Protein 5B3D (pdb70)

Foldseek 3Di:
DVVVVVVVVVVVVVVVVVCVVVCQQPDEPDPPHDPNNVVVVVVVVVVVVVVVVVVVVVVCPPPDDDPPDCPVVVVVVVVVVVVVVVVVVVVVVVVVVVVVVVVVVVVVVVDD/DVVVVVVVVVVVVVVVVVCCVVCQQPDEPDPPHDPNNVVVVVVVVVVVVVVVVVVVVVVCVPPVVCCVVVVVVVVVVVVVVVVVVVVVVVVVVVVVVVVVVVCVVPPDDPDDDDD/DVVVVVVVVVVVVVVVVVVCVVCQQPDEPDPPHDPNNVVVVVVVVVVVVVVVVVVVCVVCVVVDPDDDCVVVVVVVVVVVVVVVVVVVVVVVVVVVVVVVVVVVVVVVVVDD/DVVVVVVVVCVVVVVVVVVCVVCQQPDEPDPPHDPNNVVVVVVVVVVVVVVVVVVVVVVPPVPDCNVVVVVVVVVVVVVVVVVVVVVVVVVVVVVVVVVVVVVVVDD

Sequence (446 aa):
TRLSEILDQTTVLNDLKTVDAEQQQLSVGQINGSQLQRITEEKSSLLATLDYLEQQRRLEQNAQRSANDDIAERWQAITEKTQHLRDLNQHNGWLLEGQIERNQQALEVLKPTRLSEILDQTTVLNDLKTVDAEQQQLSVGQINGSQLQRITEEKSSLLATLDYLEQQRRLEQNANDDIAERWQAITEKTQHLRDLNQHNGWLLEGQIERNQQALEVLKPHQEPTLYTRLSEILDQTTVLNDLKTVDAEQQQLSVGQINGSQLQRITEEKSSLLATLDYLEQQRRLEQNAQRSANDDIAERWQAITEKTQHLRDLNQHNGWLLEGQIERNQQALEVLKPTRLSEILDQTTVLNDLKTVDAEQQQLSVGQINGSQLQRITEEKSSLLATLDYLEQQRRLEQNNDDIAERWQAITEKTQHLRDLNQHNGWLLEGQIERNQQALEVLKP

Structure (mmCIF, N/CA/C/O backbone):
data_5B3D
#
_entry.id   5B3D
#
_cell.length_a   83.551
_cell.length_b   91.608
_cell.length_c   94.840
_cell.angle_alpha   90.00
_cell.angle_beta   90.00
_cell.angle_gamma   90.00
#
_symmetry.space_group_name_H-M   'P 21 21 21'
#
loop_
_entity.id
_entity.type
_entity.pdbx_description
1 polymer 'Flagella synthesis protein FlgN'
2 water water
#
loop_
_atom_site.group_PDB
_atom_site.id
_atom_site.type_symbol
_atom_site.label_atom_id
_atom_site.label_alt_id
_atom_site.label_comp_id
_atom_site.label_asym_id
_atom_site.label_entity_id
_atom_site.label_seq_id
_atom_site.pdbx_PDB_ins_code
_atom_site.Cartn_x
_atom_site.Cartn_y
_atom_site.Cartn_z
_atom_site.occupancy
_atom_site.B_iso_or_equiv
_atom_site.auth_seq_id
_atom_site.auth_comp_id
_atom_site.auth_asym_id
_atom_site.auth_atom_id
_atom_site.pdbx_PDB_model_num
ATOM 1 N N . THR A 1 2 ? 10.583 3.897 43.279 1.00 57.77 2 THR A N 1
ATOM 2 C CA . THR A 1 2 ? 12.025 4.032 43.446 1.00 52.60 2 THR A CA 1
ATOM 3 C C . THR A 1 2 ? 12.554 5.306 42.793 1.00 56.37 2 THR A C 1
ATOM 4 O O . THR A 1 2 ? 13.583 5.838 43.209 1.00 59.00 2 THR A O 1
ATOM 8 N N . ARG A 1 3 ? 11.855 5.795 41.772 1.00 53.55 3 ARG A N 1
ATOM 9 C CA . ARG A 1 3 ? 12.278 7.015 41.094 1.00 57.49 3 ARG A CA 1
ATOM 10 C C . ARG A 1 3 ? 11.924 8.225 41.953 1.00 50.81 3 ARG A C 1
ATOM 11 O O . ARG A 1 3 ? 12.658 9.216 41.978 1.00 49.67 3 ARG A O 1
ATOM 19 N N . LEU A 1 4 ? 10.803 8.130 42.663 1.00 50.76 4 LEU A N 1
ATOM 20 C CA . LEU A 1 4 ? 10.434 9.142 43.643 1.00 52.21 4 LEU A CA 1
ATOM 21 C C . LEU A 1 4 ? 11.490 9.217 44.743 1.00 53.14 4 LEU A C 1
ATOM 22 O O . LEU A 1 4 ? 11.725 10.277 45.321 1.00 52.21 4 LEU A O 1
ATOM 27 N N . SER A 1 5 ? 12.124 8.083 45.025 1.00 57.14 5 SER A N 1
ATOM 28 C CA . SER A 1 5 ? 13.224 8.041 45.980 1.00 54.43 5 SER A CA 1
ATOM 29 C C . SER A 1 5 ? 14.471 8.707 45.405 1.00 50.61 5 SER A C 1
ATOM 30 O O . SER A 1 5 ? 15.229 9.350 46.130 1.00 47.62 5 SER A O 1
ATOM 33 N N . GLU A 1 6 ? 14.679 8.545 44.101 1.00 47.73 6 GLU A N 1
ATOM 34 C CA . GLU A 1 6 ? 15.814 9.164 43.425 1.00 54.71 6 GLU A CA 1
ATOM 35 C C . GLU A 1 6 ? 15.668 10.681 43.391 1.00 49.56 6 GLU A C 1
ATOM 36 O O . GLU A 1 6 ? 16.636 11.414 43.589 1.00 50.21 6 GLU A O 1
ATOM 42 N N . ILE A 1 7 ? 14.448 11.141 43.137 1.00 45.46 7 ILE A N 1
ATOM 43 C CA . ILE A 1 7 ? 14.164 12.566 43.032 1.00 42.88 7 ILE A CA 1
ATOM 44 C C . ILE A 1 7 ? 14.405 13.277 44.361 1.00 42.64 7 ILE A C 1
ATOM 45 O O . ILE A 1 7 ? 15.049 14.325 44.402 1.00 39.70 7 ILE A O 1
ATOM 50 N N . LEU A 1 8 ? 13.900 12.696 45.445 1.00 42.65 8 LEU A N 1
ATOM 51 C CA . LEU A 1 8 ? 14.060 13.285 46.770 1.00 41.67 8 LEU A CA 1
ATOM 52 C C . LEU A 1 8 ? 15.528 13.347 47.186 1.00 41.38 8 LEU A C 1
ATOM 53 O O . LEU A 1 8 ? 15.952 14.297 47.839 1.00 43.69 8 LEU A O 1
ATOM 58 N N . ASP A 1 9 ? 16.302 12.338 46.801 1.00 43.04 9 ASP A N 1
ATOM 59 C CA . ASP A 1 9 ? 17.727 12.322 47.112 1.00 43.87 9 ASP A CA 1
ATOM 60 C C . ASP A 1 9 ? 18.470 13.420 46.359 1.00 40.99 9 ASP A C 1
ATOM 61 O O . ASP A 1 9 ? 19.373 14.055 46.903 1.00 40.11 9 ASP A O 1
ATOM 66 N N . GLN A 1 10 ? 18.088 13.639 45.106 1.00 36.00 10 GLN A N 1
ATOM 67 C CA . GLN A 1 10 ? 18.698 14.688 44.299 1.00 39.02 10 GLN A CA 1
ATOM 68 C C . GLN A 1 10 ? 18.339 16.072 44.834 1.00 34.91 10 GLN A C 1
ATOM 69 O O . GLN A 1 10 ? 19.154 16.992 44.791 1.00 33.81 10 GLN A O 1
ATOM 83 N N . THR A 1 12 ? 17.644 16.897 48.031 1.00 35.24 12 THR A N 1
ATOM 84 C CA . THR A 1 12 ? 18.371 17.160 49.271 1.00 36.72 12 THR A CA 1
ATOM 85 C C . THR A 1 12 ? 19.797 17.610 48.984 1.00 35.17 12 THR A C 1
ATOM 86 O O . THR A 1 12 ? 20.335 18.472 49.675 1.00 38.28 12 THR A O 1
ATOM 90 N N . THR A 1 13 ? 20.407 17.015 47.967 1.00 31.25 13 THR A N 1
ATOM 91 C CA . THR A 1 13 ? 21.744 17.411 47.549 1.00 37.06 13 THR A CA 1
ATOM 92 C C . THR A 1 13 ? 21.730 18.862 47.074 1.00 36.74 13 THR A C 1
ATOM 93 O O . THR A 1 13 ? 22.619 19.646 47.406 1.00 36.00 13 THR A O 1
ATOM 97 N N . VAL A 1 14 ? 20.701 19.211 46.309 1.00 37.01 14 VAL A N 1
ATOM 98 C CA . VAL A 1 14 ? 20.544 20.562 45.788 1.00 35.67 14 VAL A CA 1
ATOM 99 C C . VAL A 1 14 ? 20.229 21.549 46.910 1.00 29.99 14 VAL A C 1
ATOM 100 O O . VAL A 1 14 ? 20.770 22.653 46.948 1.00 25.43 14 VAL A O 1
ATOM 104 N N . LEU A 1 15 ? 19.357 21.139 47.825 1.00 27.20 15 LEU A N 1
ATOM 105 C CA . LEU A 1 15 ? 18.973 21.985 48.949 1.00 30.39 15 LEU A CA 1
ATOM 106 C C . LEU A 1 15 ? 20.138 22.209 49.910 1.00 35.67 15 LEU A C 1
ATOM 107 O O . LEU A 1 15 ? 20.240 23.265 50.531 1.00 40.46 15 LEU A O 1
ATOM 112 N N . ASN A 1 16 ? 21.014 21.216 50.030 1.00 33.18 16 ASN A N 1
ATOM 113 C CA . ASN A 1 16 ? 22.201 21.356 50.866 1.00 34.11 16 ASN A CA 1
ATOM 114 C C . ASN A 1 16 ? 23.224 22.288 50.220 1.00 32.29 16 ASN A C 1
ATOM 115 O O . ASN A 1 16 ? 23.899 23.051 50.907 1.00 33.55 16 ASN A O 1
ATOM 120 N N . ASP A 1 17 ? 23.335 22.227 48.897 1.00 30.30 17 ASP A N 1
ATOM 121 C CA . ASP A 1 17 ? 24.263 23.095 48.178 1.00 33.49 17 ASP A CA 1
ATOM 122 C C . ASP A 1 17 ? 23.755 24.538 48.131 1.00 31.87 17 ASP A C 1
ATOM 123 O O . ASP A 1 17 ? 24.540 25.483 48.210 1.00 29.63 17 ASP A O 1
ATOM 128 N N . LEU A 1 18 ? 22.442 24.699 48.003 1.00 26.19 18 LEU A N 1
ATOM 129 C CA . LEU A 1 18 ? 21.822 26.020 48.037 1.00 30.41 18 LEU A CA 1
ATOM 130 C C . LEU A 1 18 ? 22.055 26.705 49.381 1.00 29.74 18 LEU A C 1
ATOM 131 O O . LEU A 1 18 ? 22.287 27.912 49.445 1.00 28.73 18 LEU A O 1
ATOM 136 N N . LYS A 1 19 ? 21.981 25.918 50.449 1.00 26.71 19 LYS A N 1
ATOM 137 C CA . LYS A 1 19 ? 22.213 26.402 51.805 1.00 29.56 19 LYS A CA 1
ATOM 138 C C . LYS A 1 19 ? 23.601 27.021 51.937 1.00 28.99 19 LYS A C 1
ATOM 139 O O . LYS A 1 19 ? 23.768 28.089 52.530 1.00 26.80 19 LYS A O 1
ATOM 145 N N . THR A 1 20 ? 24.592 26.344 51.370 1.00 26.11 20 THR A N 1
ATOM 146 C CA . THR A 1 20 ? 25.964 26.830 51.380 1.00 27.03 20 THR A CA 1
ATOM 147 C C . THR A 1 20 ? 26.093 28.140 50.603 1.00 29.54 20 THR A C 1
ATOM 148 O O . THR A 1 20 ? 26.656 29.116 51.102 1.00 28.74 20 THR A O 1
ATOM 152 N N . VAL A 1 21 ? 25.560 28.153 49.385 1.00 25.22 21 VAL A N 1
ATOM 153 C CA . VAL A 1 21 ? 25.674 29.307 48.497 1.00 25.71 21 VAL A CA 1
ATOM 154 C C . VAL A 1 21 ? 24.964 30.534 49.065 1.00 23.50 21 VAL A C 1
ATOM 155 O O . VAL A 1 21 ? 25.479 31.652 48.989 1.00 20.21 21 VAL A O 1
ATOM 167 N N . ASP A 1 23 ? 24.242 31.071 52.247 1.00 24.35 23 ASP A N 1
ATOM 168 C CA . ASP A 1 23 ? 24.964 31.517 53.437 1.00 27.82 23 ASP A CA 1
ATOM 169 C C . ASP A 1 23 ? 26.094 32.447 53.016 1.00 22.76 23 ASP A C 1
ATOM 170 O O . ASP A 1 23 ? 26.394 33.423 53.699 1.00 23.92 23 ASP A O 1
ATOM 175 N N . ALA A 1 24 ? 26.712 32.138 51.880 1.00 23.29 24 ALA A N 1
ATOM 176 C CA . ALA A 1 24 ? 27.778 32.972 51.337 1.00 23.08 24 ALA A CA 1
ATOM 177 C C . ALA A 1 24 ? 27.234 34.318 50.870 1.00 21.93 24 ALA A C 1
ATOM 178 O O . ALA A 1 24 ? 27.892 35.349 51.020 1.00 22.00 24 ALA A O 1
ATOM 180 N N . GLU A 1 25 ? 26.029 34.305 50.306 1.00 19.93 25 GLU A N 1
ATOM 181 C CA . GLU A 1 25 ? 25.394 35.532 49.843 1.00 20.31 25 GLU A CA 1
ATOM 182 C C . GLU A 1 25 ? 25.073 36.455 51.009 1.00 18.75 25 GLU A C 1
ATOM 183 O O . GLU A 1 25 ? 25.247 37.670 50.919 1.00 18.79 25 GLU A O 1
ATOM 189 N N . GLN A 1 26 ? 24.597 35.872 52.103 1.00 19.47 26 GLN A N 1
ATOM 190 C CA . GLN A 1 26 ? 24.301 36.644 53.299 1.00 24.31 26 GLN A CA 1
ATOM 191 C C . GLN A 1 26 ? 25.549 37.365 53.799 1.00 19.88 26 GLN A C 1
ATOM 192 O O . GLN A 1 26 ? 25.485 38.525 54.197 1.00 22.03 26 GLN A O 1
ATOM 198 N N . GLN A 1 27 ? 26.683 36.674 53.759 1.00 18.81 27 GLN A N 1
ATOM 199 C CA . GLN A 1 27 ? 27.960 37.254 54.163 1.00 20.93 27 GLN A CA 1
ATOM 200 C C . GLN A 1 27 ? 28.346 38.413 53.249 1.00 19.81 27 GLN A C 1
ATOM 201 O O . GLN A 1 27 ? 28.883 39.424 53.700 1.00 21.11 27 GLN A O 1
ATOM 207 N N . GLN A 1 28 ? 28.071 38.25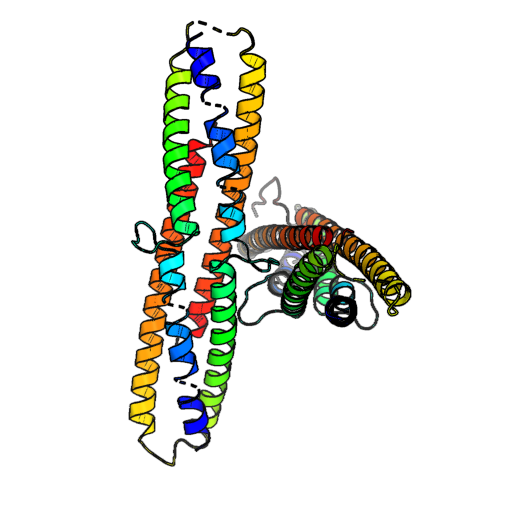4 51.960 1.00 20.42 28 GLN A N 1
ATOM 208 C CA . GLN A 1 28 ? 28.370 39.289 50.981 1.00 17.41 28 GLN A CA 1
ATOM 209 C C . GLN A 1 28 ? 27.550 40.547 51.223 1.00 17.59 28 GLN A C 1
ATOM 210 O O . GLN A 1 28 ? 28.052 41.662 51.075 1.00 19.35 28 GLN A O 1
ATOM 216 N N . LEU A 1 29 ? 26.290 40.362 51.605 1.00 16.69 29 LEU A N 1
ATOM 217 C CA . LEU A 1 29 ? 25.360 41.477 51.751 1.00 17.62 29 LEU A CA 1
ATOM 218 C C . LEU A 1 29 ? 25.361 42.081 53.157 1.00 18.89 29 LEU A C 1
ATOM 219 O O . LEU A 1 29 ? 24.714 43.102 53.398 1.00 17.73 29 LEU A O 1
ATOM 224 N N . SER A 1 30 ? 26.089 41.453 54.077 1.00 15.35 30 SER A N 1
ATOM 225 C CA . SER A 1 30 ? 26.123 41.903 55.468 1.00 22.38 30 SER A CA 1
ATOM 226 C C . SER A 1 30 ? 27.168 42.987 55.704 1.00 19.82 30 SER A C 1
ATOM 227 O O . SER A 1 30 ? 28.143 43.102 54.962 1.00 21.73 30 SER A O 1
ATOM 230 N N . VAL A 1 31 ? 26.959 43.778 56.750 1.00 16.40 31 VAL A N 1
ATOM 231 C CA . VAL A 1 31 ? 27.878 44.855 57.099 1.00 17.58 31 VAL A CA 1
ATOM 232 C C . VAL A 1 31 ? 28.307 44.706 58.563 1.00 16.72 31 VAL A C 1
ATOM 233 O O . VAL A 1 31 ? 27.558 44.177 59.381 1.00 16.76 31 VAL A O 1
ATOM 237 N N . GLY A 1 32 ? 29.526 45.132 58.879 1.00 16.89 32 GLY A N 1
ATOM 238 C CA . GLY A 1 32 ? 30.015 45.108 60.247 1.00 20.97 32 GLY A CA 1
ATOM 239 C C . GLY A 1 32 ? 30.426 43.735 60.749 1.00 22.19 32 GLY A C 1
ATOM 240 O O . GLY A 1 32 ? 30.629 43.542 61.946 1.00 22.65 32 GLY A O 1
ATOM 241 N N . GLN A 1 33 ? 30.547 42.777 59.836 1.00 19.26 33 GLN A N 1
ATOM 242 C CA . GLN A 1 33 ? 30.982 41.431 60.189 1.00 17.76 33 GLN A CA 1
ATOM 243 C C . GLN A 1 33 ? 32.481 41.417 60.454 1.00 20.39 33 GLN A C 1
ATOM 244 O O . GLN A 1 33 ? 33.218 42.256 59.935 1.00 20.56 33 GLN A O 1
ATOM 250 N N . ILE A 1 34 ? 32.934 40.462 61.260 1.00 26.10 34 ILE A N 1
ATOM 251 C CA . ILE A 1 34 ? 34.353 40.356 61.575 1.00 26.05 34 ILE A CA 1
ATOM 252 C C . ILE A 1 34 ? 35.158 40.005 60.325 1.00 31.97 34 ILE A C 1
ATOM 253 O O . ILE A 1 34 ? 36.013 40.780 59.893 1.00 35.80 34 ILE A O 1
ATOM 258 N N . ASN A 1 35 ? 34.882 38.848 59.737 1.00 24.63 35 ASN A N 1
ATOM 259 C CA . ASN A 1 35 ? 35.533 38.485 58.485 1.00 40.72 35 ASN A CA 1
ATOM 260 C C . ASN A 1 35 ? 34.671 38.941 57.317 1.00 33.85 35 ASN A C 1
ATOM 261 O O . ASN A 1 35 ? 33.947 38.149 56.715 1.00 39.15 35 ASN A O 1
ATOM 266 N N . GLY A 1 36 ? 34.749 40.233 57.014 1.00 24.71 36 GLY A N 1
ATOM 267 C CA . GLY A 1 36 ? 33.835 40.863 56.083 1.00 28.78 36 GLY A CA 1
ATOM 268 C C . GLY A 1 36 ? 34.140 40.629 54.618 1.00 30.28 36 GLY A C 1
ATOM 269 O O . GLY A 1 36 ? 35.288 40.413 54.227 1.00 32.61 36 GLY A O 1
ATOM 270 N N . SER A 1 37 ? 33.094 40.684 53.803 1.00 27.17 37 SER A N 1
ATOM 271 C CA . SER A 1 37 ? 33.221 40.508 52.365 1.00 24.01 37 SER A CA 1
ATOM 272 C C . SER A 1 37 ? 33.837 41.735 51.714 1.00 29.73 37 SER A C 1
ATOM 273 O O . SER A 1 37 ? 34.087 42.745 52.375 1.00 24.88 37 SER A O 1
ATOM 276 N N . GLN A 1 38 ? 34.062 41.643 50.408 1.00 27.01 38 GLN A N 1
ATOM 277 C CA . GLN A 1 38 ? 34.573 42.767 49.639 1.00 30.93 38 GLN A CA 1
ATOM 278 C C . GLN A 1 38 ? 33.541 43.889 49.576 1.00 21.66 38 GLN A C 1
ATOM 279 O O . GLN A 1 38 ? 33.887 45.069 49.647 1.00 20.63 38 GLN A O 1
ATOM 285 N N . LEU A 1 39 ? 32.272 43.516 49.446 1.00 16.04 39 LEU A N 1
ATOM 286 C CA . LEU A 1 39 ? 31.201 44.501 49.369 1.00 18.18 39 LEU A CA 1
ATOM 287 C C . LEU A 1 39 ? 31.076 45.281 50.677 1.00 18.90 39 LEU A C 1
ATOM 288 O O . LEU A 1 39 ? 30.798 46.482 50.657 1.00 17.00 39 LEU A O 1
ATOM 293 N N . GLN A 1 40 ? 31.288 44.602 51.805 1.00 18.42 40 GLN A N 1
ATOM 294 C CA . GLN A 1 40 ? 31.236 45.249 53.118 1.00 18.50 40 GLN A CA 1
ATOM 295 C C . GLN A 1 40 ? 32.292 46.343 53.228 1.00 19.56 40 GLN A C 1
ATOM 296 O O . GLN A 1 40 ? 31.990 47.473 53.617 1.00 20.34 40 GLN A O 1
ATOM 302 N N . ARG A 1 41 ? 33.529 46.001 52.877 1.00 22.32 41 ARG A N 1
ATOM 303 C CA . ARG A 1 41 ? 34.633 46.955 52.908 1.00 24.72 41 ARG A CA 1
ATOM 304 C C . ARG A 1 41 ? 34.358 48.161 52.011 1.00 23.65 41 ARG A C 1
ATOM 305 O O . ARG A 1 41 ? 34.638 49.301 52.383 1.00 23.24 41 ARG A O 1
ATOM 313 N N . ILE A 1 42 ? 33.797 47.898 50.836 1.00 21.45 42 ILE A N 1
ATOM 314 C CA . ILE A 1 42 ? 33.424 48.952 49.899 1.00 19.37 42 ILE A CA 1
ATOM 315 C C . ILE A 1 42 ? 32.305 49.824 50.458 1.00 20.79 42 ILE A C 1
ATOM 316 O O . ILE A 1 42 ? 32.363 51.052 50.379 1.00 18.32 42 ILE A O 1
ATOM 321 N N . THR A 1 43 ? 31.293 49.178 51.031 1.00 21.01 43 THR A N 1
ATOM 322 C CA . THR A 1 43 ? 30.161 49.875 51.637 1.00 18.87 43 THR A CA 1
ATOM 323 C C . THR A 1 43 ? 30.596 50.805 52.772 1.00 19.46 43 THR A C 1
ATOM 324 O O . THR A 1 43 ? 30.160 51.953 52.848 1.00 21.65 43 THR A O 1
ATOM 328 N N . GLU A 1 44 ? 31.460 50.309 53.650 1.00 20.32 44 GLU A N 1
ATOM 329 C CA . GLU A 1 44 ? 31.880 51.082 54.815 1.00 27.41 44 GLU A CA 1
ATOM 330 C C . GLU A 1 44 ? 32.797 52.238 54.426 1.00 26.09 44 GLU A C 1
ATOM 331 O O . GLU A 1 44 ? 32.673 53.341 54.961 1.00 25.50 44 GLU A O 1
ATOM 337 N N . GLU A 1 45 ? 33.707 51.992 53.489 1.00 24.49 45 GLU A N 1
ATOM 338 C CA . GLU A 1 45 ? 34.629 53.033 53.050 1.00 25.44 45 GLU A CA 1
ATOM 339 C C . GLU A 1 45 ? 33.896 54.132 52.280 1.00 24.10 45 GLU A C 1
ATOM 340 O O . GLU A 1 45 ? 34.169 55.319 52.464 1.00 21.37 45 GLU A O 1
ATOM 346 N N . LYS A 1 46 ? 32.966 53.728 51.421 1.00 21.46 46 LYS A N 1
ATOM 347 C CA . LYS A 1 46 ? 32.161 54.672 50.652 1.00 18.77 46 LYS A CA 1
ATOM 348 C C . LYS A 1 46 ? 31.377 55.627 51.549 1.00 21.74 46 LYS A C 1
ATOM 349 O O . LYS A 1 46 ? 31.375 56.839 51.325 1.00 15.98 46 LYS A O 1
ATOM 355 N N . SER A 1 47 ? 30.717 55.077 52.564 1.00 16.29 47 SER A N 1
ATOM 356 C CA . SER A 1 47 ? 29.873 55.877 53.448 1.00 22.34 47 SER A CA 1
ATOM 357 C C . SER A 1 47 ? 30.690 56.808 54.345 1.00 19.91 47 SER A C 1
ATOM 358 O O . SER A 1 47 ? 30.225 57.888 54.713 1.00 20.95 47 SER A O 1
ATOM 361 N N . SER A 1 48 ? 31.905 56.397 54.692 1.00 17.67 48 SER A N 1
ATOM 362 C CA . SER A 1 48 ? 32.786 57.252 55.484 1.00 20.54 48 SER A CA 1
ATOM 363 C C . SER A 1 48 ? 33.402 58.354 54.618 1.00 18.94 48 SER A C 1
ATOM 364 O O . SER A 1 48 ? 33.578 59.487 55.070 1.00 18.45 48 SER A O 1
ATOM 367 N N . LEU A 1 49 ? 33.721 58.023 53.372 1.00 21.93 49 LEU A N 1
ATOM 368 C CA . LEU A 1 49 ? 34.233 59.015 52.432 1.00 19.93 49 LEU A CA 1
ATOM 369 C C . LEU A 1 49 ? 33.172 60.070 52.128 1.00 19.48 49 LEU A C 1
ATOM 370 O O . LEU A 1 49 ? 33.483 61.252 51.988 1.00 19.05 49 LEU A O 1
ATOM 375 N N . LEU A 1 50 ? 31.918 59.640 52.039 1.00 17.08 50 LEU A N 1
ATOM 376 C CA . LEU A 1 50 ? 30.823 60.558 51.749 1.00 20.35 50 LEU A CA 1
ATOM 377 C C . LEU A 1 50 ? 30.538 61.465 52.938 1.00 21.04 50 LEU A C 1
ATOM 378 O O . LEU A 1 50 ? 30.146 62.619 52.766 1.00 17.53 50 LEU A O 1
ATOM 383 N N . ALA A 1 51 ? 30.738 60.938 54.143 1.00 21.02 51 ALA A N 1
ATOM 384 C CA . ALA A 1 51 ? 30.583 61.730 55.355 1.00 19.24 51 ALA A CA 1
ATOM 385 C C . ALA A 1 51 ? 31.606 62.859 55.374 1.00 17.68 51 ALA A C 1
ATOM 386 O O . ALA A 1 51 ? 31.287 63.992 55.731 1.00 18.61 51 ALA A O 1
ATOM 388 N N . THR A 1 52 ? 32.834 62.542 54.977 1.00 20.04 52 THR A N 1
ATOM 389 C CA . THR A 1 52 ? 33.890 63.541 54.881 1.00 19.75 52 THR A CA 1
ATOM 390 C C . THR A 1 52 ? 33.535 64.607 53.844 1.00 22.19 52 THR A C 1
ATOM 391 O O . THR A 1 52 ? 33.648 65.803 54.113 1.00 19.06 52 THR A O 1
ATOM 395 N N . LEU A 1 53 ? 33.099 64.168 52.665 1.00 18.90 53 LEU A N 1
ATOM 396 C CA . LEU A 1 53 ? 32.734 65.088 51.588 1.00 21.12 53 LEU A CA 1
ATOM 397 C C . LEU A 1 53 ? 31.618 66.033 52.024 1.00 19.79 53 LEU A C 1
ATOM 398 O O . LEU A 1 53 ? 31.665 67.232 51.751 1.00 19.74 53 LEU A O 1
ATOM 403 N N . ASP A 1 54 ? 30.620 65.489 52.712 1.00 20.07 54 ASP A N 1
ATOM 404 C CA . ASP A 1 54 ? 29.498 66.291 53.181 1.00 21.52 54 ASP A CA 1
ATOM 405 C C . ASP A 1 54 ? 29.968 67.336 54.189 1.00 26.73 54 ASP A C 1
ATOM 406 O O . ASP A 1 54 ? 29.519 68.482 54.164 1.00 24.41 54 ASP A O 1
ATOM 411 N N . TYR A 1 55 ? 30.876 66.931 55.073 1.00 22.77 55 TYR A N 1
ATOM 412 C CA . TYR A 1 55 ? 31.457 67.843 56.052 1.00 29.25 55 TYR A CA 1
ATOM 413 C C . TYR A 1 55 ? 32.239 68.960 55.363 1.00 26.90 55 TYR A C 1
ATOM 414 O O . TYR A 1 55 ? 32.057 70.138 55.675 1.00 27.07 55 TYR A O 1
ATOM 423 N N . LEU A 1 56 ? 33.102 68.582 54.424 1.00 22.03 56 LEU A N 1
ATOM 424 C CA . LEU A 1 56 ? 33.897 69.549 53.672 1.00 25.29 56 LEU A CA 1
ATOM 425 C C . LEU A 1 56 ? 33.018 70.506 52.869 1.00 22.83 56 LEU A C 1
ATOM 426 O O . LEU A 1 56 ? 33.344 71.682 52.722 1.00 26.93 56 LEU A O 1
ATOM 431 N N . GLU A 1 57 ? 31.902 70.000 52.357 1.00 22.42 57 GLU A N 1
ATOM 432 C CA . GLU A 1 57 ? 30.979 70.832 51.593 1.00 29.80 57 GLU A CA 1
ATOM 433 C C . GLU A 1 57 ? 30.373 71.923 52.472 1.00 26.74 57 GLU A C 1
ATOM 434 O O . GLU A 1 57 ? 30.243 73.074 52.052 1.00 22.97 57 GLU A O 1
ATOM 440 N N . GLN A 1 58 ? 30.011 71.554 53.695 1.00 28.09 58 GLN A N 1
ATOM 441 C CA . GLN A 1 58 ? 29.441 72.506 54.639 1.00 31.15 58 GLN A CA 1
ATOM 442 C C . GLN A 1 58 ? 30.476 73.560 55.033 1.00 27.37 58 GLN A C 1
ATOM 443 O O . GLN A 1 58 ? 30.151 74.741 55.164 1.00 28.35 58 GLN A O 1
ATOM 449 N N . GLN A 1 59 ? 31.720 73.127 55.207 1.00 22.76 59 GLN A N 1
ATOM 450 C CA . GLN A 1 59 ? 32.819 74.036 55.515 1.00 25.44 59 GLN A CA 1
ATOM 451 C C . GLN A 1 59 ? 33.065 75.014 54.367 1.00 32.10 59 GLN A C 1
ATOM 452 O O . GLN A 1 59 ? 33.325 76.197 54.591 1.00 27.84 59 GLN A O 1
ATOM 458 N N . ARG A 1 60 ? 32.981 74.510 53.139 1.00 29.84 60 ARG A N 1
ATOM 459 C CA . ARG A 1 60 ? 33.161 75.336 51.950 1.00 27.04 60 ARG A CA 1
ATOM 460 C C . ARG A 1 60 ? 32.122 76.446 51.890 1.00 27.31 60 ARG A C 1
ATOM 461 O O . ARG A 1 60 ? 32.439 77.589 51.562 1.00 31.39 60 ARG A O 1
ATOM 469 N N . ARG A 1 61 ? 30.879 76.102 52.212 1.00 29.84 61 ARG A N 1
ATOM 470 C CA . ARG A 1 61 ? 29.790 77.072 52.216 1.00 36.29 61 ARG A CA 1
ATOM 471 C C . ARG A 1 61 ? 30.020 78.156 53.268 1.00 37.97 61 ARG A C 1
ATOM 472 O O . ARG A 1 61 ? 29.600 79.299 53.096 1.00 36.64 61 ARG A O 1
ATOM 480 N N . LEU A 1 62 ? 30.702 77.796 54.350 1.00 31.32 62 LEU A N 1
ATOM 481 C CA . LEU A 1 62 ? 31.012 78.753 55.406 1.00 34.48 62 LEU A CA 1
ATOM 482 C C . LEU A 1 62 ? 32.113 79.733 54.985 1.00 36.78 62 LEU A C 1
ATOM 483 O O . LEU A 1 62 ? 32.323 80.753 55.641 1.00 39.54 62 LEU A O 1
ATOM 488 N N . GLU A 1 63 ? 32.801 79.422 53.887 1.00 41.11 63 GLU A N 1
ATOM 489 C CA . GLU A 1 63 ? 33.910 80.244 53.392 1.00 40.07 63 GLU A CA 1
ATOM 490 C C . GLU A 1 63 ? 33.497 81.209 52.281 1.00 48.09 63 GLU A C 1
ATOM 491 O O . GLU A 1 63 ? 34.334 81.638 51.486 1.00 52.83 63 GLU A O 1
ATOM 497 N N . GLN A 1 64 ? 32.213 81.545 52.230 1.00 46.70 64 GLN A N 1
ATOM 498 C CA . GLN A 1 64 ? 31.682 82.388 51.165 1.00 55.87 64 GLN A CA 1
ATOM 499 C C . GLN A 1 64 ? 32.177 83.828 51.259 1.00 59.08 64 GLN A C 1
ATOM 500 O O . GLN A 1 64 ? 32.358 84.498 50.234 1.00 63.40 64 GLN A O 1
ATOM 506 N N . ASN A 1 65 ? 32.392 84.300 52.484 1.00 61.45 65 ASN A N 1
ATOM 507 C CA . ASN A 1 65 ? 32.765 85.694 52.693 1.00 59.68 65 ASN A CA 1
ATOM 508 C C . ASN A 1 65 ? 34.276 85.917 52.766 1.00 61.21 65 ASN A C 1
ATOM 509 O O . ASN A 1 65 ? 34.740 87.054 52.686 1.00 66.72 65 ASN A O 1
ATOM 514 N N . ALA A 1 66 ? 35.040 84.839 52.909 1.00 60.41 66 ALA A N 1
ATOM 515 C CA . ALA A 1 66 ? 36.491 84.950 53.034 1.00 61.50 66 ALA A CA 1
ATOM 516 C C . ALA A 1 66 ? 37.129 85.421 51.727 1.00 66.53 66 ALA A C 1
ATOM 517 O O . ALA A 1 66 ? 36.731 84.993 50.642 1.00 69.32 66 ALA A O 1
ATOM 519 N N . GLN A 1 67 ? 38.118 86.304 51.843 1.00 67.96 67 GLN A N 1
ATOM 520 C CA . GLN A 1 67 ? 38.742 86.931 50.680 1.00 74.74 67 GLN A CA 1
ATOM 521 C C . GLN A 1 67 ? 39.613 85.979 49.864 1.00 72.42 67 GLN A C 1
ATOM 522 O O . GLN A 1 67 ? 39.920 84.867 50.294 1.00 68.44 67 GLN A O 1
ATOM 528 N N . ARG A 1 68 ? 40.014 86.441 48.684 1.00 72.89 68 ARG A N 1
ATOM 529 C CA . ARG A 1 68 ? 40.763 85.626 47.736 1.00 73.51 68 ARG A CA 1
ATOM 530 C C . ARG A 1 68 ? 42.241 85.999 47.697 1.00 77.87 68 ARG A C 1
ATOM 531 O O . ARG A 1 68 ? 42.644 87.047 48.204 1.00 81.56 68 ARG A O 1
ATOM 539 N N . SER A 1 69 ? 43.041 85.134 47.084 1.00 78.06 69 SER A N 1
ATOM 540 C CA . SER A 1 69 ? 44.454 85.410 46.867 1.00 75.29 69 SER A CA 1
ATOM 541 C C . SER A 1 69 ? 44.773 85.348 45.377 1.00 75.71 69 SER A C 1
ATOM 542 O O . SER A 1 69 ? 45.373 84.383 44.901 1.00 75.83 69 SER A O 1
ATOM 545 N N . ALA A 1 70 ? 44.357 86.378 44.646 1.00 81.90 70 ALA A N 1
ATOM 546 C CA . ALA A 1 70 ? 44.591 86.447 43.206 1.00 82.24 70 ALA A CA 1
ATOM 547 C C . ALA A 1 70 ? 46.084 86.485 42.891 1.00 80.04 70 ALA A C 1
ATOM 548 O O . ALA A 1 70 ? 46.824 87.274 43.483 1.00 86.57 70 ALA A O 1
ATOM 550 N N . ASN A 1 71 ? 46.532 85.632 41.971 1.00 76.26 71 ASN A N 1
ATOM 551 C CA . ASN A 1 71 ? 45.671 84.682 41.270 1.00 73.44 71 ASN A CA 1
ATOM 552 C C . ASN A 1 71 ? 45.518 83.362 42.021 1.00 73.44 71 ASN A C 1
ATOM 553 O O . ASN A 1 71 ? 46.499 82.800 42.510 1.00 71.63 71 ASN A O 1
ATOM 558 N N . ASP A 1 72 ? 44.288 82.869 42.104 1.00 73.54 72 ASP A N 1
ATOM 559 C CA . ASP A 1 72 ? 44.038 81.556 42.684 1.00 69.31 72 ASP A CA 1
ATOM 560 C C . ASP A 1 72 ? 43.068 80.770 41.811 1.00 59.80 72 ASP A C 1
ATOM 561 O O . ASP A 1 72 ? 42.020 81.280 41.416 1.00 57.91 72 ASP A O 1
ATOM 566 N N . ASP A 1 73 ? 43.422 79.521 41.526 1.00 53.16 73 ASP A N 1
ATOM 567 C CA . ASP A 1 73 ? 42.651 78.682 40.615 1.00 45.46 73 ASP A CA 1
ATOM 568 C C . ASP A 1 73 ? 41.426 78.052 41.278 1.00 40.00 73 ASP A C 1
ATOM 569 O O . ASP A 1 73 ? 41.127 76.880 41.053 1.00 39.75 73 ASP A O 1
ATOM 574 N N . ILE A 1 74 ? 40.714 78.836 42.084 1.00 42.10 74 ILE A N 1
ATOM 575 C CA . ILE A 1 74 ? 39.546 78.335 42.802 1.00 40.31 74 ILE A CA 1
ATOM 576 C C . ILE A 1 74 ? 38.410 78.002 41.829 1.00 39.49 74 ILE A C 1
ATOM 577 O O . ILE A 1 74 ? 37.810 76.930 41.918 1.00 38.47 74 ILE A O 1
ATOM 582 N N . ALA A 1 75 ? 38.132 78.905 40.891 1.00 35.35 75 ALA A N 1
ATOM 583 C CA . ALA A 1 75 ? 37.077 78.672 39.907 1.00 36.48 75 ALA A CA 1
ATOM 584 C C . ALA A 1 75 ? 37.389 77.452 39.047 1.00 34.63 75 ALA A C 1
ATOM 585 O O . ALA A 1 75 ? 36.491 76.692 38.684 1.00 31.93 75 ALA A O 1
ATOM 587 N N . GLU A 1 76 ? 38.668 77.266 38.732 1.00 35.63 76 GLU A N 1
ATOM 588 C CA . GLU A 1 76 ? 39.102 76.131 37.923 1.00 33.61 76 GLU A CA 1
ATOM 589 C C . GLU A 1 76 ? 38.970 74.827 38.698 1.00 31.83 76 GLU A C 1
ATOM 590 O O . GLU A 1 76 ? 38.533 73.810 38.159 1.00 33.65 76 GLU A O 1
ATOM 596 N N . ARG A 1 77 ? 39.348 74.863 39.970 1.00 34.32 77 ARG A N 1
ATOM 597 C CA . ARG A 1 77 ? 39.268 73.679 40.811 1.00 36.75 77 ARG A CA 1
ATOM 598 C C . ARG A 1 77 ? 37.823 73.361 41.175 1.00 29.34 77 ARG A C 1
ATOM 599 O O . ARG A 1 77 ? 37.468 72.199 41.353 1.00 29.50 77 ARG A O 1
ATOM 607 N N . TRP A 1 78 ? 36.991 74.392 41.275 1.00 26.58 78 TRP A N 1
ATOM 608 C CA . TRP A 1 78 ? 35.577 74.193 41.568 1.00 29.05 78 TRP A CA 1
ATOM 609 C C . TRP A 1 78 ? 34.872 73.528 40.394 1.00 30.52 78 TRP A C 1
ATOM 610 O O . TRP A 1 78 ? 33.982 72.700 40.582 1.00 34.77 78 TRP A O 1
ATOM 621 N N . GLN A 1 79 ? 35.279 73.894 39.184 1.00 29.65 79 GLN A N 1
ATOM 622 C CA . GLN A 1 79 ? 34.747 73.280 37.977 1.00 28.13 79 GLN A CA 1
ATOM 623 C C . GLN A 1 79 ? 35.035 71.782 37.950 1.00 31.53 79 GLN A C 1
ATOM 624 O O . GLN A 1 79 ? 34.150 70.974 37.660 1.00 28.13 79 GLN A O 1
ATOM 630 N N . ALA A 1 80 ? 36.275 71.417 38.255 1.00 24.53 80 ALA A N 1
ATOM 631 C CA . ALA A 1 80 ? 36.672 70.016 38.271 1.00 29.14 80 ALA A CA 1
ATOM 632 C C . ALA A 1 80 ? 35.905 69.248 39.343 1.00 29.21 80 ALA A C 1
ATOM 633 O O . ALA A 1 80 ? 35.576 68.076 39.164 1.00 28.64 80 ALA A O 1
ATOM 635 N N . ILE A 1 81 ? 35.615 69.919 40.454 1.00 28.67 81 ILE A N 1
ATOM 636 C CA . ILE A 1 81 ? 34.884 69.297 41.552 1.00 28.91 81 ILE A CA 1
ATOM 637 C C . ILE A 1 81 ? 33.438 69.000 41.159 1.00 26.15 81 ILE A C 1
ATOM 638 O O . ILE A 1 81 ? 32.960 67.885 41.351 1.00 26.95 81 ILE A O 1
ATOM 643 N N . THR A 1 82 ? 32.748 69.988 40.595 1.00 25.69 82 THR A N 1
ATOM 644 C CA . THR A 1 82 ? 31.360 69.796 40.180 1.00 28.16 82 THR A CA 1
ATOM 645 C C . THR A 1 82 ? 31.246 68.719 39.102 1.00 27.26 82 THR A C 1
ATOM 646 O O . THR A 1 82 ? 30.253 67.993 39.045 1.00 27.39 82 THR A O 1
ATOM 650 N N . GLU A 1 83 ? 32.268 68.616 38.258 1.00 25.10 83 GLU A N 1
ATOM 651 C CA . GLU A 1 83 ? 32.336 67.561 37.249 1.00 28.81 83 GLU A CA 1
ATOM 652 C C . GLU A 1 83 ? 32.388 66.182 37.894 1.00 27.34 83 GLU A C 1
ATOM 653 O O . GLU A 1 83 ? 31.607 65.293 37.549 1.00 24.34 83 GLU A O 1
ATOM 659 N N . LYS A 1 84 ? 33.321 66.007 38.826 1.00 21.89 84 LYS A N 1
ATOM 660 C CA . LYS A 1 84 ? 33.502 64.722 39.484 1.00 20.32 84 LYS A CA 1
ATOM 661 C C . LYS A 1 84 ? 32.265 64.330 40.287 1.00 21.66 84 LYS A C 1
ATOM 662 O O . LYS A 1 84 ? 31.894 63.157 40.323 1.00 21.12 84 LYS A O 1
ATOM 668 N N . THR A 1 85 ? 31.622 65.308 40.919 1.00 20.26 85 THR A N 1
ATOM 669 C CA . THR A 1 85 ? 30.445 65.028 41.738 1.00 27.02 85 THR A CA 1
ATOM 670 C C . THR A 1 85 ? 29.263 64.631 40.862 1.00 21.89 85 THR A C 1
ATOM 671 O O . THR A 1 85 ? 28.476 63.756 41.225 1.00 24.12 85 THR A O 1
ATOM 675 N N . GLN A 1 86 ? 29.142 65.281 39.711 1.00 24.23 86 GLN A N 1
ATOM 676 C CA . GLN A 1 86 ? 28.102 64.945 38.748 1.00 21.29 86 GLN A CA 1
ATOM 677 C C . GLN A 1 86 ? 28.251 63.500 38.280 1.00 20.24 86 GLN A C 1
ATOM 678 O O . GLN A 1 86 ? 27.275 62.755 38.212 1.00 21.75 86 GLN A O 1
ATOM 684 N N . HIS A 1 87 ? 29.484 63.111 37.972 1.00 20.35 87 HIS A N 1
ATOM 685 C CA . HIS A 1 87 ? 29.780 61.753 37.529 1.00 18.82 87 HIS A CA 1
ATOM 686 C C . HIS A 1 87 ? 29.489 60.723 38.621 1.00 20.11 87 HIS A C 1
ATOM 687 O O . HIS A 1 87 ? 28.943 59.655 38.347 1.00 19.79 87 HIS A O 1
ATOM 694 N N . LEU A 1 88 ? 29.857 61.044 39.858 1.00 20.74 88 LEU A N 1
ATOM 695 C CA . LEU A 1 88 ? 29.594 60.150 40.981 1.00 20.53 88 LEU A CA 1
ATOM 696 C C . LEU A 1 88 ? 28.098 60.040 41.242 1.00 15.13 88 LEU A C 1
ATOM 697 O O . LEU A 1 88 ? 27.603 58.986 41.632 1.00 17.41 88 LEU A O 1
ATOM 702 N N . ARG A 1 89 ? 27.382 61.134 41.013 1.00 16.72 89 ARG A N 1
ATOM 703 C CA . ARG A 1 89 ? 25.932 61.142 41.134 1.00 17.32 89 ARG A CA 1
ATOM 704 C C . ARG A 1 89 ? 25.295 60.131 40.182 1.00 19.69 89 ARG A C 1
ATOM 705 O O . ARG A 1 89 ? 24.421 59.360 40.580 1.00 15.55 89 ARG A O 1
ATOM 713 N N . ASP A 1 90 ? 25.740 60.132 38.928 1.00 19.76 90 ASP A N 1
ATOM 714 C CA . ASP A 1 90 ? 25.205 59.209 37.931 1.00 20.14 90 ASP A CA 1
ATOM 715 C C . ASP A 1 90 ? 25.583 57.763 38.248 1.00 20.55 90 ASP A C 1
ATOM 716 O O . ASP A 1 90 ? 24.790 56.846 38.043 1.00 17.25 90 ASP A O 1
ATOM 721 N N . LEU A 1 91 ? 26.799 57.568 38.744 1.00 14.00 91 LEU A N 1
ATOM 722 C CA . LEU A 1 91 ? 27.261 56.241 39.130 1.00 19.95 91 LEU A CA 1
ATOM 723 C C . LEU A 1 91 ? 26.459 55.700 40.317 1.00 20.14 91 LEU A C 1
ATOM 724 O O . LEU A 1 91 ? 26.127 54.513 40.362 1.00 17.70 91 LEU A O 1
ATOM 729 N N . ASN A 1 92 ? 26.139 56.570 41.271 1.00 16.17 92 ASN A N 1
ATOM 730 C CA . ASN A 1 92 ? 25.356 56.152 42.431 1.00 17.02 92 ASN A CA 1
ATOM 731 C C . ASN A 1 92 ? 23.948 55.742 42.029 1.00 15.15 92 ASN A C 1
ATOM 732 O O . ASN A 1 92 ? 23.381 54.801 42.581 1.00 12.91 92 ASN A O 1
ATOM 737 N N . GLN A 1 93 ? 23.394 56.460 41.060 1.00 14.70 93 GLN A N 1
ATOM 738 C CA . GLN A 1 93 ? 22.078 56.158 40.519 1.00 17.39 93 GLN A CA 1
ATOM 739 C C . GLN A 1 93 ? 22.078 54.805 39.810 1.00 15.62 93 GLN A C 1
ATOM 740 O O . GLN A 1 93 ? 21.151 54.006 39.957 1.00 14.62 93 GLN A O 1
ATOM 746 N N . HIS A 1 94 ? 23.134 54.558 39.044 1.00 16.12 94 HIS A N 1
ATOM 747 C CA . HIS A 1 94 ? 23.309 53.296 38.336 1.00 19.73 94 HIS A CA 1
ATOM 748 C C . HIS A 1 94 ? 23.426 52.130 39.325 1.00 17.17 94 HIS A C 1
ATOM 749 O O . HIS A 1 94 ? 22.759 51.105 39.174 1.00 16.79 94 HIS A O 1
ATOM 756 N N . ASN A 1 95 ? 24.267 52.297 40.342 1.00 14.04 95 ASN A N 1
ATOM 757 C CA . ASN A 1 95 ? 24.453 51.267 41.364 1.00 17.65 95 ASN A CA 1
ATOM 758 C C . ASN A 1 95 ? 23.174 50.988 42.152 1.00 14.33 95 ASN A C 1
ATOM 759 O O . ASN A 1 95 ? 22.923 49.850 42.552 1.00 14.70 95 ASN A O 1
ATOM 764 N N . GLY A 1 96 ? 22.365 52.022 42.362 1.00 12.94 96 GLY A N 1
ATOM 765 C CA . GLY A 1 96 ? 21.062 51.849 42.980 1.00 12.69 96 GLY A CA 1
ATOM 766 C C . GLY A 1 96 ? 20.172 51.004 42.087 1.00 14.76 96 GLY A C 1
ATOM 767 O O . GLY A 1 96 ? 19.435 50.134 42.552 1.00 13.98 96 GLY A O 1
ATOM 768 N N . TRP A 1 97 ? 20.255 51.259 40.787 1.00 17.19 97 TRP A N 1
ATOM 769 C CA . TRP A 1 97 ? 19.508 50.485 39.804 1.00 18.86 97 TRP A CA 1
ATOM 770 C C . TRP A 1 97 ? 20.014 49.038 39.758 1.00 14.66 97 TRP A C 1
ATOM 771 O O . TRP A 1 97 ? 19.236 48.109 39.552 1.00 14.48 97 TRP A O 1
ATOM 791 N N . LEU A 1 98 ? 21.313 48.846 39.973 1.00 15.58 98 LEU A N 1
ATOM 792 C CA . LEU A 1 98 ? 21.878 47.497 40.057 1.00 13.10 98 LEU A CA 1
ATOM 793 C C . LEU A 1 98 ? 21.360 46.762 41.293 1.00 16.66 98 LEU A C 1
ATOM 794 O O . LEU A 1 98 ? 21.122 45.554 41.257 1.00 12.76 98 LEU A O 1
ATOM 799 N N . LEU A 1 99 ? 21.188 47.504 42.384 1.00 14.19 99 LEU A N 1
ATOM 800 C CA . LEU A 1 99 ? 20.633 46.956 43.615 1.00 13.16 99 LEU A CA 1
ATOM 801 C C . LEU A 1 99 ? 19.194 46.492 43.408 1.00 18.01 99 LEU A C 1
ATOM 802 O O . LEU A 1 99 ? 18.789 45.448 43.921 1.00 13.39 99 LEU A O 1
ATOM 807 N N . GLU A 1 100 ? 18.427 47.269 42.649 1.00 15.16 100 GLU A N 1
ATOM 808 C CA . GLU A 1 100 ? 17.054 46.894 42.326 1.00 20.28 100 GLU A CA 1
ATOM 809 C C . GLU A 1 100 ? 17.016 45.604 41.504 1.00 17.41 100 GLU A C 1
ATOM 810 O O . GLU A 1 100 ? 16.095 44.799 41.644 1.00 16.89 100 GLU A O 1
ATOM 816 N N . GLY A 1 101 ? 18.024 45.406 40.660 1.00 13.81 101 GLY A N 1
ATOM 817 C CA . GLY A 1 101 ? 18.169 44.156 39.934 1.00 15.57 101 GLY A CA 1
ATOM 818 C C . GLY A 1 101 ? 18.437 42.986 40.866 1.00 18.73 101 GLY A C 1
ATOM 819 O O . GLY A 1 101 ? 17.906 41.890 40.678 1.00 13.74 101 GLY A O 1
ATOM 820 N N . GLN A 1 102 ? 19.269 43.220 41.876 1.00 16.70 102 GLN A N 1
ATOM 821 C CA . GLN A 1 102 ? 19.544 42.214 42.894 1.00 17.55 102 GLN A CA 1
ATOM 822 C C . GLN A 1 102 ? 18.253 41.840 43.612 1.00 13.89 102 GLN A C 1
ATOM 823 O O . GLN A 1 102 ? 17.984 40.669 43.868 1.00 14.73 102 GLN A O 1
ATOM 829 N N . ILE A 1 103 ? 17.451 42.849 43.924 1.00 13.85 103 ILE A N 1
ATOM 830 C CA . ILE A 1 103 ? 16.197 42.628 44.624 1.00 19.38 103 ILE A CA 1
ATOM 831 C C . ILE A 1 103 ? 15.225 41.837 43.751 1.00 17.15 103 ILE A C 1
ATOM 832 O O . ILE A 1 103 ? 14.554 40.922 44.233 1.00 18.83 103 ILE A O 1
ATOM 837 N N . GLU A 1 104 ? 15.181 42.166 42.463 1.00 20.54 104 GLU A N 1
ATOM 838 C CA . GLU A 1 104 ? 14.319 41.458 41.519 1.00 22.34 104 GLU A CA 1
ATOM 839 C C . GLU A 1 104 ? 14.640 39.960 41.452 1.00 15.73 104 GLU A C 1
ATOM 840 O O . GLU A 1 104 ? 13.734 39.129 41.447 1.00 16.78 104 GLU A O 1
ATOM 846 N N . ARG A 1 105 ? 15.924 39.617 41.411 1.00 15.84 105 ARG A N 1
ATOM 847 C CA . ARG A 1 105 ? 16.336 38.213 41.359 1.00 22.96 105 ARG A CA 1
ATOM 848 C C . ARG A 1 105 ? 16.056 37.510 42.684 1.00 22.17 105 ARG A C 1
ATOM 849 O O . ARG A 1 105 ? 15.751 36.317 42.715 1.00 17.86 105 ARG A O 1
ATOM 857 N N . ASN A 1 106 ? 16.168 38.261 43.774 1.00 16.86 106 ASN A N 1
ATOM 858 C CA . ASN A 1 106 ? 15.855 37.743 45.099 1.00 20.31 106 ASN A CA 1
ATOM 859 C C . ASN A 1 106 ? 14.394 37.314 45.187 1.00 20.41 106 ASN A C 1
ATOM 860 O O . ASN A 1 106 ? 14.077 36.265 45.745 1.00 16.71 106 ASN A O 1
ATOM 865 N N . GLN A 1 107 ? 13.507 38.125 44.620 1.00 18.70 107 GLN A N 1
ATOM 866 C CA . GLN A 1 107 ? 12.086 37.808 44.632 1.00 22.60 107 GLN A CA 1
ATOM 867 C C . GLN A 1 107 ? 11.764 36.668 43.674 1.00 25.02 107 GLN A C 1
ATOM 868 O O . GLN A 1 107 ? 10.844 35.889 43.921 1.00 26.10 107 GLN A O 1
ATOM 874 N N . GLN A 1 108 ? 12.521 36.572 42.583 1.00 24.12 108 GLN A N 1
ATOM 875 C CA . GLN A 1 108 ? 12.400 35.442 41.667 1.00 28.13 108 GLN A CA 1
ATOM 876 C C . GLN A 1 108 ? 12.834 34.158 42.364 1.00 26.27 108 GLN A C 1
ATOM 877 O O . GLN A 1 108 ? 12.232 33.102 42.173 1.00 23.79 108 GLN A O 1
ATOM 883 N N . ALA A 1 109 ? 13.889 34.264 43.168 1.00 22.39 109 ALA A N 1
ATOM 884 C CA . ALA A 1 109 ? 14.401 33.139 43.943 1.00 21.88 109 ALA A CA 1
ATOM 885 C C . ALA A 1 109 ? 13.370 32.666 44.956 1.00 20.13 109 ALA A C 1
ATOM 886 O O . ALA A 1 109 ? 13.280 31.478 45.264 1.00 20.90 109 ALA A O 1
ATOM 888 N N . LEU A 1 110 ? 12.593 33.611 45.471 1.00 21.27 110 LEU A N 1
ATOM 889 C CA . LEU A 1 110 ? 11.591 33.317 46.485 1.00 25.58 110 LEU A CA 1
ATOM 890 C C . LEU A 1 110 ? 10.462 32.454 45.934 1.00 30.86 110 LEU A C 1
ATOM 891 O O . LEU A 1 110 ? 10.005 31.522 46.593 1.00 30.49 110 LEU A O 1
ATOM 896 N N . GLU A 1 111 ? 10.020 32.762 44.720 1.00 30.14 111 GLU A N 1
ATOM 897 C CA . GLU A 1 111 ? 8.887 32.059 44.129 1.00 32.84 111 GLU A CA 1
ATOM 898 C C . GLU A 1 111 ? 9.222 30.606 43.803 1.00 30.40 111 GLU A C 1
ATOM 899 O O . GLU A 1 111 ? 8.331 29.765 43.696 1.00 30.97 111 GLU A O 1
ATOM 905 N N . VAL A 1 112 ? 10.508 30.311 43.654 1.00 29.49 112 VAL A N 1
ATOM 906 C CA . VAL A 1 112 ? 10.948 28.940 43.432 1.00 28.24 112 VAL A CA 1
ATOM 907 C C . VAL A 1 112 ? 10.958 28.175 44.756 1.00 30.88 112 VAL A C 1
ATOM 908 O O . VAL A 1 112 ? 10.679 26.977 44.798 1.00 34.00 112 VAL A O 1
ATOM 912 N N . LEU A 1 113 ? 11.256 28.882 45.841 1.00 32.32 113 LEU A N 1
ATOM 913 C CA . LEU A 1 113 ? 11.371 28.262 47.157 1.00 31.94 113 LEU A CA 1
ATOM 914 C C . LEU A 1 113 ? 10.031 28.145 47.879 1.00 39.25 113 LEU A C 1
ATOM 915 O O . LEU A 1 113 ? 9.941 27.505 48.927 1.00 41.70 113 LEU A O 1
ATOM 920 N N . LYS A 1 114 ? 8.991 28.762 47.327 1.00 44.50 114 LYS A N 1
ATOM 921 C CA . LYS A 1 114 ? 7.667 28.674 47.930 1.00 47.85 114 LYS A CA 1
ATOM 922 C C . LYS A 1 114 ? 7.104 27.266 47.723 1.00 53.38 114 LYS A C 1
ATOM 923 O O . LYS A 1 114 ? 7.310 26.658 46.669 1.00 54.88 114 LYS A O 1
ATOM 929 N N . PRO A 1 115 ? 6.414 26.732 48.743 1.00 54.54 115 PRO A N 1
ATOM 930 C CA . PRO A 1 115 ? 5.897 25.358 48.686 1.00 60.44 115 PRO A CA 1
ATOM 931 C C . PRO A 1 115 ? 4.750 25.197 47.689 1.00 60.23 115 PRO A C 1
ATOM 932 O O . PRO A 1 115 ? 3.617 25.569 47.993 1.00 66.51 115 PRO A O 1
ATOM 936 N N . THR B 1 2 ? 43.530 80.802 52.038 1.00 47.85 2 THR B N 1
ATOM 937 C CA . THR B 1 2 ? 44.082 79.480 51.764 1.00 41.14 2 THR B CA 1
ATOM 938 C C . THR B 1 2 ? 43.230 78.391 52.414 1.00 41.10 2 THR B C 1
ATOM 939 O O . THR B 1 2 ? 43.422 77.204 52.151 1.00 42.27 2 THR B O 1
ATOM 943 N N . ARG B 1 3 ? 42.293 78.799 53.266 1.00 35.79 3 ARG B N 1
ATOM 944 C CA . ARG B 1 3 ? 41.393 77.852 53.917 1.00 37.89 3 ARG B CA 1
ATOM 945 C C . ARG B 1 3 ? 40.434 77.237 52.907 1.00 38.92 3 ARG B C 1
ATOM 946 O O . ARG B 1 3 ? 40.267 76.019 52.857 1.00 38.12 3 ARG B O 1
ATOM 954 N N . LEU B 1 4 ? 39.800 78.092 52.111 1.00 35.75 4 LEU B N 1
ATOM 955 C CA . LEU B 1 4 ? 38.930 77.637 51.038 1.00 38.48 4 LEU B CA 1
ATOM 956 C C . LEU B 1 4 ? 39.725 76.795 50.047 1.00 37.69 4 LEU B C 1
ATOM 957 O O . LEU B 1 4 ? 39.230 75.797 49.527 1.00 37.23 4 LEU B O 1
ATOM 962 N N . SER B 1 5 ? 40.968 77.204 49.808 1.00 39.53 5 SER B N 1
ATOM 963 C CA . SER B 1 5 ? 41.860 76.489 48.904 1.00 40.67 5 SER B CA 1
ATOM 964 C C . SER B 1 5 ? 42.155 75.082 49.412 1.00 37.56 5 SER B C 1
ATOM 965 O O . SER B 1 5 ? 42.165 74.122 48.641 1.00 37.54 5 SER B O 1
ATOM 968 N N . GLU B 1 6 ? 42.395 74.966 50.713 1.00 35.39 6 GLU B N 1
ATOM 969 C CA . GLU B 1 6 ? 42.688 73.675 51.322 1.00 40.11 6 GLU B CA 1
ATOM 970 C C . GLU B 1 6 ? 41.453 72.779 51.327 1.00 33.66 6 GLU B C 1
ATOM 971 O O . GLU B 1 6 ? 41.558 71.563 51.171 1.00 29.90 6 GLU B O 1
ATOM 977 N N . ILE B 1 7 ? 40.285 73.387 51.502 1.00 31.44 7 ILE B N 1
ATOM 978 C CA . ILE B 1 7 ? 39.027 72.650 51.489 1.00 34.54 7 ILE B CA 1
ATOM 979 C C . ILE B 1 7 ? 38.769 72.050 50.110 1.00 30.05 7 ILE B C 1
ATOM 980 O O . ILE B 1 7 ? 38.386 70.887 49.993 1.00 29.60 7 ILE B O 1
ATOM 985 N N . LEU B 1 8 ? 38.997 72.845 49.070 1.00 29.16 8 LEU B N 1
ATOM 986 C CA . LEU B 1 8 ? 38.815 72.378 47.700 1.00 30.53 8 LEU B CA 1
ATOM 987 C C . LEU B 1 8 ? 39.787 71.248 47.368 1.00 31.21 8 LEU B C 1
ATOM 988 O O . LEU B 1 8 ? 39.425 70.293 46.681 1.00 28.78 8 LEU B O 1
ATOM 993 N N . ASP B 1 9 ? 41.015 71.352 47.867 1.00 30.95 9 ASP B N 1
ATOM 994 C CA . ASP B 1 9 ? 42.015 70.309 47.656 1.00 32.49 9 ASP B CA 1
ATOM 995 C C . ASP B 1 9 ? 41.603 69.001 48.317 1.00 31.49 9 ASP B C 1
ATOM 996 O O . ASP B 1 9 ? 41.733 67.929 47.726 1.00 28.03 9 ASP B O 1
ATOM 1001 N N . GLN B 1 10 ? 41.113 69.096 49.550 1.00 29.83 10 GLN B N 1
ATOM 1002 C CA . GLN B 1 10 ? 40.666 67.923 50.288 1.00 30.65 10 GLN B CA 1
ATOM 1003 C C . GLN B 1 10 ? 39.460 67.281 49.615 1.00 26.64 10 GLN B C 1
ATOM 1004 O O . GLN B 1 10 ? 39.354 66.059 49.556 1.00 28.20 10 GLN B O 1
ATOM 1018 N N . THR B 1 12 ? 38.734 67.396 46.388 1.00 23.66 12 THR B N 1
ATOM 1019 C CA . THR B 1 12 ? 39.214 66.736 45.174 1.00 25.64 12 THR B CA 1
ATOM 1020 C C . THR B 1 12 ? 39.815 65.365 45.482 1.00 28.27 12 THR B C 1
ATOM 1021 O O . THR B 1 12 ? 39.554 64.391 44.775 1.00 29.40 12 THR B O 1
ATOM 1025 N N . THR B 1 13 ? 40.616 65.299 46.542 1.00 25.13 13 THR B N 1
ATOM 1026 C CA . THR B 1 13 ? 41.231 64.048 46.977 1.00 26.30 13 THR B CA 1
ATOM 1027 C C . THR B 1 13 ? 40.177 63.003 47.337 1.00 27.07 13 THR B C 1
ATOM 1028 O O . THR B 1 13 ? 40.279 61.839 46.944 1.00 28.74 13 THR B O 1
ATOM 1032 N N . VAL B 1 14 ? 39.165 63.431 48.084 1.00 23.26 14 VAL B N 1
ATOM 1033 C CA . VAL B 1 14 ? 38.088 62.546 48.515 1.00 25.52 14 VAL B CA 1
ATOM 1034 C C . VAL B 1 14 ? 37.259 62.057 47.330 1.00 20.57 14 VAL B C 1
ATOM 1035 O O . VAL B 1 14 ? 36.910 60.879 47.254 1.00 20.55 14 VAL B O 1
ATOM 1039 N N . LEU B 1 15 ? 36.961 62.962 46.402 1.00 18.62 15 LEU B N 1
ATOM 1040 C CA . LEU B 1 15 ? 36.197 62.615 45.208 1.00 23.27 15 LEU B CA 1
ATOM 1041 C C . LEU B 1 15 ? 36.925 61.579 44.356 1.00 24.63 15 LEU B C 1
ATOM 1042 O O . LEU B 1 15 ? 36.296 60.685 43.788 1.00 23.94 15 LEU B O 1
ATOM 1047 N N . ASN B 1 16 ? 38.247 61.694 44.274 1.00 21.65 16 ASN B N 1
ATOM 1048 C CA . ASN B 1 16 ? 39.048 60.729 43.527 1.00 26.85 16 ASN B CA 1
ATOM 1049 C C . ASN B 1 16 ? 38.998 59.340 44.158 1.00 31.45 16 ASN B C 1
ATOM 1050 O O . ASN B 1 16 ? 38.902 58.332 43.457 1.00 27.32 16 ASN B O 1
ATOM 1055 N N . ASP B 1 17 ? 39.072 59.296 45.485 1.00 28.57 17 ASP B N 1
ATOM 1056 C CA . ASP B 1 17 ? 38.999 58.036 46.213 1.00 27.75 17 ASP B CA 1
ATOM 1057 C C . ASP B 1 17 ? 37.607 57.429 46.098 1.00 28.51 17 ASP B C 1
ATOM 1058 O O . ASP B 1 17 ? 37.458 56.216 45.956 1.00 32.27 17 ASP B O 1
ATOM 1063 N N . LEU B 1 18 ? 36.593 58.285 46.159 1.00 25.23 18 LEU B N 1
ATOM 1064 C CA . LEU B 1 18 ? 35.208 57.850 46.049 1.00 21.61 18 LEU B CA 1
ATOM 1065 C C . LEU B 1 18 ? 34.911 57.196 44.702 1.00 23.32 18 LEU B C 1
ATOM 1066 O O . LEU B 1 18 ? 34.146 56.235 44.632 1.00 20.57 18 LEU B O 1
ATOM 1071 N N . LYS B 1 19 ? 35.509 57.717 43.636 1.00 20.86 19 LYS B N 1
ATOM 1072 C CA . LYS B 1 19 ? 35.301 57.150 42.308 1.00 22.13 19 LYS B CA 1
ATOM 1073 C C . LYS B 1 19 ? 35.862 55.740 42.227 1.00 21.17 19 LYS B C 1
ATOM 1074 O O . LYS B 1 19 ? 35.275 54.865 41.594 1.00 18.97 19 LYS B O 1
ATOM 1080 N N . THR B 1 20 ? 37.002 55.526 42.873 1.00 23.45 20 THR B N 1
ATOM 1081 C CA . THR B 1 20 ? 37.634 54.213 42.893 1.00 25.83 20 THR B CA 1
ATOM 1082 C C . THR B 1 20 ? 36.773 53.202 43.646 1.00 28.57 20 THR B C 1
ATOM 1083 O O . THR B 1 20 ? 36.538 52.088 43.168 1.00 26.52 20 THR B O 1
ATOM 1087 N N . VAL B 1 21 ? 36.301 53.605 44.821 1.00 24.59 21 VAL B N 1
ATOM 1088 C CA . VAL B 1 21 ? 35.461 52.754 45.654 1.00 20.68 21 VAL B CA 1
ATOM 1089 C C . VAL B 1 21 ? 34.137 52.426 44.969 1.00 18.22 21 VAL B C 1
ATOM 1090 O O . VAL B 1 21 ? 33.687 51.280 44.979 1.00 18.63 21 VAL B O 1
ATOM 1102 N N . ASP B 1 23 ? 33.416 52.597 41.745 1.00 23.07 23 ASP B N 1
ATOM 1103 C CA . ASP B 1 23 ? 33.649 51.771 40.563 1.00 19.94 23 ASP B CA 1
ATOM 1104 C C . ASP B 1 23 ? 33.725 50.305 40.979 1.00 24.26 23 ASP B C 1
ATOM 1105 O O . ASP B 1 23 ? 33.235 49.422 40.277 1.00 20.29 23 ASP B O 1
ATOM 1110 N N . ALA B 1 24 ? 34.351 50.056 42.126 1.00 21.28 24 ALA B N 1
ATOM 1111 C CA . ALA B 1 24 ? 34.444 48.708 42.668 1.00 23.28 24 ALA B CA 1
ATOM 1112 C C . ALA B 1 24 ? 33.063 48.222 43.081 1.00 20.57 24 ALA B C 1
ATOM 1113 O O . ALA B 1 24 ? 32.723 47.050 42.902 1.00 19.26 24 ALA B O 1
ATOM 1115 N N . GLU B 1 25 ? 32.265 49.135 43.624 1.00 18.90 25 GLU B N 1
ATOM 1116 C CA . GLU B 1 25 ? 30.902 48.814 44.021 1.00 20.22 25 GLU B CA 1
ATOM 1117 C C . GLU B 1 25 ? 30.073 48.387 42.811 1.00 16.65 25 GLU B C 1
ATOM 1118 O O . GLU B 1 25 ? 29.317 47.417 42.883 1.00 13.60 25 GLU B O 1
ATOM 1124 N N . GLN B 1 26 ? 30.213 49.111 41.704 1.00 17.48 26 GLN B N 1
ATOM 1125 C CA . GLN B 1 26 ? 29.501 48.756 40.482 1.00 17.99 26 GLN B CA 1
ATOM 1126 C C . GLN B 1 26 ? 29.893 47.353 40.042 1.00 16.06 26 GLN B C 1
ATOM 1127 O O . GLN B 1 26 ? 29.038 46.545 39.687 1.00 20.93 26 GLN B O 1
ATOM 1133 N N . GLN B 1 27 ? 31.190 47.070 40.088 1.00 17.14 27 GLN B N 1
ATOM 1134 C CA . GLN B 1 27 ? 31.713 45.763 39.710 1.00 19.44 27 GLN B CA 1
ATOM 1135 C C . GLN B 1 27 ? 31.164 44.660 40.620 1.00 20.25 27 GLN B C 1
ATOM 1136 O O . GLN B 1 27 ? 30.945 43.534 40.177 1.00 20.29 27 GLN B O 1
ATOM 1142 N N . GLN B 1 28 ? 30.928 44.984 41.888 1.00 23.01 28 GLN B N 1
ATOM 1143 C CA . GLN B 1 28 ? 30.398 43.998 42.830 1.00 16.38 28 GLN B CA 1
ATOM 1144 C C . GLN B 1 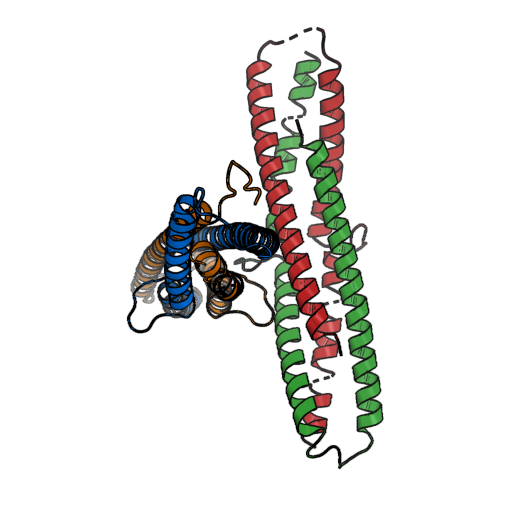28 ? 28.930 43.689 42.565 1.00 15.68 28 GLN B C 1
ATOM 1145 O O . GLN B 1 28 ? 28.497 42.543 42.685 1.00 15.26 28 GLN B O 1
ATOM 1151 N N . LEU B 1 29 ? 28.173 44.717 42.191 1.00 16.11 29 LEU B N 1
ATOM 1152 C CA . LEU B 1 29 ? 26.728 44.602 42.025 1.00 14.89 29 LEU B CA 1
ATOM 1153 C C . LEU B 1 29 ? 26.323 44.231 40.599 1.00 15.91 29 LEU B C 1
ATOM 1154 O O . LEU B 1 29 ? 25.135 44.079 40.308 1.00 17.03 29 LEU B O 1
ATOM 1159 N N . SER B 1 30 ? 27.304 44.093 39.713 1.00 14.73 30 SER B N 1
ATOM 1160 C CA . SER B 1 30 ? 27.026 43.759 38.317 1.00 19.93 30 SER B CA 1
ATOM 1161 C C . SER B 1 30 ? 27.029 42.254 38.089 1.00 21.18 30 SER B C 1
ATOM 1162 O O . SER B 1 30 ? 27.623 41.501 38.861 1.00 20.27 30 SER B O 1
ATOM 1165 N N . VAL B 1 31 ? 26.357 41.824 37.025 1.00 17.99 31 VAL B N 1
ATOM 1166 C CA . VAL B 1 31 ? 26.323 40.413 36.654 1.00 20.17 31 VAL B CA 1
ATOM 1167 C C . VAL B 1 31 ? 26.627 40.243 35.166 1.00 18.54 31 VAL B C 1
ATOM 1168 O O . VAL B 1 31 ? 26.578 41.205 34.402 1.00 17.97 31 VAL B O 1
ATOM 1172 N N . GLY B 1 32 ? 26.953 39.018 34.765 1.00 20.05 32 GLY B N 1
ATOM 1173 C CA . GLY B 1 32 ? 27.300 38.732 33.385 1.00 19.78 32 GLY B CA 1
ATOM 1174 C C . GLY B 1 32 ? 28.585 39.404 32.937 1.00 22.44 32 GLY B C 1
ATOM 1175 O O . GLY B 1 32 ? 28.788 39.642 31.746 1.00 32.11 32 GLY B O 1
ATOM 1176 N N . GLN B 1 33 ? 29.456 39.707 33.893 1.00 21.89 33 GLN B N 1
ATOM 1177 C CA . GLN B 1 33 ? 30.706 40.401 33.605 1.00 26.03 33 GLN B CA 1
ATOM 1178 C C . GLN B 1 33 ? 31.835 39.414 33.331 1.00 30.14 33 GLN B C 1
ATOM 1179 O O . GLN B 1 33 ? 31.790 38.264 33.775 1.00 24.05 33 GLN B O 1
ATOM 1185 N N . ILE B 1 34 ? 32.847 39.878 32.603 1.00 27.92 34 ILE B N 1
ATOM 1186 C CA . ILE B 1 34 ? 34.008 39.060 32.266 1.00 32.49 34 ILE B CA 1
ATOM 1187 C C . ILE B 1 34 ? 34.782 38.655 33.519 1.00 36.90 34 ILE B C 1
ATOM 1188 O O . ILE B 1 34 ? 34.932 37.467 33.807 1.00 40.12 34 ILE B O 1
ATOM 1193 N N . ASN B 1 35 ? 35.277 39.641 34.259 1.00 30.93 35 ASN B N 1
ATOM 1194 C CA . ASN B 1 35 ? 35.918 39.368 35.538 1.00 41.36 35 ASN B CA 1
ATOM 1195 C C . ASN B 1 35 ? 34.916 39.552 36.668 1.00 33.55 35 ASN B C 1
ATOM 1196 O O . ASN B 1 35 ? 34.951 40.545 37.393 1.00 37.71 35 ASN B O 1
ATOM 1201 N N . GLY B 1 36 ? 34.014 38.584 36.798 1.00 26.38 36 GLY B N 1
ATOM 1202 C CA . GLY B 1 36 ? 32.910 38.669 37.736 1.00 27.96 36 GLY B CA 1
ATOM 1203 C C . GLY B 1 36 ? 33.316 38.710 39.196 1.00 27.37 36 GLY B C 1
ATOM 1204 O O . GLY B 1 36 ? 34.288 38.076 39.606 1.00 29.65 36 GLY B O 1
ATOM 1205 N N . SER B 1 37 ? 32.556 39.463 39.984 1.00 25.65 37 SER B N 1
ATOM 1206 C CA . SER B 1 37 ? 32.808 39.579 41.413 1.00 23.89 37 SER B CA 1
ATOM 1207 C C . SER B 1 37 ? 32.360 38.317 42.140 1.00 25.41 37 SER B C 1
ATOM 1208 O O . SER B 1 37 ? 31.778 37.416 41.537 1.00 25.51 37 SER B O 1
ATO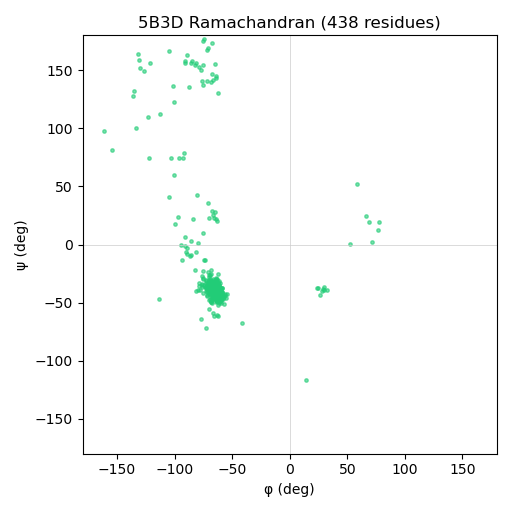M 1211 N N . GLN B 1 38 ? 32.632 38.254 43.438 1.00 23.39 38 GLN B N 1
ATOM 1212 C CA . GLN B 1 38 ? 32.209 37.119 44.244 1.00 31.93 38 GLN B CA 1
ATOM 1213 C C . GLN B 1 38 ? 30.688 37.028 44.279 1.00 23.03 38 GLN B C 1
ATOM 1214 O O . GLN B 1 38 ? 30.120 35.937 44.237 1.00 22.78 38 GLN B O 1
ATOM 1220 N N . LEU B 1 39 ? 30.035 38.183 44.342 1.00 19.82 39 LEU B N 1
ATOM 1221 C CA . LEU B 1 39 ? 28.582 38.240 44.404 1.00 22.63 39 LEU B CA 1
ATOM 1222 C C . LEU B 1 39 ? 27.957 37.752 43.099 1.00 22.75 39 LEU B C 1
ATOM 1223 O O . LEU B 1 39 ? 26.898 37.123 43.109 1.00 20.22 39 LEU B O 1
ATOM 1228 N N . GLN B 1 40 ? 28.613 38.042 41.978 1.00 21.59 40 GLN B N 1
ATOM 1229 C CA . GLN B 1 40 ? 28.140 37.567 40.682 1.00 25.25 40 GLN B CA 1
ATOM 1230 C C . GLN B 1 40 ? 28.234 36.046 40.600 1.00 26.62 40 GLN B C 1
ATOM 1231 O O . GLN B 1 40 ? 27.293 35.381 40.163 1.00 22.74 40 GLN B O 1
ATOM 1237 N N . ARG B 1 41 ? 29.372 35.504 41.023 1.00 22.90 41 ARG B N 1
ATOM 1238 C CA . ARG B 1 41 ? 29.589 34.061 40.995 1.00 23.57 41 ARG B CA 1
ATOM 1239 C C . ARG B 1 41 ? 28.602 33.332 41.906 1.00 25.35 41 ARG B C 1
ATOM 1240 O O . ARG B 1 41 ? 28.083 32.272 41.554 1.00 25.92 41 ARG B O 1
ATOM 1248 N N . ILE B 1 42 ? 28.344 33.912 43.074 1.00 23.04 42 ILE B N 1
ATOM 1249 C CA . ILE B 1 42 ? 27.374 33.363 44.014 1.00 26.94 42 ILE B CA 1
ATOM 1250 C C . ILE B 1 42 ? 25.963 33.409 43.429 1.00 27.37 42 ILE B C 1
ATOM 1251 O O . ILE B 1 42 ? 25.193 32.454 43.560 1.00 25.29 42 ILE B O 1
ATOM 1256 N N . THR B 1 43 ? 25.638 34.526 42.784 1.00 25.55 43 THR B N 1
ATOM 1257 C CA . THR B 1 43 ? 24.352 34.708 42.115 1.00 26.28 43 THR B CA 1
ATOM 1258 C C . THR B 1 43 ? 24.132 33.660 41.028 1.00 25.58 43 THR B C 1
ATOM 1259 O O . THR B 1 43 ? 23.057 33.059 40.936 1.00 24.27 43 THR B O 1
ATOM 1263 N N . GLU B 1 44 ? 25.156 33.456 40.204 1.00 23.81 44 GLU B N 1
ATOM 1264 C CA . GLU B 1 44 ? 25.084 32.510 39.096 1.00 27.71 44 GLU B CA 1
ATOM 1265 C C . GLU B 1 44 ? 24.805 31.095 39.588 1.00 28.78 44 GLU B C 1
ATOM 1266 O O . GLU B 1 44 ? 23.900 30.427 39.089 1.00 31.46 44 GLU B O 1
ATOM 1272 N N . GLU B 1 45 ? 25.580 30.643 40.569 1.00 23.25 45 GLU B N 1
ATOM 1273 C CA . GLU B 1 45 ? 25.436 29.283 41.075 1.00 28.22 45 GLU B CA 1
ATOM 1274 C C . GLU B 1 45 ? 24.092 29.101 41.767 1.00 26.26 45 GLU B C 1
ATOM 1275 O O . GLU B 1 45 ? 23.476 28.039 41.678 1.00 25.33 45 GLU B O 1
ATOM 1281 N N . LYS B 1 46 ? 23.642 30.149 42.448 1.00 28.07 46 LYS B N 1
ATOM 1282 C CA . LYS B 1 46 ? 22.352 30.132 43.123 1.00 28.05 46 LYS B CA 1
ATOM 1283 C C . LYS B 1 46 ? 21.218 29.981 42.114 1.00 25.44 46 LYS B C 1
ATOM 1284 O O . LYS B 1 46 ? 20.285 29.205 42.326 1.00 27.72 46 LYS B O 1
ATOM 1290 N N . SER B 1 47 ? 21.309 30.721 41.013 1.00 23.78 47 SER B N 1
ATOM 1291 C CA . SER B 1 47 ? 20.293 30.674 39.967 1.00 24.71 47 SER B CA 1
ATOM 1292 C C . SER B 1 47 ? 20.236 29.312 39.279 1.00 24.63 47 SER B C 1
ATOM 1293 O O . SER B 1 47 ? 19.156 28.814 38.969 1.00 22.29 47 SER B O 1
ATOM 1296 N N . SER B 1 48 ? 21.398 28.714 39.039 1.00 26.37 48 SER B N 1
ATOM 1297 C CA . SER B 1 48 ? 21.451 27.418 38.369 1.00 25.56 48 SER B CA 1
ATOM 1298 C C . SER B 1 48 ? 20.974 26.306 39.297 1.00 25.87 48 SER B C 1
ATOM 1299 O O . SER B 1 48 ? 20.375 25.329 38.847 1.00 28.25 48 SER B O 1
ATOM 1302 N N . LEU B 1 49 ? 21.235 26.460 40.592 1.00 24.20 49 LEU B N 1
ATOM 1303 C CA . LEU B 1 49 ? 20.784 25.487 41.580 1.00 23.21 49 LEU B CA 1
ATOM 1304 C C . LEU B 1 49 ? 19.271 25.543 41.754 1.00 22.93 49 LEU B C 1
ATOM 1305 O O . LEU B 1 49 ? 18.617 24.514 41.915 1.00 26.75 49 LEU B O 1
ATOM 1310 N N . LEU B 1 50 ? 18.719 26.749 41.721 1.00 22.81 50 LEU B N 1
ATOM 1311 C CA . LEU B 1 50 ? 17.278 26.929 41.852 1.00 25.18 50 LEU B CA 1
ATOM 1312 C C . LEU B 1 50 ? 16.539 26.416 40.618 1.00 24.60 50 LEU B C 1
ATOM 1313 O O . LEU B 1 50 ? 15.381 26.012 40.704 1.00 22.48 50 LEU B O 1
ATOM 1318 N N . ALA B 1 51 ? 17.211 26.436 39.472 1.00 22.78 51 ALA B N 1
ATOM 1319 C CA . ALA B 1 51 ? 16.624 25.912 38.245 1.00 28.36 51 ALA B CA 1
ATOM 1320 C C . ALA B 1 51 ? 16.571 24.392 38.307 1.00 26.85 51 ALA B C 1
ATOM 1321 O O . ALA B 1 51 ? 15.596 23.774 37.882 1.00 29.84 51 ALA B O 1
ATOM 1323 N N . THR B 1 52 ? 17.629 23.796 38.847 1.00 26.64 52 THR B N 1
ATOM 1324 C CA . THR B 1 52 ? 17.670 22.357 39.056 1.00 22.86 52 THR B CA 1
ATOM 1325 C C . THR B 1 52 ? 16.599 21.939 40.057 1.00 27.07 52 THR B C 1
ATOM 1326 O O . THR B 1 52 ? 15.848 20.995 39.810 1.00 29.14 52 THR B O 1
ATOM 1330 N N . LEU B 1 53 ? 16.524 22.656 41.177 1.00 26.76 53 LEU B N 1
ATOM 1331 C CA . LEU B 1 53 ? 15.541 22.368 42.219 1.00 23.95 53 LEU B CA 1
ATOM 1332 C C . LEU B 1 53 ? 14.118 22.438 41.679 1.00 27.60 53 LEU B C 1
ATOM 1333 O O . LEU B 1 53 ? 13.293 21.569 41.960 1.00 26.88 53 LEU B O 1
ATOM 1338 N N . ASP B 1 54 ? 13.836 23.481 40.906 1.00 27.68 54 ASP B N 1
ATOM 1339 C CA . ASP B 1 54 ? 12.527 23.642 40.292 1.00 31.83 54 ASP B CA 1
ATOM 1340 C C . ASP B 1 54 ? 12.239 22.471 39.357 1.00 34.47 54 ASP B C 1
ATOM 1341 O O . ASP B 1 54 ? 11.177 21.855 39.429 1.00 35.03 54 ASP B O 1
ATOM 1346 N N . TYR B 1 55 ? 13.205 22.164 38.496 1.00 31.83 55 TYR B N 1
ATOM 1347 C CA . TYR B 1 55 ? 13.122 21.024 37.587 1.00 31.81 55 TYR B CA 1
ATOM 1348 C C . TYR B 1 55 ? 12.846 19.721 38.340 1.00 37.74 55 TYR B C 1
ATOM 1349 O O . TYR B 1 55 ? 12.035 18.904 37.906 1.00 37.56 55 TYR B O 1
ATOM 1358 N N . LEU B 1 56 ? 13.515 19.536 39.475 1.00 33.23 56 LEU B N 1
ATOM 1359 C CA . LEU B 1 56 ? 13.311 18.345 40.289 1.00 31.76 56 LEU B CA 1
ATOM 1360 C C . LEU B 1 56 ? 11.931 18.357 40.943 1.00 34.08 56 LEU B C 1
ATOM 1361 O O . LEU B 1 56 ? 11.327 17.306 41.155 1.00 38.00 56 LEU B O 1
ATOM 1366 N N . GLU B 1 57 ? 11.431 19.550 41.248 1.00 31.99 57 GLU B N 1
ATOM 1367 C CA . GLU B 1 57 ? 10.135 19.688 41.903 1.00 34.71 57 GLU B CA 1
ATOM 1368 C C . GLU B 1 57 ? 8.999 19.244 40.989 1.00 34.77 57 GLU B C 1
ATOM 1369 O O . GLU B 1 57 ? 8.053 18.598 41.435 1.00 37.61 57 GLU B O 1
ATOM 1375 N N . GLN B 1 58 ? 9.095 19.597 39.712 1.00 37.13 58 GLN B N 1
ATOM 1376 C CA . GLN B 1 58 ? 8.069 19.224 38.746 1.00 38.22 58 GLN B CA 1
ATOM 1377 C C . GLN B 1 58 ? 8.050 17.718 38.506 1.00 35.67 58 GLN B C 1
ATOM 1378 O O . GLN B 1 58 ? 6.998 17.139 38.238 1.00 41.98 58 GLN B O 1
ATOM 1384 N N . GLN B 1 59 ? 9.216 17.089 38.608 1.00 34.88 59 GLN B N 1
ATOM 1385 C CA . GLN B 1 59 ? 9.322 15.642 38.458 1.00 37.19 59 GLN B CA 1
ATOM 1386 C C . GLN B 1 59 ? 8.621 14.914 39.598 1.00 40.41 59 GLN B C 1
ATOM 1387 O O . GLN B 1 59 ? 7.896 13.944 39.374 1.00 42.47 59 GLN B O 1
ATOM 1393 N N . ARG B 1 60 ? 8.845 15.392 40.819 1.00 38.07 60 ARG B N 1
ATOM 1394 C CA . ARG B 1 60 ? 8.255 14.795 42.014 1.00 40.63 60 ARG B CA 1
ATOM 1395 C C . ARG B 1 60 ? 6.731 14.811 41.967 1.00 40.34 60 ARG B C 1
ATOM 1396 O O . ARG B 1 60 ? 6.076 13.866 42.407 1.00 47.43 60 ARG B O 1
ATOM 1404 N N . ARG B 1 61 ? 6.173 15.889 41.429 1.00 41.13 61 ARG B N 1
ATOM 1405 C CA . ARG B 1 61 ? 4.727 16.042 41.350 1.00 43.83 61 ARG B CA 1
ATOM 1406 C C . ARG B 1 61 ? 4.124 15.087 40.322 1.00 47.00 61 ARG B C 1
ATOM 1407 O O . ARG B 1 61 ? 2.946 14.740 40.403 1.00 48.26 61 ARG B O 1
ATOM 1415 N N . LEU B 1 62 ? 4.936 14.662 39.358 1.00 44.52 62 LEU B N 1
ATOM 1416 C CA . LEU B 1 62 ? 4.489 13.697 38.358 1.00 49.55 62 LEU B CA 1
ATOM 1417 C C . LEU B 1 62 ? 4.411 12.298 38.955 1.00 50.71 62 LEU B C 1
ATOM 1418 O O . LEU B 1 62 ? 3.684 11.438 38.459 1.00 54.50 62 LEU B O 1
ATOM 1423 N N . GLU B 1 63 ? 5.164 12.079 40.028 1.00 49.08 63 GLU B N 1
ATOM 1424 C CA . GLU B 1 63 ? 5.172 10.790 40.707 1.00 50.53 63 GLU B CA 1
ATOM 1425 C C . GLU B 1 63 ? 4.022 10.690 41.705 1.00 57.16 63 GLU B C 1
ATOM 1426 O O . GLU B 1 63 ? 4.069 9.890 42.640 1.00 65.95 63 GLU B O 1
ATOM 1432 N N . GLN B 1 64 ? 2.993 11.507 41.499 1.00 58.22 64 GLN B N 1
ATOM 1433 C CA . GLN B 1 64 ? 1.827 11.526 42.377 1.00 62.97 64 GLN B CA 1
ATOM 1434 C C . GLN B 1 64 ? 1.084 10.193 42.351 1.00 74.19 64 GLN B C 1
ATOM 1435 O O . GLN B 1 64 ? 0.558 9.747 43.371 1.00 77.30 64 GLN B O 1
ATOM 1441 N N . ASN B 1 65 ? 1.049 9.559 41.183 1.00 73.40 65 ASN B N 1
ATOM 1442 C CA . ASN B 1 65 ? 0.362 8.286 41.023 1.00 72.72 65 ASN B CA 1
ATOM 1443 C C . ASN B 1 65 ? 1.142 7.156 41.685 1.00 78.44 65 ASN B C 1
ATOM 1444 O O . ASN B 1 65 ? 0.723 6.642 42.723 1.00 80.29 65 ASN B O 1
ATOM 1449 N N . ALA B 1 66 ? 2.268 6.796 41.062 1.00 78.30 66 ALA B N 1
ATOM 1450 C CA . ALA B 1 66 ? 3.242 5.801 41.543 1.00 78.05 66 ALA B CA 1
ATOM 1451 C C . ALA B 1 66 ? 2.771 4.902 42.688 1.00 78.22 66 ALA B C 1
ATOM 1452 O O . ALA B 1 66 ? 2.849 3.677 42.602 1.00 80.17 66 ALA B O 1
ATOM 1454 N N . ASN B 1 71 ? 5.659 3.520 52.138 1.00 85.76 71 ASN B N 1
ATOM 1455 C CA . ASN B 1 71 ? 6.252 4.664 52.828 1.00 88.19 71 ASN B CA 1
ATOM 1456 C C . ASN B 1 71 ? 7.644 5.008 52.276 1.00 82.69 71 ASN B C 1
ATOM 1457 O O . ASN B 1 71 ? 7.888 6.138 51.879 1.00 84.61 71 ASN B O 1
ATOM 1462 N N . ASP B 1 72 ? 8.552 4.039 52.261 1.00 82.93 72 ASP B N 1
ATOM 1463 C CA . ASP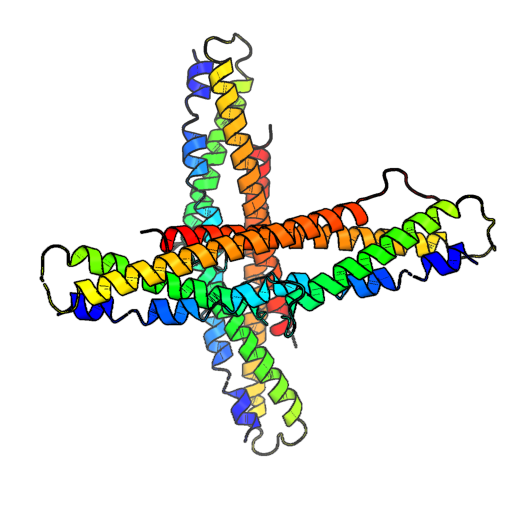 B 1 72 ? 9.817 4.170 51.538 1.00 82.11 72 ASP B CA 1
ATOM 1464 C C . ASP B 1 72 ? 10.644 5.375 52.027 1.00 87.31 72 ASP B C 1
ATOM 1465 O O . ASP B 1 72 ? 11.031 6.236 51.221 1.00 87.07 72 ASP B O 1
ATOM 1470 N N . ASP B 1 73 ? 10.859 5.464 53.343 1.00 81.80 73 ASP B N 1
ATOM 1471 C CA . ASP B 1 73 ? 11.657 6.525 53.965 1.00 74.60 73 ASP B CA 1
ATOM 1472 C C . ASP B 1 73 ? 11.209 7.934 53.538 1.00 69.38 73 ASP B C 1
ATOM 1473 O O . ASP B 1 73 ? 11.754 8.928 54.017 1.00 64.51 73 ASP B O 1
ATOM 1478 N N . ILE B 1 74 ? 10.179 7.999 52.692 1.00 65.11 74 ILE B N 1
ATOM 1479 C CA . ILE B 1 74 ? 9.806 9.207 51.959 1.00 69.99 74 ILE B CA 1
ATOM 1480 C C . ILE B 1 74 ? 9.271 10.281 52.898 1.00 62.67 74 ILE B C 1
ATOM 1481 O O . ILE B 1 74 ? 9.650 11.448 52.793 1.00 62.59 74 ILE B O 1
ATOM 1486 N N . ALA B 1 75 ? 8.397 9.883 53.817 1.00 58.48 75 ALA B N 1
ATOM 1487 C CA . ALA B 1 75 ? 7.865 10.806 54.812 1.00 62.23 75 ALA B CA 1
ATOM 1488 C C . ALA B 1 75 ? 8.990 11.463 55.607 1.00 55.18 75 ALA B C 1
ATOM 1489 O O . ALA B 1 75 ? 8.955 12.665 55.858 1.00 54.10 75 ALA B O 1
ATOM 1491 N N . GLU B 1 76 ? 9.992 10.675 55.988 1.00 57.37 76 GLU B N 1
ATOM 1492 C CA . GLU B 1 76 ? 11.129 11.201 56.737 1.00 62.77 76 GLU B CA 1
ATOM 1493 C C . GLU B 1 76 ? 11.985 12.104 55.857 1.00 55.28 76 GLU B C 1
ATOM 1494 O O . GLU B 1 76 ? 12.549 13.093 56.325 1.00 55.42 76 GLU B O 1
ATOM 1500 N N . ARG B 1 77 ? 12.078 11.760 54.578 1.00 49.23 77 ARG B N 1
ATOM 1501 C CA . ARG B 1 77 ? 12.874 12.547 53.649 1.00 53.31 77 ARG B CA 1
ATOM 1502 C C . ARG B 1 77 ? 12.119 13.773 53.147 1.00 49.90 77 ARG B C 1
ATOM 1503 O O . ARG B 1 77 ? 12.699 14.849 53.012 1.00 46.52 77 ARG B O 1
ATOM 1511 N N . TRP B 1 78 ? 10.829 13.612 52.873 1.00 51.21 78 TRP B N 1
ATOM 1512 C CA . TRP B 1 78 ? 10.016 14.724 52.393 1.00 50.31 78 TRP B CA 1
ATOM 1513 C C . TRP B 1 78 ? 9.841 15.784 53.470 1.00 48.84 78 TRP B C 1
ATOM 1514 O O . TRP B 1 78 ? 9.749 16.975 53.173 1.00 47.47 78 TRP B O 1
ATOM 1525 N N . GLN B 1 79 ? 9.792 15.345 54.721 1.00 46.31 79 GLN B N 1
ATOM 1526 C CA . GLN B 1 79 ? 9.660 16.271 55.833 1.00 49.58 79 GLN B CA 1
ATOM 1527 C C . GLN B 1 79 ? 10.957 17.053 56.007 1.00 47.18 79 GLN B C 1
ATOM 1528 O O . GLN B 1 79 ? 10.936 18.245 56.315 1.00 44.43 79 GLN B O 1
ATOM 1534 N N . ALA B 1 80 ? 12.081 16.370 55.806 1.00 41.30 80 ALA B N 1
ATOM 1535 C CA . ALA B 1 80 ? 13.394 16.996 55.899 1.00 36.17 80 ALA B CA 1
ATOM 1536 C C . ALA B 1 80 ? 13.574 18.024 54.792 1.00 39.80 80 ALA B C 1
ATOM 1537 O O . ALA B 1 80 ? 14.250 19.034 54.971 1.00 40.20 80 ALA B O 1
ATOM 1539 N N . ILE B 1 81 ? 12.961 17.755 53.645 1.00 39.74 81 ILE B N 1
ATOM 1540 C CA . ILE B 1 81 ? 13.025 18.663 52.510 1.00 40.10 81 ILE B CA 1
ATOM 1541 C C . ILE B 1 81 ? 12.219 19.931 52.775 1.00 36.02 81 ILE B C 1
ATOM 1542 O O . ILE B 1 81 ? 12.708 21.038 52.556 1.00 37.90 81 ILE B O 1
ATOM 1547 N N . THR B 1 82 ? 10.993 19.766 53.261 1.00 36.47 82 THR B N 1
ATOM 1548 C CA . THR B 1 82 ? 10.125 20.906 53.542 1.00 35.23 82 THR B CA 1
ATOM 1549 C C . THR B 1 82 ? 10.690 21.792 54.651 1.00 38.89 82 THR B C 1
ATOM 1550 O O . THR B 1 82 ? 10.433 22.993 54.682 1.00 37.46 82 THR B O 1
ATOM 1554 N N . GLU B 1 83 ? 11.454 21.196 55.561 1.00 35.54 83 GLU B N 1
ATOM 1555 C CA . GLU B 1 83 ? 12.113 21.959 56.615 1.00 39.57 83 GLU B CA 1
ATOM 1556 C C . GLU B 1 83 ? 13.260 22.783 56.040 1.00 34.25 83 GLU B C 1
ATOM 1557 O O . GLU B 1 83 ? 13.419 23.960 56.373 1.00 30.82 83 GLU B O 1
ATOM 1563 N N . LYS B 1 84 ? 14.053 22.157 55.176 1.00 24.88 84 LYS B N 1
ATOM 1564 C CA . LYS B 1 84 ? 15.180 22.827 54.538 1.00 33.10 84 LYS B CA 1
ATOM 1565 C C . LYS B 1 84 ? 14.723 23.984 53.653 1.00 36.46 84 LYS B C 1
ATOM 1566 O O . LYS B 1 84 ? 15.347 25.047 53.638 1.00 32.92 84 LYS B O 1
ATOM 1572 N N . THR B 1 85 ? 13.633 23.776 52.920 1.00 31.11 85 THR B N 1
ATOM 1573 C CA . THR B 1 85 ? 13.123 24.799 52.016 1.00 32.63 85 THR B CA 1
ATOM 1574 C C . THR B 1 85 ? 12.591 25.999 52.790 1.00 30.31 85 THR B C 1
ATOM 1575 O O . THR B 1 85 ? 12.777 27.143 52.373 1.00 32.34 85 THR B O 1
ATOM 1579 N N . GLN B 1 86 ? 11.930 25.737 53.913 1.00 30.53 86 GLN B N 1
ATOM 1580 C CA . GLN B 1 86 ? 11.420 26.811 54.759 1.00 33.51 86 GLN B CA 1
ATOM 1581 C C . GLN B 1 86 ? 12.571 27.634 55.329 1.00 27.70 86 GLN B C 1
ATOM 1582 O O . GLN B 1 86 ? 12.478 28.857 55.438 1.00 29.96 86 GLN B O 1
ATOM 1588 N N . HIS B 1 87 ? 13.657 26.956 55.685 1.00 26.08 87 HIS B N 1
ATOM 1589 C CA . HIS B 1 87 ? 14.851 27.631 56.177 1.00 28.24 87 HIS B CA 1
ATOM 1590 C C . HIS B 1 87 ? 15.468 28.515 55.098 1.00 28.56 87 HIS B C 1
ATOM 1591 O O . HIS B 1 87 ? 15.845 29.655 55.363 1.00 27.75 87 HIS B O 1
ATOM 1598 N N . LEU B 1 88 ? 15.576 27.979 53.885 1.00 27.14 88 LEU B N 1
ATOM 1599 C CA . LEU B 1 88 ? 16.088 28.748 52.756 1.00 27.91 88 LEU B CA 1
ATOM 1600 C C . LEU B 1 88 ? 15.162 29.919 52.451 1.00 20.45 88 LEU B C 1
ATOM 1601 O O . LEU B 1 88 ? 15.614 31.003 52.088 1.00 21.00 88 LEU B O 1
ATOM 1606 N N . ARG B 1 89 ? 13.864 29.692 52.615 1.00 20.93 89 ARG B N 1
ATOM 1607 C CA . ARG B 1 89 ? 12.862 30.726 52.402 1.00 20.45 89 ARG B CA 1
ATOM 1608 C C . ARG B 1 89 ? 13.068 31.889 53.372 1.00 24.32 89 ARG B C 1
ATOM 1609 O O . ARG B 1 89 ? 12.936 33.052 52.993 1.00 26.91 89 ARG B O 1
ATOM 1617 N N . ASP B 1 90 ? 13.408 31.572 54.619 1.00 23.77 90 ASP B N 1
ATOM 1618 C CA . ASP B 1 90 ? 13.679 32.596 55.626 1.00 26.68 90 ASP B CA 1
ATOM 1619 C C . ASP B 1 90 ? 15.012 33.286 55.356 1.00 22.00 90 ASP B C 1
ATOM 1620 O O . ASP B 1 90 ? 15.162 34.490 55.571 1.00 20.43 90 ASP B O 1
ATOM 1625 N N . LEU B 1 91 ? 15.980 32.507 54.889 1.00 16.10 91 LEU B N 1
ATOM 1626 C CA . LEU B 1 91 ? 17.287 33.030 54.520 1.00 21.23 91 LEU B CA 1
ATOM 1627 C C . LEU B 1 91 ? 17.160 33.996 53.339 1.00 21.72 91 LEU B C 1
ATOM 1628 O O . LEU B 1 91 ? 17.818 35.036 53.297 1.00 17.67 91 LEU B O 1
ATOM 1633 N N . ASN B 1 92 ? 16.301 33.653 52.385 1.00 19.17 92 ASN B N 1
ATOM 1634 C CA . ASN B 1 92 ? 16.136 34.469 51.188 1.00 19.87 92 ASN B CA 1
ATOM 1635 C C . ASN B 1 92 ? 15.533 35.832 51.508 1.00 17.70 92 ASN B C 1
ATOM 1636 O O . ASN B 1 92 ? 15.942 36.845 50.942 1.00 13.91 92 ASN B O 1
ATOM 1641 N N . GLN B 1 93 ? 14.569 35.864 52.424 1.00 24.01 93 GLN B N 1
ATOM 1642 C CA . GLN B 1 93 ? 13.918 37.124 52.763 1.00 22.37 93 GLN B CA 1
ATOM 1643 C C . GLN B 1 93 ? 14.834 37.985 53.628 1.00 20.19 93 GLN B C 1
ATOM 1644 O O . GLN B 1 93 ? 14.757 39.214 53.589 1.00 22.33 93 GLN B O 1
ATOM 1650 N N . HIS B 1 94 ? 15.703 37.337 54.399 1.00 21.97 94 HIS B N 1
ATOM 1651 C CA . HIS B 1 94 ? 16.693 38.044 55.204 1.00 20.84 94 HIS B CA 1
ATOM 1652 C C . HIS B 1 94 ? 17.719 38.717 54.300 1.00 18.14 94 HIS B C 1
ATOM 1653 O O . HIS B 1 94 ? 18.122 39.856 54.540 1.00 15.66 94 HIS B O 1
ATOM 1660 N N . ASN B 1 95 ? 18.139 38.002 53.261 1.00 17.55 95 ASN B N 1
ATOM 1661 C CA . ASN B 1 95 ? 19.037 38.559 52.257 1.00 17.33 95 ASN B CA 1
ATOM 1662 C C . ASN B 1 95 ? 18.367 39.699 51.499 1.00 13.42 95 ASN B C 1
ATOM 1663 O O . ASN B 1 95 ? 19.027 40.657 51.098 1.00 13.69 95 ASN B O 1
ATOM 1668 N N . GLY B 1 96 ? 17.053 39.599 51.323 1.00 14.93 96 GLY B N 1
ATOM 1669 C CA . GLY B 1 96 ? 16.277 40.673 50.727 1.00 16.25 96 GLY B CA 1
ATOM 1670 C C . GLY B 1 96 ? 16.261 41.904 51.617 1.00 16.98 96 GLY B C 1
ATOM 1671 O O . GLY B 1 96 ? 16.318 43.040 51.137 1.00 15.72 96 GLY B O 1
ATOM 1672 N N . TRP B 1 97 ? 16.183 41.676 52.924 1.00 15.63 97 TRP B N 1
ATOM 1673 C CA . TRP B 1 97 ? 16.216 42.763 53.899 1.00 18.38 97 TRP B CA 1
ATOM 1674 C C . TRP B 1 97 ? 17.589 43.439 53.894 1.00 12.82 97 TRP B C 1
ATOM 1675 O O . TRP B 1 97 ? 17.700 44.651 54.066 1.00 15.40 97 TRP B O 1
ATOM 1695 N N . LEU B 1 98 ? 18.634 42.645 53.682 1.00 14.11 98 LEU B N 1
ATOM 1696 C CA . LEU B 1 98 ? 19.991 43.172 53.587 1.00 14.21 98 LEU B CA 1
ATOM 1697 C C . LEU B 1 98 ? 20.171 44.025 52.327 1.00 17.84 98 LEU B C 1
ATOM 1698 O O . LEU B 1 98 ? 20.917 45.004 52.336 1.00 15.27 98 LEU B O 1
ATOM 1703 N N . LEU B 1 99 ? 19.481 43.653 51.251 1.00 13.48 99 LEU B N 1
ATOM 1704 C CA . LEU B 1 99 ? 19.493 44.438 50.018 1.00 17.86 99 LEU B CA 1
ATOM 1705 C C . LEU B 1 99 ? 18.743 45.757 50.197 1.00 12.84 99 LEU B C 1
ATOM 1706 O O . LEU B 1 99 ? 19.160 46.793 49.685 1.00 16.80 99 LEU B O 1
ATOM 1711 N N . GLU B 1 100 ? 17.634 45.713 50.926 1.00 13.48 100 GLU B N 1
ATOM 1712 C CA . GLU B 1 100 ? 16.890 46.923 51.252 1.00 17.46 100 GLU B CA 1
ATOM 1713 C C . GLU B 1 100 ? 17.739 47.865 52.099 1.00 16.32 100 GLU B C 1
ATOM 1714 O O . GLU B 1 100 ? 17.584 49.084 52.036 1.00 19.06 100 GLU B O 1
ATOM 1720 N N . GLY B 1 101 ? 18.639 47.288 52.889 1.00 18.97 101 GLY B N 1
ATOM 1721 C CA . GLY B 1 101 ? 19.577 48.066 53.675 1.00 16.96 101 GLY B CA 1
ATOM 1722 C C . GLY B 1 101 ? 20.573 48.798 52.797 1.00 15.99 101 GLY B C 1
ATOM 1723 O O . GLY B 1 101 ? 20.930 49.940 53.081 1.00 14.11 101 GLY B O 1
ATOM 1724 N N . GLN B 1 102 ? 21.024 48.144 51.728 1.00 16.98 102 GLN B N 1
ATOM 1725 C CA . GLN B 1 102 ? 21.954 48.774 50.793 1.00 18.38 102 GLN B CA 1
ATOM 1726 C C . GLN B 1 102 ? 21.260 49.872 49.994 1.00 13.25 102 GLN B C 1
ATOM 1727 O O . GLN B 1 102 ? 21.878 50.875 49.636 1.00 11.40 102 GLN B O 1
ATOM 1733 N N . ILE B 1 103 ? 19.975 49.671 49.720 1.00 14.84 103 ILE B N 1
ATOM 1734 C CA . ILE B 1 103 ? 19.150 50.683 49.069 1.00 15.48 103 ILE B CA 1
ATOM 1735 C C . ILE B 1 103 ? 19.113 51.959 49.906 1.00 17.99 103 ILE B C 1
ATOM 1736 O O . ILE B 1 103 ? 19.327 53.059 49.389 1.00 14.45 103 ILE B O 1
ATOM 1741 N N . GLU B 1 104 ? 18.848 51.795 51.202 1.00 14.44 104 GLU B N 1
ATOM 1742 C CA . GLU B 1 104 ? 18.819 52.910 52.147 1.00 15.28 104 GLU B CA 1
ATOM 1743 C C . GLU B 1 104 ? 20.130 53.685 52.121 1.00 13.02 104 GLU B C 1
ATOM 1744 O O . GLU B 1 104 ? 20.133 54.916 52.067 1.00 15.86 104 GLU B O 1
ATOM 1750 N N . ARG B 1 105 ? 21.241 52.959 52.148 1.00 8.27 105 ARG B N 1
ATOM 1751 C CA . ARG B 1 105 ? 22.562 53.575 52.112 1.00 13.56 105 ARG B CA 1
ATOM 1752 C C . ARG B 1 105 ? 22.838 54.230 50.758 1.00 17.23 105 ARG B C 1
ATOM 1753 O O . ARG B 1 105 ? 23.545 55.2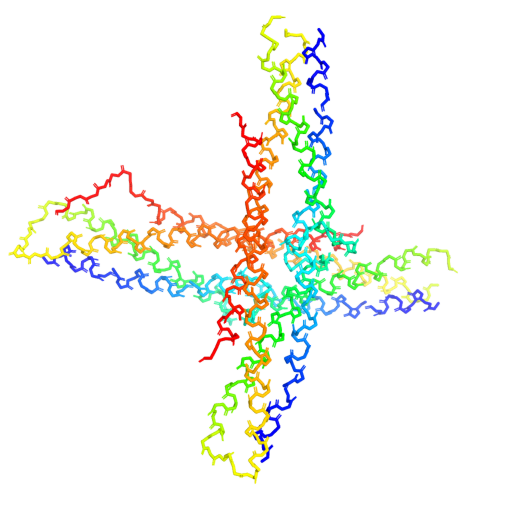34 50.676 1.00 15.20 105 ARG B O 1
ATOM 1761 N N . ASN B 1 106 ? 22.276 53.659 49.698 1.00 15.72 106 ASN B N 1
ATOM 1762 C CA . ASN B 1 106 ? 22.366 54.266 48.378 1.00 16.83 106 ASN B CA 1
ATOM 1763 C C . ASN B 1 106 ? 21.591 55.586 48.340 1.00 18.70 106 ASN B C 1
ATOM 1764 O O . ASN B 1 106 ? 22.034 56.564 47.732 1.00 16.03 106 ASN B O 1
ATOM 1769 N N . GLN B 1 107 ? 20.440 55.615 49.005 1.00 15.15 107 GLN B N 1
ATOM 1770 C CA . GLN B 1 107 ? 19.632 56.830 49.073 1.00 20.77 107 GLN B CA 1
ATOM 1771 C C . GLN B 1 107 ? 20.336 57.928 49.872 1.00 21.20 107 GLN B C 1
ATOM 1772 O O . GLN B 1 107 ? 20.208 59.113 49.557 1.00 21.47 107 GLN B O 1
ATOM 1778 N N . GLN B 1 108 ? 21.079 57.531 50.901 1.00 14.61 108 GLN B N 1
ATOM 1779 C CA . GLN B 1 108 ? 21.859 58.479 51.692 1.00 20.78 108 GLN B CA 1
ATOM 1780 C C . GLN B 1 108 ? 22.993 59.080 50.865 1.00 18.79 108 GLN B C 1
ATOM 1781 O O . GLN B 1 108 ? 23.318 60.260 51.002 1.00 17.15 108 GLN B O 1
ATOM 1787 N N . ALA B 1 109 ? 23.593 58.257 50.012 1.00 15.21 109 ALA B N 1
ATOM 1788 C CA . ALA B 1 109 ? 24.642 58.710 49.107 1.00 17.62 109 ALA B CA 1
ATOM 1789 C C . ALA B 1 109 ? 24.102 59.748 48.129 1.00 19.27 109 ALA B C 1
ATOM 1790 O O . ALA B 1 109 ? 24.753 60.758 47.863 1.00 19.87 109 ALA B O 1
ATOM 1792 N N . LEU B 1 110 ? 22.909 59.488 47.602 1.00 18.79 110 LEU B N 1
ATOM 1793 C CA . LEU B 1 110 ? 22.256 60.397 46.663 1.00 23.10 110 LEU B CA 1
ATOM 1794 C C . LEU B 1 110 ? 22.100 61.797 47.260 1.00 26.16 110 LEU B C 1
ATOM 1795 O O . LEU B 1 110 ? 22.357 62.797 46.588 1.00 22.10 110 LEU B O 1
ATOM 1800 N N . GLU B 1 111 ? 21.682 61.860 48.522 1.00 23.92 111 GLU B N 1
ATOM 1801 C CA . GLU B 1 111 ? 21.477 63.136 49.202 1.00 24.20 111 GLU B CA 1
ATOM 1802 C C . GLU B 1 111 ? 22.758 63.956 49.268 1.00 24.21 111 GLU B C 1
ATOM 1803 O O . GLU B 1 111 ? 22.739 65.169 49.067 1.00 23.89 111 GLU B O 1
ATOM 1809 N N . VAL B 1 112 ? 23.870 63.282 49.544 1.00 17.70 112 VAL B N 1
ATOM 1810 C CA . VAL B 1 112 ? 25.170 63.932 49.626 1.00 18.45 112 VAL B CA 1
ATOM 1811 C C . VAL B 1 112 ? 25.644 64.413 48.255 1.00 23.65 112 VAL B C 1
ATOM 1812 O O . VAL B 1 112 ? 26.243 65.483 48.133 1.00 27.97 112 VAL B O 1
ATOM 1816 N N . LEU B 1 113 ? 25.356 63.626 47.222 1.00 23.90 113 LEU B N 1
ATOM 1817 C CA . LEU B 1 113 ? 25.859 63.909 45.880 1.00 23.80 113 LEU B CA 1
ATOM 1818 C C . LEU B 1 113 ? 24.885 64.705 45.015 1.00 29.52 113 LEU B C 1
ATOM 1819 O O . LEU B 1 113 ? 25.192 65.015 43.863 1.00 26.74 113 LEU B O 1
ATOM 1824 N N . LYS B 1 114 ? 23.717 65.034 45.559 1.00 30.44 114 LYS B N 1
ATOM 1825 C CA . LYS B 1 114 ? 22.687 65.705 44.768 1.00 32.66 114 LYS B CA 1
ATOM 1826 C C . LYS B 1 114 ? 23.125 67.122 44.393 1.00 36.22 114 LYS B C 1
ATOM 1827 O O . LYS B 1 114 ? 23.848 67.776 45.149 1.00 36.58 114 LYS B O 1
ATOM 1833 N N . PRO B 1 115 ? 22.700 67.594 43.209 1.00 36.04 115 PRO B N 1
ATOM 1834 C CA . PRO B 1 115 ? 23.155 68.893 42.700 1.00 39.64 115 PRO B CA 1
ATOM 1835 C C . PRO B 1 115 ? 22.718 70.062 43.573 1.00 41.24 115 PRO B C 1
ATOM 1836 O O . PRO B 1 115 ? 21.616 70.044 44.126 1.00 44.44 115 PRO B O 1
ATOM 1840 N N . HIS B 1 116 ? 23.583 71.063 43.699 1.00 46.02 116 HIS B N 1
ATOM 1841 C CA . HIS B 1 116 ? 23.228 72.287 44.404 1.00 50.39 116 HIS B CA 1
ATOM 1842 C C . HIS B 1 116 ? 22.143 73.022 43.631 1.00 52.75 116 HIS B C 1
ATOM 1843 O O . HIS B 1 116 ? 22.156 73.052 42.400 1.00 48.55 116 HIS B O 1
ATOM 1850 N N . GLN B 1 117 ? 21.196 73.608 44.351 1.00 56.76 117 GLN B N 1
ATOM 1851 C CA . GLN B 1 117 ? 20.114 74.327 43.697 1.00 67.16 117 GLN B CA 1
ATOM 1852 C C . GLN B 1 117 ? 20.463 75.803 43.518 1.00 70.55 117 GLN B C 1
ATOM 1853 O O . GLN B 1 117 ? 19.631 76.597 43.086 1.00 79.21 117 GLN B O 1
ATOM 1859 N N . GLU B 1 118 ? 21.700 76.159 43.854 1.00 70.33 118 GLU B N 1
ATOM 1860 C CA . GLU B 1 118 ? 22.266 77.438 43.438 1.00 69.17 118 GLU B CA 1
ATOM 1861 C C . GLU B 1 118 ? 23.695 77.200 42.947 1.00 64.58 118 GLU B C 1
ATOM 1862 O O . GLU B 1 118 ? 24.499 76.565 43.629 1.00 63.00 118 GLU B O 1
ATOM 1868 N N . PRO B 1 119 ? 24.005 77.674 41.732 1.00 60.95 119 PRO B N 1
ATOM 1869 C CA . PRO B 1 119 ? 25.361 77.510 41.201 1.00 55.92 119 PRO B CA 1
ATOM 1870 C C . PRO B 1 119 ? 26.321 78.499 41.849 1.00 49.23 119 PRO B C 1
ATOM 1871 O O . PRO B 1 119 ? 25.943 79.646 42.085 1.00 52.20 119 PRO B O 1
ATOM 1875 N N . THR B 1 120 ? 27.540 78.060 42.143 1.00 41.80 120 THR B N 1
ATOM 1876 C CA . THR B 1 120 ? 28.510 78.924 42.802 1.00 43.60 120 THR B CA 1
ATOM 1877 C C . THR B 1 120 ? 29.503 79.503 41.802 1.00 47.85 120 THR B C 1
ATOM 1878 O O . THR B 1 120 ? 30.184 78.765 41.086 1.00 47.29 120 THR B O 1
ATOM 1882 N N . LEU B 1 121 ? 29.578 80.829 41.757 1.00 50.38 121 LEU B N 1
ATOM 1883 C CA . LEU B 1 121 ? 30.490 81.516 40.850 1.00 50.35 121 LEU B CA 1
ATOM 1884 C C . LEU B 1 121 ? 31.585 82.239 41.623 1.00 52.75 121 LEU B C 1
ATOM 1885 O O . LEU B 1 121 ? 31.324 83.211 42.333 1.00 52.50 121 LEU B O 1
ATOM 1890 N N . TYR B 1 122 ? 32.813 81.755 41.482 1.00 53.55 122 TYR B N 1
ATOM 1891 C CA . TYR B 1 122 ? 33.946 82.343 42.183 1.00 50.49 122 TYR B CA 1
ATOM 1892 C C . TYR B 1 122 ? 34.651 83.393 41.330 1.00 48.24 122 TYR B C 1
ATOM 1893 O O . TYR B 1 122 ? 35.320 83.064 40.351 1.00 47.13 122 TYR B O 1
ATOM 1902 N N . THR C 1 2 ? -20.060 57.567 20.242 1.00 53.64 2 THR C N 1
ATOM 1903 C CA . THR C 1 2 ? -19.588 56.230 20.585 1.00 51.72 2 THR C CA 1
ATOM 1904 C C . THR C 1 2 ? -18.358 55.861 19.760 1.00 55.37 2 THR C C 1
ATOM 1905 O O . THR C 1 2 ? -17.742 54.818 19.979 1.00 58.50 2 THR C O 1
ATOM 1909 N N . ARG C 1 3 ? -18.012 56.718 18.805 1.00 50.12 3 ARG C N 1
ATOM 1910 C CA . ARG C 1 3 ? -16.792 56.539 18.026 1.00 49.70 3 ARG C CA 1
ATOM 1911 C C . ARG C 1 3 ? -15.573 56.655 18.935 1.00 46.74 3 ARG C C 1
ATOM 1912 O O . ARG C 1 3 ? -14.650 55.842 18.862 1.00 44.03 3 ARG C O 1
ATOM 1920 N N . LEU C 1 4 ? -15.583 57.674 19.791 1.00 51.40 4 LEU C N 1
ATOM 1921 C CA . LEU C 1 4 ? -14.541 57.863 20.793 1.00 47.18 4 LEU C CA 1
ATOM 1922 C C . LEU C 1 4 ? -14.466 56.656 21.717 1.00 48.47 4 LEU C C 1
ATOM 1923 O O . LEU C 1 4 ? -13.382 56.241 22.134 1.00 43.66 4 LEU C O 1
ATOM 1928 N N . SER C 1 5 ? -15.630 56.094 22.025 1.00 46.70 5 SER C N 1
ATOM 1929 C CA . SER C 1 5 ? -15.717 54.911 22.870 1.00 46.47 5 SER C CA 1
ATOM 1930 C C . SER C 1 5 ? -15.029 53.699 22.242 1.00 48.31 5 SER C C 1
ATOM 1931 O O . SER C 1 5 ? -14.365 52.933 22.937 1.00 48.73 5 SER C O 1
ATOM 1934 N N . GLU C 1 6 ? -15.182 53.523 20.932 1.00 46.98 6 GLU C N 1
ATOM 1935 C CA . GLU C 1 6 ? -14.607 52.358 20.260 1.00 52.26 6 GLU C CA 1
ATOM 1936 C C . GLU C 1 6 ? -13.091 52.523 20.104 1.00 42.65 6 GLU C C 1
ATOM 1937 O O . GLU C 1 6 ? -12.350 51.540 20.095 1.00 40.57 6 GLU C O 1
ATOM 1943 N N . ILE C 1 7 ? -12.634 53.767 19.993 1.00 41.35 7 ILE C N 1
ATOM 1944 C CA . ILE C 1 7 ? -11.205 54.044 19.898 1.00 40.76 7 ILE C CA 1
ATOM 1945 C C . ILE C 1 7 ? -10.514 53.679 21.209 1.00 40.13 7 ILE C C 1
ATOM 1946 O O . ILE C 1 7 ? -9.490 52.994 21.211 1.00 36.12 7 ILE C O 1
ATOM 1951 N N . LEU C 1 8 ? -11.096 54.114 22.323 1.00 40.29 8 LEU C N 1
ATOM 1952 C CA . LEU C 1 8 ? -10.540 53.834 23.643 1.00 38.24 8 LEU C CA 1
ATOM 1953 C C . LEU C 1 8 ? -10.555 52.339 23.961 1.00 39.08 8 LEU C C 1
ATOM 1954 O O . LEU C 1 8 ? -9.661 51.833 24.641 1.00 33.87 8 LEU C O 1
ATOM 1959 N N . ASP C 1 9 ? -11.573 51.641 23.466 1.00 36.35 9 ASP C N 1
ATOM 1960 C CA . ASP C 1 9 ? -11.690 50.202 23.676 1.00 38.74 9 ASP C CA 1
ATOM 1961 C C . ASP C 1 9 ? -10.564 49.444 22.983 1.00 40.27 9 ASP C C 1
ATOM 1962 O O . ASP C 1 9 ? -9.985 48.519 23.551 1.00 41.83 9 ASP C O 1
ATOM 1967 N N . GLN C 1 10 ? -10.258 49.842 21.753 1.00 40.35 10 GLN C N 1
ATOM 1968 C CA . GLN C 1 10 ? -9.196 49.199 20.990 1.00 40.15 10 GLN C CA 1
ATOM 1969 C C . GLN C 1 10 ? -7.824 49.540 21.560 1.00 32.84 10 GLN C C 1
ATOM 1970 O O . GLN C 1 10 ? -6.881 48.764 21.424 1.00 34.44 10 GLN C O 1
ATOM 1984 N N . THR C 1 12 ? -7.133 49.931 24.831 1.00 31.39 12 THR C N 1
ATOM 1985 C CA . THR C 1 12 ? -6.971 49.080 26.004 1.00 33.80 12 THR C CA 1
ATOM 1986 C C . THR C 1 12 ? -6.493 47.688 25.609 1.00 34.22 12 THR C C 1
ATOM 1987 O O . THR C 1 12 ? -5.643 47.100 26.278 1.00 32.88 12 THR C O 1
ATOM 1991 N N . THR C 1 13 ? -7.037 47.174 24.511 1.00 31.09 13 THR C N 1
ATOM 1992 C CA . THR C 1 13 ? -6.680 45.846 24.025 1.00 35.14 13 THR C CA 1
ATOM 1993 C C . THR C 1 13 ? -5.220 45.791 23.582 1.00 32.57 13 THR C C 1
ATOM 1994 O O . THR C 1 13 ? -4.500 44.839 23.892 1.00 28.62 13 THR C O 1
ATOM 1998 N N . VAL C 1 14 ? -4.792 46.824 22.861 1.00 27.82 14 VAL C N 1
ATOM 1999 C CA . VAL C 1 14 ? -3.419 46.922 22.383 1.00 24.36 14 VAL C CA 1
ATOM 2000 C C . VAL C 1 14 ? -2.447 47.094 23.548 1.00 24.76 14 VAL C C 1
ATOM 2001 O O . VAL C 1 14 ? -1.395 46.456 23.589 1.00 25.11 14 VAL C O 1
ATOM 2005 N N . LEU C 1 15 ? -2.813 47.949 24.498 1.00 23.58 15 LEU C N 1
ATOM 2006 C CA . LEU C 1 15 ? -1.987 48.192 25.678 1.00 28.60 15 LEU C CA 1
ATOM 2007 C C . LEU C 1 15 ? -1.767 46.919 26.495 1.00 27.31 15 LEU C C 1
ATOM 2008 O O . LEU C 1 15 ? -0.680 46.698 27.034 1.00 23.86 15 LEU C O 1
ATOM 2013 N N . ASN C 1 16 ? -2.799 46.085 26.584 1.00 29.91 16 ASN C N 1
ATOM 2014 C CA . ASN C 1 16 ? -2.686 44.809 27.285 1.00 33.17 16 ASN C CA 1
ATOM 2015 C C . ASN C 1 16 ? -1.731 43.856 26.574 1.00 32.09 16 ASN C C 1
ATOM 2016 O O . ASN C 1 16 ? -0.932 43.174 27.216 1.00 35.74 16 ASN C O 1
ATOM 2021 N N . ASP C 1 17 ? -1.819 43.810 25.247 1.00 29.61 17 ASP C N 1
ATOM 2022 C CA . ASP C 1 17 ? -0.917 42.987 24.447 1.00 30.20 17 ASP C CA 1
ATOM 2023 C C . ASP C 1 17 ? 0.510 43.516 24.522 1.00 27.26 17 ASP C C 1
ATOM 2024 O O . ASP C 1 17 ? 1.469 42.745 24.525 1.00 27.72 17 ASP C O 1
ATOM 2029 N N . LEU C 1 18 ? 0.639 44.838 24.578 1.00 27.36 18 LEU C N 1
ATOM 2030 C CA . LEU C 1 18 ? 1.944 45.483 24.678 1.00 26.74 18 LEU C CA 1
ATOM 2031 C C . LEU C 1 18 ? 2.651 45.129 25.977 1.00 21.22 18 LEU C C 1
ATOM 2032 O O . LEU C 1 18 ? 3.863 44.918 25.991 1.00 20.74 18 LEU C O 1
ATOM 2037 N N . LYS C 1 19 ? 1.895 45.073 27.069 1.00 24.09 19 LYS C N 1
ATOM 2038 C CA . LYS C 1 19 ? 2.471 44.746 28.369 1.00 24.16 19 LYS C CA 1
ATOM 2039 C C . LYS C 1 19 ? 3.046 43.333 28.366 1.00 20.34 19 LYS C C 1
ATOM 2040 O O . LYS C 1 19 ? 4.128 43.091 28.900 1.00 20.79 19 LYS C O 1
ATOM 2046 N N . THR C 1 20 ? 2.324 42.407 27.748 1.00 21.73 20 THR C N 1
ATOM 2047 C CA . THR C 1 20 ? 2.777 41.025 27.639 1.00 26.91 20 THR C CA 1
ATOM 2048 C C . THR C 1 20 ? 4.071 40.924 26.832 1.00 22.26 20 THR C C 1
ATOM 2049 O O . THR C 1 20 ? 5.033 40.284 27.257 1.00 21.33 20 THR C O 1
ATOM 2053 N N . VAL C 1 21 ? 4.088 41.565 25.670 1.00 22.97 21 VAL C N 1
ATOM 2054 C CA . VAL C 1 21 ? 5.250 41.526 24.789 1.00 20.09 21 VAL C CA 1
ATOM 2055 C C . VAL C 1 21 ? 6.455 42.220 25.420 1.00 15.72 21 VAL C C 1
ATOM 2056 O O . VAL C 1 21 ? 7.576 41.719 25.360 1.00 17.80 21 VAL C O 1
ATOM 2068 N N . ASP C 1 23 ? 6.952 42.718 28.624 1.00 16.27 23 ASP C N 1
ATOM 2069 C CA . ASP C 1 23 ? 7.397 41.907 29.757 1.00 20.44 23 ASP C CA 1
ATOM 2070 C C . ASP C 1 23 ? 8.328 40.812 29.254 1.00 19.85 23 ASP C C 1
ATOM 2071 O O . ASP C 1 23 ? 9.316 40.472 29.905 1.00 19.84 23 ASP C O 1
ATOM 2076 N N . ALA C 1 24 ? 8.002 40.264 28.088 1.00 15.91 24 ALA C N 1
ATOM 2077 C CA . ALA C 1 24 ? 8.828 39.235 27.471 1.00 19.77 24 ALA C CA 1
ATOM 2078 C C . ALA C 1 24 ? 10.154 39.826 27.004 1.00 17.82 24 ALA C C 1
ATOM 2079 O O . ALA C 1 24 ? 11.192 39.167 27.063 1.00 18.95 24 ALA C O 1
ATOM 2081 N N . GLU C 1 25 ? 10.114 41.072 26.544 1.00 18.98 25 GLU C N 1
ATOM 2082 C CA . GLU C 1 25 ? 11.323 41.764 26.118 1.00 18.21 25 GLU C CA 1
ATOM 2083 C C . GLU C 1 25 ? 12.283 41.937 27.288 1.00 17.77 25 GLU C C 1
ATOM 2084 O O . GLU C 1 25 ? 13.487 41.717 27.148 1.00 14.84 25 GLU C O 1
ATOM 2090 N N . GLN C 1 26 ? 11.745 42.329 28.440 1.00 20.76 26 GLN C N 1
ATOM 2091 C CA . GLN C 1 26 ? 12.558 42.519 29.638 1.00 16.09 26 GLN C CA 1
ATOM 2092 C C . GLN C 1 26 ? 13.296 41.242 30.023 1.00 16.07 26 GLN C C 1
ATOM 2093 O O . GLN C 1 26 ? 14.484 41.278 30.344 1.00 20.09 26 GLN C O 1
ATOM 2099 N N . GLN C 1 27 ? 12.595 40.114 29.977 1.00 14.35 27 GLN C N 1
ATOM 2100 C CA . GLN C 1 27 ? 13.202 38.838 30.331 1.00 20.31 27 GLN C CA 1
ATOM 2101 C C . GLN C 1 27 ? 14.333 38.470 29.372 1.00 22.41 27 GLN C C 1
ATOM 2102 O O . GLN C 1 27 ? 15.357 37.929 29.790 1.00 21.73 27 GLN C O 1
ATOM 2108 N N . GLN C 1 28 ? 14.155 38.779 28.091 1.00 20.21 28 GLN C N 1
ATOM 2109 C CA . GLN C 1 28 ? 15.183 38.499 27.095 1.00 13.30 28 GLN C CA 1
ATOM 2110 C C . GLN C 1 28 ? 16.441 39.320 27.341 1.00 17.20 28 GLN C C 1
ATOM 2111 O O . GLN C 1 28 ? 17.556 38.838 27.133 1.00 18.51 28 GLN C O 1
ATOM 2117 N N . LEU C 1 29 ? 16.256 40.557 27.796 1.00 17.05 29 LEU C N 1
ATOM 2118 C CA . LEU C 1 29 ? 17.366 41.487 27.971 1.00 14.95 29 LEU C CA 1
ATOM 2119 C C . LEU C 1 29 ? 18.011 41.389 29.353 1.00 17.43 29 LEU C C 1
ATOM 2120 O O . LEU C 1 29 ? 19.056 41.999 29.598 1.00 17.37 29 LEU C O 1
ATOM 2125 N N . SER C 1 30 ? 17.394 40.622 30.248 1.00 19.73 30 SER C N 1
ATOM 2126 C CA . SER C 1 30 ? 17.893 40.476 31.615 1.00 22.71 30 SER C CA 1
ATOM 2127 C C . SER C 1 30 ? 19.017 39.450 31.706 1.00 23.82 30 SER C C 1
ATOM 2128 O O . SER C 1 30 ? 19.127 38.556 30.866 1.00 20.31 30 SER C O 1
ATOM 2131 N N . VAL C 1 31 ? 19.843 39.587 32.739 1.00 19.74 31 VAL C N 1
ATOM 2132 C CA . VAL C 1 31 ? 20.979 38.701 32.959 1.00 19.35 31 VAL C CA 1
ATOM 2133 C C . VAL C 1 31 ? 20.948 38.196 34.408 1.00 21.41 31 VAL C C 1
ATOM 2134 O O . VAL C 1 31 ? 20.409 38.862 35.292 1.00 18.77 31 VAL C O 1
ATOM 2138 N N . GLY C 1 32 ? 21.494 37.005 34.638 1.00 19.04 32 GLY C N 1
ATOM 2139 C CA . GLY C 1 32 ? 21.552 36.427 35.967 1.00 21.46 32 GLY C CA 1
ATOM 2140 C C . GLY C 1 32 ? 20.235 35.842 36.443 1.00 22.52 32 GLY C C 1
ATOM 2141 O O . GLY C 1 32 ? 20.037 35.650 37.640 1.00 26.22 32 GLY C O 1
ATOM 2142 N N . GLN C 1 33 ? 19.332 35.559 35.508 1.00 22.16 33 GLN C N 1
ATOM 2143 C CA . GLN C 1 33 ? 18.022 35.017 35.856 1.00 22.33 33 GLN C CA 1
ATOM 2144 C C . GLN C 1 33 ? 18.088 33.500 36.012 1.00 25.02 33 GLN C C 1
ATOM 2145 O O . GLN C 1 33 ? 18.989 32.850 35.477 1.00 17.95 33 GLN C O 1
ATOM 2151 N N . ILE C 1 34 ? 17.129 32.944 36.745 1.00 24.63 34 ILE C N 1
ATOM 2152 C CA . ILE C 1 34 ? 17.084 31.508 36.996 1.00 31.73 34 ILE C CA 1
ATOM 2153 C C . ILE C 1 34 ? 16.924 30.725 35.696 1.00 32.00 34 ILE C C 1
ATOM 2154 O O . ILE C 1 34 ? 17.786 29.921 35.337 1.00 38.19 34 ILE C O 1
ATOM 2159 N N . ASN C 1 35 ? 15.824 30.957 34.990 1.00 25.06 35 ASN C N 1
ATOM 2160 C CA . ASN C 1 35 ? 15.664 30.375 33.663 1.00 37.67 35 ASN C CA 1
ATOM 2161 C C . ASN C 1 35 ? 15.919 31.437 32.603 1.00 29.00 35 ASN C C 1
ATOM 2162 O O . ASN C 1 35 ? 14.993 31.950 31.980 1.00 33.06 35 ASN C O 1
ATOM 2167 N N . GLY C 1 36 ? 17.192 31.768 32.418 1.00 23.12 36 GLY C N 1
ATOM 2168 C CA . GLY C 1 36 ? 17.580 32.849 31.536 1.00 26.57 36 GLY C CA 1
ATOM 2169 C C . GLY C 1 36 ? 17.246 32.603 30.079 1.00 24.98 36 GLY C C 1
ATOM 2170 O O . GLY C 1 36 ? 17.126 31.463 29.633 1.00 19.38 36 GLY C O 1
ATOM 2171 N N . SER C 1 37 ? 17.091 33.692 29.336 1.00 23.23 37 SER C N 1
ATOM 2172 C CA . SER C 1 37 ? 16.857 33.617 27.905 1.00 19.81 37 SER C CA 1
ATOM 2173 C C . SER C 1 37 ? 18.089 33.078 27.192 1.00 20.68 37 SER C C 1
ATOM 2174 O O . SER C 1 37 ? 19.141 32.887 27.803 1.00 20.23 37 SER C O 1
ATOM 2177 N N . GLN C 1 38 ? 17.955 32.834 25.894 1.00 22.23 38 GLN C N 1
ATOM 2178 C CA . GLN C 1 38 ? 19.082 32.396 25.085 1.00 23.31 38 GLN C CA 1
ATOM 2179 C C . GLN C 1 38 ? 20.169 33.467 25.063 1.00 19.35 38 GLN C C 1
ATOM 2180 O O . GLN C 1 38 ? 21.358 33.155 25.071 1.00 18.63 38 GLN C O 1
ATOM 2186 N N . LEU C 1 39 ? 19.751 34.730 25.051 1.00 18.54 39 LEU C N 1
ATOM 2187 C CA . LEU C 1 39 ? 20.688 35.848 25.050 1.00 19.03 39 LEU C CA 1
ATOM 2188 C C . LEU C 1 39 ? 21.513 35.899 26.338 1.00 20.27 39 LEU C C 1
ATOM 2189 O O . LEU C 1 39 ? 22.700 36.230 26.309 1.00 18.29 39 LEU C O 1
ATOM 2194 N N . GLN C 1 40 ? 20.885 35.571 27.464 1.00 18.23 40 GLN C N 1
ATOM 2195 C CA . GLN C 1 40 ? 21.592 35.533 28.742 1.00 21.62 40 GLN C CA 1
ATOM 2196 C C . GLN C 1 40 ? 22.685 34.472 28.726 1.00 22.26 40 GLN C C 1
ATOM 2197 O O . GLN C 1 40 ? 23.827 34.739 29.103 1.00 24.61 40 GLN C O 1
ATOM 2203 N N . ARG C 1 41 ? 22.331 33.271 28.281 1.00 22.31 41 ARG C N 1
ATOM 2204 C CA . ARG C 1 41 ? 23.271 32.157 28.247 1.00 24.25 41 ARG C CA 1
ATOM 2205 C C . ARG C 1 41 ? 24.433 32.439 27.299 1.00 22.82 41 ARG C C 1
ATOM 2206 O O . ARG C 1 41 ? 25.575 32.078 27.577 1.00 25.83 41 ARG C O 1
ATOM 2214 N N . ILE C 1 42 ? 24.138 33.097 26.184 1.00 23.60 42 ILE C N 1
ATOM 2215 C CA . ILE C 1 42 ? 25.173 33.477 25.231 1.00 22.81 42 ILE C CA 1
ATOM 2216 C C . ILE C 1 42 ? 26.084 34.543 25.842 1.00 23.33 42 ILE C C 1
ATOM 2217 O O . ILE C 1 42 ? 27.303 34.503 25.674 1.00 29.23 42 ILE C O 1
ATOM 2222 N N . THR C 1 43 ? 25.485 35.477 26.575 1.00 24.72 43 THR C N 1
ATOM 2223 C CA . THR C 1 43 ? 26.230 36.527 27.266 1.00 23.09 43 THR C CA 1
ATOM 2224 C C . THR C 1 43 ? 27.224 35.958 28.280 1.00 30.34 43 THR C C 1
ATOM 2225 O O . THR C 1 43 ? 28.357 36.432 28.392 1.00 28.74 43 THR C O 1
ATOM 2229 N N . GLU C 1 44 ? 26.796 34.936 29.013 1.00 24.44 44 GLU C N 1
ATOM 2230 C CA . GLU C 1 44 ? 27.623 34.365 30.068 1.00 24.43 44 GLU C CA 1
ATOM 2231 C C . GLU C 1 44 ? 28.697 33.429 29.516 1.00 28.84 44 GLU C C 1
ATOM 2232 O O . GLU C 1 44 ? 29.807 33.376 30.049 1.00 33.06 44 GLU C O 1
ATOM 2238 N N . GLU C 1 45 ? 28.370 32.696 28.454 1.00 22.51 45 GLU C N 1
ATOM 2239 C CA . GLU C 1 45 ? 29.370 31.899 27.749 1.00 27.56 45 GLU C CA 1
ATOM 2240 C C . GLU C 1 45 ? 30.459 32.802 27.187 1.00 29.25 45 GLU C C 1
ATOM 2241 O O . GLU C 1 45 ? 31.649 32.497 27.285 1.00 27.09 45 GLU C O 1
ATOM 2247 N N . LYS C 1 46 ? 30.036 33.915 26.593 1.00 27.16 46 LYS C N 1
ATOM 2248 C CA . LYS C 1 46 ? 30.954 34.868 25.981 1.00 25.75 46 LYS C CA 1
ATOM 2249 C C . LYS C 1 46 ? 31.865 35.499 27.028 1.00 22.88 46 LYS C C 1
ATOM 2250 O O . LYS C 1 46 ? 33.073 35.603 26.827 1.00 24.33 46 LYS C O 1
ATOM 2256 N N . SER C 1 47 ? 31.280 35.907 28.150 1.00 22.92 47 SER C N 1
ATOM 2257 C CA . SER C 1 47 ? 32.038 36.538 29.226 1.00 26.64 47 SER C CA 1
ATOM 2258 C C . SER C 1 47 ? 33.084 35.599 29.827 1.00 26.73 47 SER C C 1
ATOM 2259 O O . SER C 1 47 ? 34.213 36.009 30.095 1.00 28.99 47 SER C O 1
ATOM 2262 N N . SER C 1 48 ? 32.712 34.340 30.035 1.00 23.70 48 SER C N 1
ATOM 2263 C CA . SER C 1 48 ? 33.641 33.368 30.599 1.00 26.37 48 SER C CA 1
ATOM 2264 C C . SER C 1 48 ? 34.759 33.033 29.612 1.00 28.65 48 SER C C 1
ATOM 2265 O O . SER C 1 48 ? 35.923 32.910 29.997 1.00 29.81 48 SER C O 1
ATOM 2268 N N . LEU C 1 49 ? 34.407 32.894 28.338 1.00 27.38 49 LEU C N 1
ATOM 2269 C CA . LEU C 1 49 ? 35.399 32.616 27.304 1.00 25.57 49 LEU C CA 1
ATOM 2270 C C . LEU C 1 49 ? 36.393 33.767 27.182 1.00 27.56 49 LEU C C 1
ATOM 2271 O O . LEU C 1 49 ? 37.592 33.545 27.016 1.00 29.22 49 LEU C O 1
ATOM 2276 N N . LEU C 1 50 ? 35.893 34.995 27.282 1.00 25.31 50 LEU C N 1
ATOM 2277 C CA . LEU C 1 50 ? 36.750 36.172 27.196 1.00 25.04 50 LEU C CA 1
ATOM 2278 C C . LEU C 1 50 ? 37.670 36.264 28.404 1.00 29.11 50 LEU C C 1
ATOM 2279 O O . LEU C 1 50 ? 38.797 36.748 28.300 1.00 30.49 50 LEU C O 1
ATOM 2284 N N . ALA C 1 51 ? 37.184 35.795 29.550 1.00 27.58 51 ALA C N 1
ATOM 2285 C CA . ALA C 1 51 ? 37.994 35.754 30.761 1.00 29.05 51 ALA C CA 1
ATOM 2286 C C . ALA C 1 51 ? 39.175 34.809 30.576 1.00 29.46 51 ALA C C 1
ATOM 2287 O O . ALA C 1 51 ? 40.303 35.134 30.940 1.00 31.70 51 ALA C O 1
ATOM 2289 N N . THR C 1 52 ? 38.909 33.640 30.001 1.00 32.58 52 THR C N 1
ATOM 2290 C CA . THR C 1 52 ? 39.961 32.669 29.725 1.00 32.86 52 THR C CA 1
ATOM 2291 C C . THR C 1 52 ? 40.966 33.217 28.712 1.00 32.89 52 THR C C 1
ATOM 2292 O O . THR C 1 52 ? 42.171 33.027 28.860 1.00 32.98 52 THR C O 1
ATOM 2296 N N . LEU C 1 53 ? 40.464 33.906 27.691 1.00 30.77 53 LEU C N 1
ATOM 2297 C CA . LEU C 1 53 ? 41.316 34.447 26.635 1.00 28.10 53 LEU C CA 1
ATOM 2298 C C . LEU C 1 53 ? 42.282 35.492 27.175 1.00 30.04 53 LEU C C 1
ATOM 2299 O O . LEU C 1 53 ? 43.475 35.470 26.868 1.00 29.65 53 LEU C O 1
ATOM 2304 N N . ASP C 1 54 ? 41.756 36.409 27.978 1.00 30.31 54 ASP C N 1
ATOM 2305 C CA . ASP C 1 54 ? 42.569 37.461 28.570 1.00 33.54 54 ASP C CA 1
ATOM 2306 C C . ASP C 1 54 ? 43.628 36.861 29.489 1.00 37.90 54 ASP C C 1
ATOM 2307 O O . ASP C 1 54 ? 44.745 37.367 29.584 1.00 37.37 54 ASP C O 1
ATOM 2312 N N . TYR C 1 55 ? 43.264 35.772 30.156 1.00 37.41 55 TYR C N 1
ATOM 2313 C CA . TYR C 1 55 ? 44.178 35.058 31.038 1.00 42.13 55 TYR C CA 1
ATOM 2314 C C . TYR C 1 55 ? 45.307 34.404 30.248 1.00 43.05 55 TYR C C 1
ATOM 2315 O O . TYR C 1 55 ? 46.473 34.483 30.637 1.00 44.06 55 TYR C O 1
ATOM 2324 N N . LEU C 1 56 ? 44.952 33.762 29.138 1.00 39.19 56 LEU C N 1
ATOM 2325 C CA . LEU C 1 56 ? 45.935 33.123 28.269 1.00 37.91 56 LEU C CA 1
ATOM 2326 C C . LEU C 1 56 ? 46.867 34.154 27.642 1.00 41.47 56 LEU C C 1
ATOM 2327 O O . LEU C 1 56 ? 48.054 33.895 27.452 1.00 41.04 56 LEU C O 1
ATOM 2332 N N . GLU C 1 57 ? 46.319 35.323 27.327 1.00 38.36 57 GLU C N 1
ATOM 2333 C CA . GLU C 1 57 ? 47.095 36.401 26.729 1.00 40.96 57 GLU C CA 1
ATOM 2334 C C . GLU C 1 57 ? 48.204 36.886 27.659 1.00 44.83 57 GLU C C 1
ATOM 2335 O O . GLU C 1 57 ? 49.310 37.189 27.212 1.00 45.34 57 GLU C O 1
ATOM 2341 N N . GLN C 1 58 ? 47.907 36.955 28.954 1.00 46.61 58 GLN C N 1
ATOM 2342 C CA . GLN C 1 58 ? 48.882 37.425 29.933 1.00 47.48 58 GLN C CA 1
ATOM 2343 C C . GLN C 1 58 ? 50.021 36.428 30.095 1.00 47.07 58 GLN C C 1
ATOM 2344 O O . GLN C 1 58 ? 51.172 36.816 30.296 1.00 48.87 58 GLN C O 1
ATOM 2350 N N . GLN C 1 59 ? 49.693 35.142 30.012 1.00 43.62 59 GLN C N 1
ATOM 2351 C CA . GLN C 1 59 ? 50.703 34.094 30.046 1.00 43.19 59 GLN C CA 1
ATOM 2352 C C . GLN C 1 59 ? 51.641 34.206 28.850 1.00 51.26 59 GLN C C 1
ATOM 2353 O O . GLN C 1 59 ? 52.860 34.110 28.992 1.00 52.73 59 GLN C O 1
ATOM 2359 N N . ARG C 1 60 ? 51.058 34.410 27.673 1.00 47.52 60 ARG C N 1
ATOM 2360 C CA . ARG C 1 60 ? 51.822 34.509 26.436 1.00 49.72 60 ARG C CA 1
ATOM 2361 C C . ARG C 1 60 ? 52.806 35.670 26.478 1.00 50.36 60 ARG C C 1
ATOM 2362 O O . ARG C 1 60 ? 53.956 35.531 26.069 1.00 53.97 60 ARG C O 1
ATOM 2370 N N . ARG C 1 61 ? 52.344 36.812 26.978 1.00 51.95 61 ARG C N 1
ATOM 2371 C CA . ARG C 1 61 ? 53.173 38.010 27.069 1.00 56.39 61 ARG C CA 1
ATOM 2372 C C . ARG C 1 61 ? 54.405 37.789 27.940 1.00 61.76 61 ARG C C 1
ATOM 2373 O O . ARG C 1 61 ? 55.499 38.246 27.610 1.00 66.04 61 ARG C O 1
ATOM 2381 N N . LEU C 1 62 ? 54.221 37.081 29.048 1.00 60.47 62 LEU C N 1
ATOM 2382 C CA . LEU C 1 62 ? 55.303 36.858 29.999 1.00 63.12 62 LEU C CA 1
ATOM 2383 C C . LEU C 1 62 ? 56.386 35.931 29.451 1.00 70.63 62 LEU C C 1
ATOM 2384 O O . LEU C 1 62 ? 57.576 36.228 29.561 1.00 76.71 62 LEU C O 1
ATOM 2389 N N . GLU C 1 63 ? 55.979 34.814 28.856 1.00 64.25 63 GLU C N 1
ATOM 2390 C CA . GLU C 1 63 ? 56.943 33.805 28.428 1.00 73.06 63 GLU C CA 1
ATOM 2391 C C . GLU C 1 63 ? 57.499 34.061 27.026 1.00 78.57 63 GLU C C 1
ATOM 2392 O O . GLU C 1 63 ? 58.465 33.421 26.610 1.00 83.71 63 GLU C O 1
ATOM 2398 N N . GLN C 1 64 ? 56.912 35.008 26.300 1.00 78.91 64 GLN C N 1
ATOM 2399 C CA . GLN C 1 64 ? 57.416 35.338 24.968 1.00 79.18 64 GLN C CA 1
ATOM 2400 C C . GLN C 1 64 ? 58.706 36.156 25.042 1.00 83.42 64 GLN C C 1
ATOM 2401 O O . GLN C 1 64 ? 59.168 36.694 24.038 1.00 87.94 64 GLN C O 1
ATOM 2407 N N . ASN C 1 65 ? 59.271 36.258 26.241 1.00 87.19 65 ASN C N 1
ATOM 2408 C CA . ASN C 1 65 ? 60.585 36.857 26.439 1.00 90.60 65 ASN C CA 1
ATOM 2409 C C . ASN C 1 65 ? 61.574 35.808 26.902 1.00 89.65 65 ASN C C 1
ATOM 2410 O O . ASN C 1 65 ? 62.692 35.721 26.391 1.00 85.82 65 ASN C O 1
ATOM 2415 N N . ALA C 1 66 ? 61.149 35.017 27.883 1.00 91.13 66 ALA C N 1
ATOM 2416 C CA . ALA C 1 66 ? 61.958 33.922 28.384 1.00 92.85 66 ALA C CA 1
ATOM 2417 C C . ALA C 1 66 ? 62.312 32.980 27.243 1.00 96.76 66 ALA C C 1
ATOM 2418 O O . ALA C 1 66 ? 63.472 32.641 27.059 1.00 94.49 66 ALA C O 1
ATOM 2420 N N . GLN C 1 67 ? 61.323 32.543 26.473 1.00 95.70 67 GLN C N 1
ATOM 2421 C CA . GLN C 1 67 ? 61.632 31.532 25.482 1.00 95.62 67 GLN C CA 1
ATOM 2422 C C . GLN C 1 67 ? 60.581 31.433 24.368 1.00 94.82 67 GLN C C 1
ATOM 2423 O O . GLN C 1 67 ? 59.528 30.808 24.530 1.00 89.46 67 GLN C O 1
ATOM 2429 N N . ARG C 1 68 ? 60.882 32.090 23.246 1.00 97.67 68 ARG C N 1
ATOM 2430 C CA . ARG C 1 68 ? 60.195 31.844 21.976 1.00 98.12 68 ARG C CA 1
ATOM 2431 C C . ARG C 1 68 ? 61.116 31.038 21.065 1.00 99.16 68 ARG C C 1
ATOM 2432 O O . ARG C 1 68 ? 61.199 31.253 19.856 1.00 93.94 68 ARG C O 1
ATOM 2440 N N . SER C 1 69 ? 61.791 30.071 21.686 1.00 97.92 69 SER C N 1
ATOM 2441 C CA . SER C 1 69 ? 62.882 29.293 21.052 1.00 94.29 69 SER C CA 1
ATOM 2442 C C . SER C 1 69 ? 62.512 28.196 20.064 1.00 95.55 69 SER C C 1
ATOM 2443 O O . SER C 1 69 ? 62.857 28.300 18.882 1.00 96.27 69 SER C O 1
ATOM 2446 N N . ALA C 1 70 ? 61.820 27.156 20.543 1.00 92.31 70 ALA C N 1
ATOM 2447 C CA . ALA C 1 70 ? 61.729 25.862 19.837 1.00 91.62 70 ALA C CA 1
ATOM 2448 C C . ALA C 1 70 ? 61.529 25.973 18.332 1.00 93.27 70 ALA C C 1
ATOM 2449 O O . ALA C 1 70 ? 62.419 25.651 17.544 1.00 91.48 70 ALA C O 1
ATOM 2451 N N . ASN C 1 71 ? 60.360 26.461 17.946 1.00 90.88 71 ASN C N 1
ATOM 2452 C CA . ASN C 1 71 ? 59.986 26.530 16.544 1.00 88.15 71 ASN C CA 1
ATOM 2453 C C . ASN C 1 71 ? 59.685 27.949 16.092 1.00 80.58 71 ASN C C 1
ATOM 2454 O O . ASN C 1 71 ? 59.360 28.816 16.903 1.00 76.83 71 ASN C O 1
ATOM 2459 N N . ASP C 1 72 ? 59.817 28.185 14.793 1.00 81.96 72 ASP C N 1
ATOM 2460 C CA . ASP C 1 72 ? 59.319 29.413 14.204 1.00 81.70 72 ASP C CA 1
ATOM 2461 C C . ASP C 1 72 ? 57.980 29.096 13.554 1.00 75.36 72 ASP C C 1
ATOM 2462 O O . ASP C 1 72 ? 57.486 29.839 12.706 1.00 70.75 72 ASP C O 1
ATOM 2467 N N . ASP C 1 73 ? 57.409 27.968 13.968 1.00 74.48 73 ASP C N 1
ATOM 2468 C CA . ASP C 1 73 ? 56.057 27.580 13.591 1.00 70.55 73 ASP C CA 1
ATOM 2469 C C . ASP C 1 73 ? 55.060 28.442 14.371 1.00 66.94 73 ASP C C 1
ATOM 2470 O O . ASP C 1 73 ? 53.874 28.497 14.043 1.00 61.64 73 ASP C O 1
ATOM 2475 N N . ILE C 1 74 ? 55.561 29.134 15.392 1.00 65.48 74 ILE C N 1
ATOM 2476 C CA . ILE C 1 74 ? 54.756 30.094 16.142 1.00 61.91 74 ILE C CA 1
ATOM 2477 C C . ILE C 1 74 ? 54.429 31.320 15.295 1.00 54.90 74 ILE C C 1
ATOM 2478 O O . ILE C 1 74 ? 53.422 31.988 15.527 1.00 48.63 74 ILE C O 1
ATOM 2483 N N . ALA C 1 75 ? 55.284 31.615 14.320 1.00 58.48 75 ALA C N 1
ATOM 2484 C CA . ALA C 1 75 ? 55.083 32.765 13.447 1.00 49.26 75 ALA C CA 1
ATOM 2485 C C . ALA C 1 75 ? 53.805 32.602 12.632 1.00 49.00 75 ALA C C 1
ATOM 2486 O O . ALA C 1 75 ? 53.056 33.558 12.439 1.00 45.40 75 ALA C O 1
ATOM 2488 N N . GLU C 1 76 ? 53.560 31.382 12.161 1.00 47.97 76 GLU C N 1
ATOM 2489 C CA . GLU C 1 76 ? 52.345 31.084 11.415 1.00 48.08 76 GLU C CA 1
ATOM 2490 C C . GLU C 1 76 ? 51.160 30.970 12.364 1.00 42.36 76 GLU C C 1
ATOM 2491 O O . GLU C 1 76 ? 50.038 31.342 12.020 1.00 39.19 76 GLU C O 1
ATOM 2497 N N . ARG C 1 77 ? 51.414 30.447 13.557 1.00 39.93 77 ARG C N 1
ATOM 2498 C CA . ARG C 1 77 ? 50.367 30.312 14.560 1.00 45.18 77 ARG C CA 1
ATOM 2499 C C . ARG C 1 77 ? 49.899 31.678 15.038 1.00 39.09 77 ARG C C 1
ATOM 2500 O O . ARG C 1 77 ? 48.702 31.910 15.192 1.00 36.88 77 ARG C O 1
ATOM 2508 N N . TRP C 1 78 ? 50.850 32.580 15.259 1.00 40.41 78 TRP C N 1
ATOM 2509 C CA . TRP C 1 78 ? 50.538 33.914 15.755 1.00 38.11 78 TRP C CA 1
ATOM 2510 C C . TRP C 1 78 ? 49.765 34.728 14.725 1.00 36.33 78 TRP C C 1
ATOM 2511 O O . TRP C 1 78 ? 48.840 35.460 15.074 1.00 42.48 78 TRP C O 1
ATOM 2522 N N . GLN C 1 79 ? 50.148 34.600 13.459 1.00 35.21 79 GLN C N 1
ATOM 2523 C CA . GLN C 1 79 ? 49.445 35.281 12.377 1.00 38.44 79 GLN C CA 1
ATOM 2524 C C . GLN C 1 79 ? 47.995 34.822 12.298 1.00 33.68 79 GLN C C 1
ATOM 2525 O O . GLN C 1 79 ? 47.087 35.636 12.138 1.00 33.21 79 GLN C O 1
ATOM 2531 N N . ALA C 1 80 ? 47.785 33.516 12.414 1.00 30.51 80 ALA C N 1
ATOM 2532 C CA . ALA C 1 80 ? 46.440 32.958 12.381 1.00 34.73 80 ALA C CA 1
ATOM 2533 C C . ALA C 1 80 ? 45.641 33.407 13.600 1.00 32.09 80 ALA C C 1
ATOM 2534 O O . ALA C 1 80 ? 44.437 33.647 13.512 1.00 31.07 80 ALA C O 1
ATOM 2536 N N . ILE C 1 81 ? 46.317 33.528 14.737 1.00 30.72 81 ILE C N 1
ATOM 2537 C CA . ILE C 1 81 ? 45.665 33.975 15.961 1.00 30.72 81 ILE C CA 1
ATOM 2538 C C . ILE C 1 81 ? 45.258 35.441 15.855 1.00 31.09 81 ILE C C 1
ATOM 2539 O O . ILE C 1 81 ? 44.115 35.794 16.142 1.00 34.04 81 ILE C O 1
ATOM 2544 N N . THR C 1 82 ? 46.188 36.289 15.425 1.00 29.46 82 THR C N 1
ATOM 2545 C CA . THR C 1 82 ? 45.907 37.713 15.281 1.00 33.86 82 THR C CA 1
ATOM 2546 C C . THR C 1 82 ? 44.825 37.957 14.234 1.00 32.74 82 THR C C 1
ATOM 2547 O O . THR C 1 82 ? 44.058 38.913 14.334 1.00 35.02 82 THR C O 1
ATOM 2551 N N . GLU C 1 83 ? 44.763 37.083 13.234 1.00 32.30 83 GLU C N 1
ATOM 2552 C CA . GLU C 1 83 ? 43.720 37.155 12.216 1.00 34.47 83 GLU C CA 1
ATOM 2553 C C . GLU C 1 83 ? 42.364 36.778 12.811 1.00 28.35 83 GLU C C 1
ATOM 2554 O O . GLU C 1 83 ? 41.355 37.420 12.527 1.00 26.50 83 GLU C O 1
ATOM 2560 N N . LYS C 1 84 ? 42.353 35.736 13.637 1.00 28.93 84 LYS C N 1
ATOM 2561 C CA . LYS C 1 84 ? 41.137 35.295 14.316 1.00 31.27 84 LYS C CA 1
ATOM 2562 C C . LYS C 1 84 ? 40.563 36.382 15.221 1.00 29.40 84 LYS C C 1
ATOM 2563 O O . LYS C 1 84 ? 39.366 36.666 15.183 1.00 29.45 84 LYS C O 1
ATOM 2569 N N . THR C 1 85 ? 41.423 36.980 16.041 1.00 27.24 85 THR C N 1
ATOM 2570 C CA . THR C 1 85 ? 40.987 37.995 16.994 1.00 35.07 85 THR C CA 1
ATOM 2571 C C . THR C 1 85 ? 40.504 39.246 16.270 1.00 29.28 85 THR C C 1
ATOM 2572 O O . THR C 1 85 ? 39.566 39.906 16.7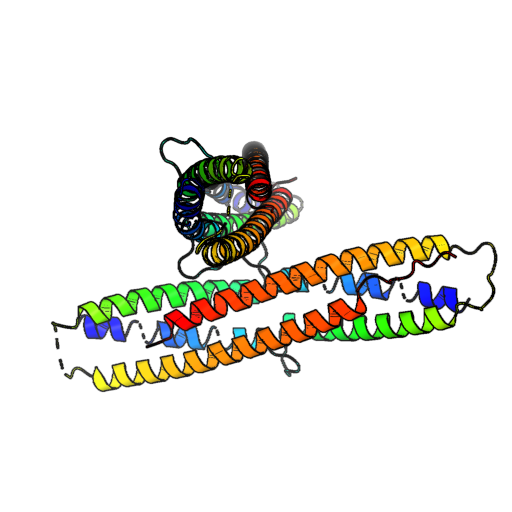16 1.00 31.25 85 THR C O 1
ATOM 2576 N N . GLN C 1 86 ? 41.147 39.565 15.151 1.00 25.17 86 GLN C N 1
ATOM 2577 C CA . GLN C 1 86 ? 40.748 40.712 14.346 1.00 31.67 86 GLN C CA 1
ATOM 2578 C C . GLN C 1 86 ? 39.338 40.508 13.801 1.00 30.90 86 GLN C C 1
ATOM 2579 O O . GLN C 1 86 ? 38.541 41.446 13.736 1.00 23.64 86 GLN C O 1
ATOM 2585 N N . HIS C 1 87 ? 39.034 39.272 13.421 1.00 27.54 87 HIS C N 1
ATOM 2586 C CA . HIS C 1 87 ? 37.696 38.930 12.965 1.00 28.05 87 HIS C CA 1
ATOM 2587 C C . HIS C 1 87 ? 36.693 39.080 14.108 1.00 21.94 87 HIS C C 1
ATOM 2588 O O . HIS C 1 87 ? 35.622 39.653 13.930 1.00 23.63 87 HIS C O 1
ATOM 2595 N N . LEU C 1 88 ? 37.046 38.571 15.284 1.00 26.24 88 LEU C N 1
ATOM 2596 C CA . LEU C 1 88 ? 36.174 38.684 16.449 1.00 26.76 88 LEU C CA 1
ATOM 2597 C C . LEU C 1 88 ? 35.959 40.144 16.835 1.00 23.03 88 LEU C C 1
ATOM 2598 O O . LEU C 1 88 ? 34.873 40.527 17.271 1.00 21.39 88 LEU C O 1
ATOM 2603 N N . ARG C 1 89 ? 36.997 40.954 16.660 1.00 23.58 89 ARG C N 1
ATOM 2604 C CA . ARG C 1 89 ? 36.919 42.380 16.951 1.00 22.04 89 ARG C CA 1
ATOM 2605 C C . ARG C 1 89 ? 35.889 43.055 16.050 1.00 25.04 89 ARG C C 1
ATOM 2606 O O . ARG C 1 89 ? 35.103 43.882 16.507 1.00 22.29 89 ARG C O 1
ATOM 2614 N N . ASP C 1 90 ? 35.893 42.695 14.768 1.00 21.90 90 ASP C N 1
ATOM 2615 C CA . ASP C 1 90 ? 34.928 43.245 13.822 1.00 21.88 90 ASP C CA 1
ATOM 2616 C C . ASP C 1 90 ? 33.525 42.720 14.108 1.00 20.84 90 ASP C C 1
ATOM 2617 O O . ASP C 1 90 ? 32.539 43.441 13.962 1.00 18.70 90 ASP C O 1
ATOM 2622 N N . LEU C 1 91 ? 33.447 41.457 14.514 1.00 17.21 91 LEU C N 1
ATOM 2623 C CA . LEU C 1 91 ? 32.175 40.835 14.861 1.00 18.61 91 LEU C CA 1
ATOM 2624 C C . LEU C 1 91 ? 31.580 41.465 16.121 1.00 19.19 91 LEU C C 1
ATOM 2625 O O . LEU C 1 91 ? 30.365 41.635 16.228 1.00 15.93 91 LEU C O 1
ATOM 2630 N N . ASN C 1 92 ? 32.441 41.814 17.071 1.00 17.94 92 ASN C N 1
ATOM 2631 C CA . ASN C 1 92 ? 31.997 42.479 18.291 1.00 18.24 92 ASN C CA 1
ATOM 2632 C C . ASN C 1 92 ? 31.502 43.888 17.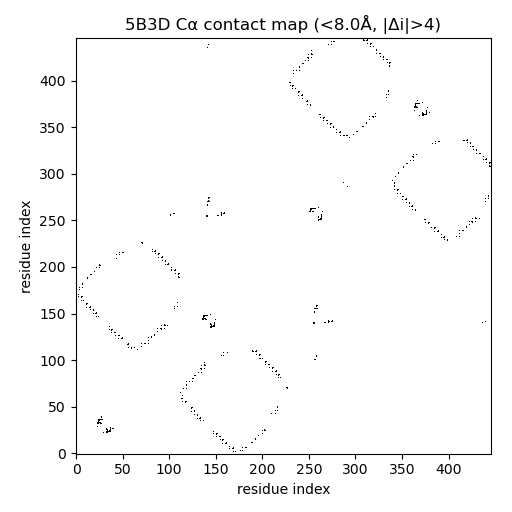992 1.00 19.51 92 ASN C C 1
ATOM 2633 O O . ASN C 1 92 ? 30.527 44.357 18.582 1.00 16.14 92 ASN C O 1
ATOM 2638 N N . GLN C 1 93 ? 32.180 44.554 17.063 1.00 14.89 93 GLN C N 1
ATOM 2639 C CA . GLN C 1 93 ? 31.786 45.886 16.631 1.00 18.60 93 GLN C CA 1
ATOM 2640 C C . GLN C 1 93 ? 30.421 45.855 15.945 1.00 20.44 93 GLN C C 1
ATOM 2641 O O . GLN C 1 93 ? 29.591 46.744 16.149 1.00 18.56 93 GLN C O 1
ATOM 2647 N N . HIS C 1 94 ? 30.194 44.820 15.139 1.00 19.41 94 HIS C N 1
ATOM 2648 C CA . HIS C 1 94 ? 28.929 44.643 14.432 1.00 16.57 94 HIS C CA 1
ATOM 2649 C C . HIS C 1 94 ? 27.775 44.427 15.408 1.00 14.09 94 HIS C C 1
ATOM 2650 O O . HIS C 1 94 ? 26.701 45.010 15.256 1.00 13.31 94 HIS C O 1
ATOM 2657 N N . ASN C 1 95 ? 28.005 43.588 16.411 1.00 13.92 95 ASN C N 1
ATOM 2658 C CA . ASN C 1 95 ? 27.001 43.318 17.434 1.00 16.22 95 ASN C CA 1
ATOM 2659 C C . ASN C 1 95 ? 26.669 44.557 18.269 1.00 15.08 95 ASN C C 1
ATOM 2660 O O . ASN C 1 95 ? 25.536 44.723 18.724 1.00 12.67 95 ASN C O 1
ATOM 2665 N N . GLY C 1 96 ? 27.657 45.428 18.458 1.00 15.00 96 GLY C N 1
ATOM 2666 C CA . GLY C 1 96 ? 27.438 46.691 19.141 1.00 19.47 96 GLY C CA 1
ATOM 2667 C C . GLY C 1 96 ? 26.565 47.620 18.315 1.00 20.10 96 GLY C C 1
ATOM 2668 O O . GLY C 1 96 ? 25.694 48.310 18.844 1.00 19.55 96 GLY C O 1
ATOM 2669 N N . TRP C 1 97 ? 26.805 47.634 17.008 1.00 13.67 97 TRP C N 1
ATOM 2670 C CA . TRP C 1 97 ? 25.989 48.400 16.070 1.00 17.47 97 TRP C CA 1
ATOM 2671 C C . TRP C 1 97 ? 24.546 47.888 16.055 1.00 16.03 97 TRP C C 1
ATOM 2672 O O . TRP C 1 97 ? 23.599 48.667 15.932 1.00 16.45 97 TRP C O 1
ATOM 2692 N N . LEU C 1 98 ? 24.388 46.573 16.184 1.00 13.46 98 LEU C N 1
ATOM 2693 C CA . LEU C 1 98 ? 23.066 45.962 16.279 1.00 14.37 98 LEU C CA 1
ATOM 2694 C C . LEU C 1 98 ? 22.371 46.393 17.565 1.00 14.02 98 LEU C C 1
ATOM 2695 O O . LEU C 1 98 ? 21.167 46.644 17.575 1.00 15.91 98 LEU C O 1
ATOM 2700 N N . LEU C 1 99 ? 23.139 46.469 18.649 1.00 14.37 99 LEU C N 1
ATOM 2701 C CA . LEU C 1 99 ? 22.630 46.959 19.927 1.00 15.05 99 LEU C CA 1
ATOM 2702 C C . LEU C 1 99 ? 22.171 48.411 19.806 1.00 15.64 99 LEU C C 1
ATOM 2703 O O . LEU C 1 99 ? 21.124 48.785 20.336 1.00 15.21 99 LEU C O 1
ATOM 2708 N N . GLU C 1 100 ? 22.954 49.223 19.100 1.00 14.60 100 GLU C N 1
ATOM 2709 C CA . GLU C 1 100 ? 22.577 50.609 18.828 1.00 20.83 100 GLU C CA 1
ATOM 2710 C C . GLU C 1 100 ? 21.284 50.676 18.020 1.00 17.28 100 GLU C C 1
ATOM 2711 O O . GLU C 1 100 ? 20.470 51.579 18.209 1.00 21.59 100 GLU C O 1
ATOM 2717 N N . GLY C 1 101 ? 21.099 49.710 17.125 1.00 13.54 101 GLY C N 1
ATOM 2718 C CA . GLY C 1 101 ? 19.864 49.593 16.372 1.00 14.45 101 GLY C CA 1
ATOM 2719 C C . GLY C 1 101 ? 18.671 49.296 17.265 1.00 18.03 101 GLY C C 1
ATOM 2720 O O . GLY C 1 101 ? 17.570 49.786 17.018 1.00 15.15 101 GLY C O 1
ATOM 2721 N N . GLN C 1 102 ? 18.884 48.489 18.303 1.00 15.23 102 GLN C N 1
ATOM 2722 C CA . GLN C 1 102 ? 17.826 48.185 19.261 1.00 15.02 102 GLN C CA 1
ATOM 2723 C C . GLN C 1 102 ? 17.523 49.409 20.127 1.00 16.83 102 GLN C C 1
ATOM 2724 O O . GLN C 1 102 ? 16.373 49.645 20.504 1.00 14.89 102 GLN C O 1
ATOM 2730 N N . ILE C 1 103 ? 18.564 50.179 20.437 1.00 15.28 103 ILE C N 1
ATOM 2731 C CA . ILE C 1 103 ? 18.416 51.434 21.170 1.00 16.90 103 ILE C CA 1
ATOM 2732 C C . ILE C 1 103 ? 17.530 52.413 20.398 1.00 19.36 103 ILE C C 1
ATOM 2733 O O . ILE C 1 103 ? 16.636 53.036 20.975 1.00 17.88 103 ILE C O 1
ATOM 2738 N N . GLU C 1 104 ? 17.783 52.540 19.095 1.00 19.45 104 GLU C N 1
ATOM 2739 C CA . GLU C 1 104 ? 16.996 53.412 18.222 1.00 18.11 104 GLU C CA 1
ATOM 2740 C C . GLU C 1 104 ? 15.521 53.042 18.260 1.00 17.52 104 GLU C C 1
ATOM 2741 O O . GLU C 1 104 ? 14.656 53.910 18.358 1.00 18.86 104 GLU C O 1
ATOM 2747 N N . ARG C 1 105 ? 15.241 51.747 18.176 1.00 16.76 105 ARG C N 1
ATOM 2748 C CA . ARG C 1 105 ? 13.867 51.264 18.213 1.00 19.50 105 ARG C CA 1
ATOM 2749 C C . ARG C 1 105 ? 13.238 51.502 19.586 1.00 20.31 105 ARG C C 1
ATOM 2750 O O . ARG C 1 105 ? 12.045 51.795 19.688 1.00 17.49 105 ARG C O 1
ATOM 2758 N N . ASN C 1 106 ? 14.046 51.389 20.637 1.00 17.50 106 ASN C N 1
ATOM 2759 C CA . ASN C 1 106 ? 13.581 51.668 21.989 1.00 17.80 106 ASN C CA 1
ATOM 2760 C C . ASN C 1 106 ? 13.177 53.134 22.143 1.00 19.07 106 ASN C C 1
ATOM 2761 O O . ASN C 1 106 ? 12.188 53.448 22.805 1.00 16.85 106 ASN C O 1
ATOM 2766 N N . GLN C 1 107 ? 13.942 54.023 21.514 1.00 22.30 107 GLN C N 1
ATOM 2767 C CA . GLN C 1 107 ? 13.650 55.456 21.543 1.00 23.25 107 GLN C CA 1
ATOM 2768 C C . GLN C 1 107 ? 12.402 55.798 20.730 1.00 21.95 107 GLN C C 1
ATOM 2769 O O . GLN C 1 107 ? 11.638 56.689 21.103 1.00 26.03 107 GLN C O 1
ATOM 2775 N N . GLN C 1 108 ? 12.200 55.092 19.620 1.00 18.91 108 GLN C N 1
ATOM 2776 C CA . GLN C 1 108 ? 10.981 55.241 18.829 1.00 20.22 108 GLN C CA 1
ATOM 2777 C C . GLN C 1 108 ? 9.762 54.831 19.642 1.00 19.08 108 GLN C C 1
ATOM 2778 O O . GLN C 1 108 ? 8.712 55.469 19.571 1.00 19.99 108 GLN C O 1
ATOM 2784 N N . ALA C 1 109 ? 9.911 53.754 20.405 1.00 18.47 109 ALA C N 1
ATOM 2785 C CA . ALA C 1 109 ? 8.844 53.262 21.266 1.00 19.91 109 ALA C CA 1
ATOM 2786 C C . ALA C 1 109 ? 8.485 54.300 22.322 1.00 21.89 109 ALA C C 1
ATOM 2787 O O . ALA C 1 109 ? 7.311 54.518 22.618 1.00 22.39 109 ALA C O 1
ATOM 2789 N N . LEU C 1 110 ? 9.511 54.941 22.875 1.00 22.37 110 LEU C N 1
ATOM 2790 C CA . LEU C 1 110 ? 9.334 55.945 23.916 1.00 22.22 110 LEU C CA 1
ATOM 2791 C C . LEU C 1 110 ? 8.500 57.127 23.422 1.00 30.72 110 LEU C C 1
ATOM 2792 O O . LEU C 1 110 ? 7.665 57.655 24.157 1.00 27.04 110 LEU C O 1
ATOM 2797 N N . GLU C 1 111 ? 8.722 57.532 22.175 1.00 27.82 111 GLU C N 1
ATOM 2798 C CA . GLU C 1 111 ? 7.979 58.648 21.593 1.00 30.69 111 GLU C CA 1
ATOM 2799 C C . GLU C 1 111 ? 6.494 58.328 21.448 1.00 30.43 111 GLU C C 1
ATOM 2800 O O . GLU C 1 111 ? 5.646 59.204 21.621 1.00 31.30 111 GLU C O 1
ATOM 2806 N N . VAL C 1 112 ? 6.181 57.075 21.135 1.00 22.70 112 VAL C N 1
ATOM 2807 C CA . VAL C 1 112 ? 4.790 56.652 21.003 1.00 26.54 112 VAL C CA 1
ATOM 2808 C C . VAL C 1 112 ? 4.094 56.604 22.369 1.00 33.65 112 VAL C C 1
ATOM 2809 O O . VAL C 1 112 ? 2.923 56.965 22.495 1.00 35.99 112 VAL C O 1
ATOM 2813 N N . LEU C 1 113 ? 4.825 56.173 23.391 1.00 24.77 113 LEU C N 1
ATOM 2814 C CA . LEU C 1 113 ? 4.263 56.037 24.732 1.00 32.16 113 LEU C CA 1
ATOM 2815 C C . LEU C 1 113 ? 4.215 57.368 25.484 1.00 38.90 113 LEU C C 1
ATOM 2816 O O . LEU C 1 113 ? 3.656 57.453 26.576 1.00 38.80 113 LEU C O 1
ATOM 2821 N N . LYS C 1 114 ? 4.798 58.405 24.892 1.00 44.83 114 LYS C N 1
ATOM 2822 C CA . LYS C 1 114 ? 4.811 59.734 25.496 1.00 46.19 114 LYS C CA 1
ATOM 2823 C C . LYS C 1 114 ? 3.446 60.410 25.375 1.00 47.49 114 LYS C C 1
ATOM 2824 O O . LYS C 1 114 ? 2.810 60.349 24.323 1.00 43.69 114 LYS C O 1
ATOM 2830 N N . PRO C 1 115 ? 2.993 61.062 26.458 1.00 56.27 115 PRO C N 1
ATOM 2831 C CA . PRO C 1 115 ? 1.676 61.710 26.491 1.00 56.22 115 PRO C CA 1
ATOM 2832 C C . PRO C 1 115 ? 1.565 62.890 25.526 1.00 59.54 115 PRO C C 1
ATOM 2833 O O . PRO C 1 115 ? 2.559 63.577 25.286 1.00 61.82 115 PRO C O 1
ATOM 2837 N N . THR D 1 2 ? 58.250 24.938 24.975 1.00 70.24 2 THR D N 1
ATOM 2838 C CA . THR D 1 2 ? 57.016 24.448 24.372 1.00 67.34 2 THR D CA 1
ATOM 2839 C C . THR D 1 2 ? 55.792 24.917 25.147 1.00 64.96 2 THR D C 1
ATOM 2840 O O . THR D 1 2 ? 54.658 24.684 24.732 1.00 64.94 2 THR D O 1
ATOM 2844 N N . ARG D 1 3 ? 56.023 25.574 26.278 1.00 67.99 3 ARG D N 1
ATOM 2845 C CA . ARG D 1 3 ? 54.921 26.083 27.080 1.00 64.84 3 ARG D CA 1
ATOM 2846 C C . ARG D 1 3 ? 54.245 27.249 26.358 1.00 61.26 3 ARG D C 1
ATOM 2847 O O . ARG D 1 3 ? 53.061 27.512 26.560 1.00 63.49 3 ARG D O 1
ATOM 2855 N N . LEU D 1 4 ? 55.000 27.936 25.504 1.00 60.21 4 LEU D N 1
ATOM 2856 C CA . LEU D 1 4 ? 54.437 28.994 24.670 1.00 56.46 4 LEU D CA 1
ATOM 2857 C C . LEU D 1 4 ? 53.507 28.406 23.614 1.00 60.21 4 LEU D C 1
ATOM 2858 O O . LEU D 1 4 ? 52.461 28.978 23.305 1.00 57.72 4 LEU D O 1
ATOM 2863 N N . SER D 1 5 ? 53.900 27.263 23.060 1.00 57.98 5 SER D N 1
ATOM 2864 C CA . SER D 1 5 ? 53.057 26.538 22.118 1.00 51.24 5 SER D CA 1
ATOM 2865 C C . SER D 1 5 ? 51.815 26.024 22.832 1.00 52.03 5 SER D C 1
ATOM 2866 O O . SER D 1 5 ? 50.748 25.893 22.233 1.00 51.58 5 SER D O 1
ATOM 2869 N N . GLU D 1 6 ? 51.968 25.735 24.121 1.00 54.06 6 GLU D N 1
ATOM 2870 C CA . GLU D 1 6 ? 50.853 25.297 24.951 1.00 58.58 6 GLU D CA 1
ATOM 2871 C C . GLU D 1 6 ? 49.832 26.410 25.134 1.00 53.51 6 GLU D C 1
ATOM 2872 O O . GLU D 1 6 ? 48.643 26.146 25.291 1.00 54.14 6 GLU D O 1
ATOM 2878 N N . ILE D 1 7 ? 50.293 27.654 25.108 1.00 47.58 7 ILE D N 1
ATOM 2879 C CA . ILE D 1 7 ? 49.397 28.790 25.279 1.00 53.03 7 ILE D CA 1
ATOM 2880 C C . ILE D 1 7 ? 48.655 29.091 23.979 1.00 49.85 7 ILE D C 1
ATOM 2881 O O . ILE D 1 7 ? 47.463 29.392 23.991 1.00 48.66 7 ILE D O 1
ATOM 2886 N N . LEU D 1 8 ? 49.361 28.977 22.859 1.00 46.53 8 LEU D N 1
ATOM 2887 C CA . LEU D 1 8 ? 48.824 29.375 21.561 1.00 48.47 8 LEU D CA 1
ATOM 2888 C C . LEU D 1 8 ? 47.644 28.524 21.084 1.00 48.41 8 LEU D C 1
ATOM 2889 O O . LEU D 1 8 ? 46.674 29.061 20.548 1.00 50.61 8 LEU D O 1
ATOM 2894 N N . ASP D 1 9 ? 47.717 27.209 21.267 1.00 49.21 9 ASP D N 1
ATOM 2895 C CA . ASP D 1 9 ? 46.649 26.336 20.783 1.00 49.03 9 ASP D CA 1
ATOM 2896 C C . ASP D 1 9 ? 45.479 26.303 21.765 1.00 46.55 9 ASP D C 1
ATOM 2897 O O . ASP D 1 9 ? 44.355 25.966 21.392 1.00 47.19 9 ASP D O 1
ATOM 2902 N N . GLN D 1 10 ? 45.744 26.648 23.022 1.00 45.87 10 GLN D N 1
ATOM 2903 C CA . GLN D 1 10 ? 44.665 26.870 23.979 1.00 45.03 10 GLN D CA 1
ATOM 2904 C C . GLN D 1 10 ? 43.871 28.098 23.570 1.00 42.98 10 GLN D C 1
ATOM 2905 O O . GLN D 1 10 ? 42.654 28.151 23.738 1.00 39.26 10 GLN D O 1
ATOM 2919 N N . THR D 1 12 ? 43.654 29.311 20.379 1.00 38.22 12 THR D N 1
ATOM 2920 C CA . THR D 1 12 ? 42.926 28.991 19.152 1.00 39.95 12 THR D CA 1
ATOM 2921 C C . THR D 1 12 ? 41.647 28.226 19.465 1.00 38.00 12 THR D C 1
ATOM 2922 O O . THR D 1 12 ? 40.620 28.429 18.819 1.00 38.08 12 THR D O 1
ATOM 2926 N N . THR D 1 13 ? 41.718 27.347 20.460 1.00 38.45 13 THR D N 1
ATOM 2927 C CA . THR D 1 13 ? 40.547 26.616 20.928 1.00 36.65 13 THR D CA 1
ATOM 2928 C C . THR D 1 13 ? 39.486 27.576 21.461 1.00 38.80 13 THR D C 1
ATOM 2929 O O . THR D 1 13 ? 38.313 27.483 21.097 1.00 35.48 13 THR D O 1
ATOM 2933 N N . VAL D 1 14 ? 39.909 28.500 22.319 1.00 35.91 14 VAL D N 1
ATOM 2934 C CA . VAL D 1 14 ? 39.009 29.501 22.883 1.00 33.70 14 VAL D CA 1
ATOM 2935 C C . VAL D 1 14 ? 38.478 30.433 21.793 1.00 30.56 14 VAL D C 1
ATOM 2936 O O . VAL D 1 14 ? 37.288 30.743 21.760 1.00 30.80 14 VAL D O 1
ATOM 2940 N N . LEU D 1 15 ? 39.363 30.861 20.895 1.00 28.50 15 LEU D N 1
ATOM 2941 C CA . LEU D 1 15 ? 38.982 31.756 19.803 1.00 30.98 15 LEU D CA 1
ATOM 2942 C C . LEU D 1 15 ? 37.971 31.105 18.864 1.00 28.52 15 LEU D C 1
ATOM 2943 O O . LEU D 1 15 ? 37.123 31.786 18.289 1.00 30.15 15 LEU D O 1
ATOM 2948 N N . ASN D 1 16 ? 38.061 29.789 18.709 1.00 30.91 16 ASN D N 1
ATOM 2949 C CA . ASN D 1 16 ? 37.086 29.055 17.911 1.00 30.75 16 ASN D CA 1
ATOM 2950 C C . ASN D 1 16 ? 35.741 28.967 18.625 1.00 29.74 16 ASN D C 1
ATOM 2951 O O . ASN D 1 16 ? 34.688 29.078 17.999 1.00 28.96 16 ASN D O 1
ATOM 2956 N N . ASP D 1 17 ? 35.784 28.770 19.939 1.00 31.11 17 ASP D N 1
ATOM 2957 C CA . ASP D 1 17 ? 34.571 28.746 20.751 1.00 32.26 17 ASP D CA 1
ATOM 2958 C C . ASP D 1 17 ? 33.936 30.131 20.816 1.00 30.13 17 ASP D C 1
ATOM 2959 O O . ASP D 1 17 ? 32.714 30.263 20.798 1.00 30.82 17 ASP D O 1
ATOM 2964 N N . LEU D 1 18 ? 34.775 31.159 20.894 1.00 27.33 18 LEU D N 1
ATOM 2965 C CA . LEU D 1 18 ? 34.299 32.536 20.930 1.00 28.05 18 LEU D CA 1
ATOM 2966 C C . LEU D 1 18 ? 33.588 32.921 19.640 1.00 26.56 18 LEU D C 1
ATOM 2967 O O . LEU D 1 18 ? 32.627 33.688 19.660 1.00 24.65 18 LEU D O 1
ATOM 2972 N N . LYS D 1 19 ? 34.064 32.390 18.519 1.00 24.28 19 LYS D N 1
ATOM 2973 C CA . LYS D 1 19 ? 33.453 32.685 17.230 1.00 28.65 19 LYS D CA 1
ATOM 2974 C C . LYS D 1 19 ? 32.048 32.102 17.158 1.00 24.00 19 LYS D C 1
ATOM 2975 O O . LYS D 1 19 ? 31.118 32.755 16.686 1.00 22.04 19 LYS D O 1
ATOM 2981 N N . THR D 1 20 ? 31.904 30.871 17.636 1.00 22.07 20 THR D N 1
ATOM 2982 C CA . THR D 1 20 ? 30.620 30.182 17.636 1.00 24.28 20 THR D CA 1
ATOM 2983 C C . THR D 1 20 ? 29.592 30.912 18.494 1.00 23.51 20 THR D C 1
ATOM 2984 O O . THR D 1 20 ? 28.436 31.065 18.098 1.00 21.36 20 THR D O 1
ATOM 2988 N N . VAL D 1 21 ? 30.022 31.361 19.669 1.00 20.62 21 VAL D N 1
ATOM 2989 C CA . VAL D 1 21 ? 29.129 32.034 20.604 1.00 20.40 21 VAL D CA 1
ATOM 2990 C C . VAL D 1 21 ? 28.729 33.417 20.094 1.00 17.60 21 VAL D C 1
ATOM 2991 O O . VAL D 1 21 ? 27.569 33.812 20.187 1.00 18.66 21 VAL D O 1
ATOM 3003 N N . ASP D 1 23 ? 28.766 34.437 16.984 1.00 21.50 23 ASP D N 1
ATOM 3004 C CA . ASP D 1 23 ? 27.913 34.250 15.815 1.00 23.92 23 ASP D CA 1
ATOM 3005 C C . ASP D 1 23 ? 26.463 34.096 16.263 1.00 22.61 23 ASP D C 1
ATOM 3006 O O . ASP D 1 23 ? 25.546 34.613 15.626 1.00 25.04 23 ASP D O 1
ATOM 3011 N N . ALA D 1 24 ? 26.265 33.384 17.368 1.00 17.33 24 ALA D N 1
ATOM 3012 C CA . ALA D 1 24 ? 24.930 33.199 17.931 1.00 21.81 24 ALA D CA 1
ATOM 3013 C C . ALA D 1 24 ? 24.402 34.503 18.527 1.00 18.05 24 ALA D C 1
ATOM 3014 O O . ALA D 1 24 ? 23.203 34.775 18.485 1.00 16.39 24 ALA D O 1
ATOM 3016 N N . GLU D 1 25 ? 25.304 35.307 19.082 1.00 16.50 25 GLU D N 1
ATOM 3017 C CA . GLU D 1 25 ? 24.923 36.602 19.632 1.00 22.75 25 GLU D CA 1
ATOM 3018 C C . GLU D 1 25 ? 24.432 37.524 18.522 1.00 16.35 25 GLU D C 1
ATOM 3019 O O . GLU D 1 25 ? 23.445 38.240 18.691 1.00 18.13 25 GLU D O 1
ATOM 3025 N N . GLN D 1 26 ? 25.123 37.500 17.386 1.00 18.96 26 GLN D N 1
ATOM 3026 C CA . GLN D 1 26 ? 24.726 38.307 16.239 1.00 17.96 26 GLN D CA 1
ATOM 3027 C C . GLN D 1 26 ? 23.310 37.965 15.794 1.00 15.41 26 GLN D C 1
ATOM 3028 O O . GLN D 1 26 ? 22.518 38.852 15.485 1.00 17.21 26 GLN D O 1
ATOM 3034 N N . GLN D 1 27 ? 22.990 36.676 15.774 1.00 17.60 27 GLN D N 1
ATOM 3035 C CA . GLN D 1 27 ? 21.662 36.233 15.367 1.00 20.43 27 GLN D CA 1
ATOM 3036 C C . GLN D 1 27 ? 20.604 36.646 16.383 1.00 20.60 27 GLN D C 1
ATOM 3037 O O . GLN D 1 27 ? 19.472 36.963 16.014 1.00 18.39 27 GLN D O 1
ATOM 3043 N N . GLN D 1 28 ? 20.979 36.650 17.659 1.00 17.44 28 GLN D N 1
ATOM 3044 C CA . GLN D 1 28 ? 20.081 37.097 18.717 1.00 16.76 28 GLN D CA 1
ATOM 3045 C C . GLN D 1 28 ? 19.704 38.565 18.557 1.00 15.00 28 GLN D C 1
ATOM 3046 O O . GLN D 1 28 ? 18.543 38.940 18.735 1.00 16.22 28 GLN D O 1
ATOM 3052 N N . LEU D 1 29 ? 20.693 39.387 18.218 1.00 14.01 29 LEU D N 1
ATOM 3053 C CA . LEU D 1 29 ? 20.515 40.834 18.158 1.00 16.08 29 LEU D CA 1
ATOM 3054 C C . LEU D 1 29 ? 20.047 41.321 16.790 1.00 14.11 29 LEU D C 1
ATOM 3055 O O . LEU D 1 29 ? 19.805 42.511 16.602 1.00 13.51 29 LEU D O 1
ATOM 3060 N N . SER D 1 30 ? 19.930 40.407 15.833 1.00 13.84 30 SER D N 1
ATOM 3061 C CA . SER D 1 30 ? 19.493 40.778 14.491 1.00 16.54 30 SER D CA 1
ATOM 3062 C C . SER D 1 30 ? 17.975 40.714 14.363 1.00 18.90 30 SER D C 1
ATOM 3063 O O . SER D 1 30 ? 17.298 40.109 15.197 1.00 19.92 30 SER D O 1
ATOM 3066 N N . VAL D 1 31 ? 17.446 41.351 13.323 1.00 13.92 31 VAL D N 1
ATOM 3067 C CA . VAL D 1 31 ? 16.015 41.307 13.042 1.00 14.01 31 VAL D CA 1
ATOM 3068 C C . VAL D 1 31 ? 15.777 40.953 11.574 1.00 16.37 31 VAL D C 1
ATOM 3069 O O . VAL D 1 31 ? 16.667 41.108 10.737 1.00 13.68 31 VAL D O 1
ATOM 3073 N N . GLY D 1 32 ? 14.579 40.464 11.269 1.00 18.34 32 GLY D N 1
ATOM 3074 C CA . GLY D 1 32 ? 14.238 40.071 9.913 1.00 21.12 32 GLY D CA 1
ATOM 3075 C C . GLY D 1 32 ? 14.984 38.841 9.423 1.00 19.38 32 GLY D C 1
ATOM 3076 O O . GLY D 1 32 ? 15.073 38.603 8.221 1.00 19.96 32 GLY D O 1
ATOM 3077 N N . GLN D 1 33 ? 15.521 38.061 10.355 1.00 17.11 33 GLN D N 1
ATOM 3078 C CA . GLN D 1 33 ? 16.236 36.835 10.021 1.00 17.80 33 GLN D CA 1
ATOM 3079 C C . GLN D 1 33 ? 15.258 35.687 9.806 1.00 18.25 33 GLN D C 1
ATOM 3080 O O . GLN D 1 33 ? 14.155 35.693 10.353 1.00 19.70 33 GLN D O 1
ATOM 3086 N N . ILE D 1 34 ? 15.670 34.699 9.017 1.00 25.63 34 ILE D N 1
ATOM 3087 C CA . ILE D 1 34 ? 14.836 33.535 8.739 1.00 22.52 34 ILE D CA 1
ATOM 3088 C C . ILE D 1 34 ? 14.624 32.687 9.991 1.00 23.55 34 ILE D C 1
ATOM 3089 O O . ILE D 1 34 ? 13.491 32.465 10.413 1.00 35.07 34 ILE D O 1
ATOM 3094 N N . ASN D 1 35 ? 15.709 32.209 10.583 1.00 22.45 35 ASN D N 1
ATOM 3095 C CA . ASN D 1 35 ? 15.606 31.494 11.851 1.00 34.31 35 ASN D CA 1
ATOM 3096 C C . ASN D 1 35 ? 15.798 32.469 13.010 1.00 21.76 35 ASN D C 1
ATOM 3097 O O . ASN D 1 35 ? 16.843 32.495 13.656 1.00 30.00 35 ASN D O 1
ATOM 3102 N N . GLY D 1 36 ? 14.772 33.276 13.256 1.00 20.47 36 GLY D N 1
ATOM 3103 C CA . GLY D 1 36 ? 14.877 34.405 14.161 1.00 23.65 36 GLY D CA 1
ATOM 3104 C C . GLY D 1 36 ? 14.854 34.071 15.638 1.00 22.11 36 GLY D C 1
ATOM 3105 O O . GLY D 1 36 ? 14.244 33.092 16.065 1.00 24.81 36 GLY D O 1
ATOM 3106 N N . SER D 1 37 ? 15.526 34.906 16.421 1.00 20.37 37 SER D N 1
ATOM 3107 C CA . SER D 1 37 ? 15.557 34.750 17.866 1.00 21.81 37 SER D CA 1
ATOM 3108 C C . SER D 1 37 ? 14.212 35.119 18.470 1.00 20.57 37 SER D C 1
ATOM 3109 O O . SER D 1 37 ? 13.363 35.705 17.801 1.00 19.44 37 SER D O 1
ATOM 3112 N N . GLN D 1 38 ? 14.024 34.780 19.738 1.00 19.34 38 GLN D N 1
ATOM 3113 C CA . GLN D 1 38 ? 12.838 35.217 20.458 1.00 21.42 38 GLN D CA 1
ATOM 3114 C C . GLN D 1 38 ? 12.824 36.737 20.552 1.00 17.05 38 GLN D C 1
ATOM 3115 O O . GLN D 1 38 ? 11.769 37.362 20.455 1.00 19.20 38 GLN D O 1
ATOM 3121 N N . LEU D 1 39 ? 14.003 37.327 20.723 1.00 15.99 39 LEU D N 1
ATOM 3122 C CA . LEU D 1 39 ? 14.128 38.779 20.795 1.00 20.88 39 LEU D CA 1
ATOM 3123 C C . LEU D 1 39 ? 13.641 39.441 19.509 1.00 16.22 39 LEU D C 1
ATOM 3124 O O . LEU D 1 39 ? 12.986 40.484 19.554 1.00 14.40 39 LEU D O 1
ATOM 3129 N N . GLN D 1 40 ? 13.956 38.826 18.370 1.00 16.65 40 GLN D N 1
ATOM 3130 C CA . GLN D 1 40 ? 13.485 39.308 17.073 1.00 15.09 40 GLN D CA 1
ATOM 3131 C C . GLN D 1 40 ? 11.962 39.286 16.989 1.00 18.67 40 G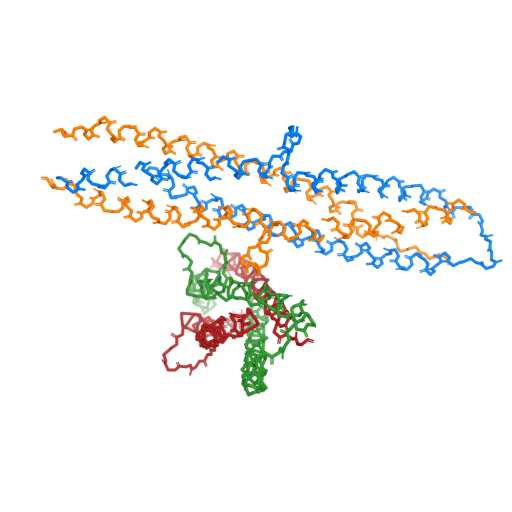LN D C 1
ATOM 3132 O O . GLN D 1 40 ? 11.343 40.274 16.591 1.00 22.04 40 GLN D O 1
ATOM 3138 N N . ARG D 1 41 ? 11.363 38.158 17.362 1.00 16.79 41 ARG D N 1
ATOM 3139 C CA . ARG D 1 41 ? 9.911 38.016 17.322 1.00 20.17 41 ARG D CA 1
ATOM 3140 C C . ARG D 1 41 ? 9.235 39.035 18.230 1.00 22.66 41 ARG D C 1
ATOM 3141 O O . ARG D 1 41 ? 8.213 39.618 17.873 1.00 24.52 41 ARG D O 1
ATOM 3149 N N . ILE D 1 42 ? 9.819 39.244 19.404 1.00 16.99 42 ILE D N 1
ATOM 3150 C CA . ILE D 1 42 ? 9.310 40.223 20.353 1.00 20.14 42 ILE D CA 1
ATOM 3151 C C . ILE D 1 42 ? 9.441 41.638 19.805 1.00 19.26 42 ILE D C 1
ATOM 3152 O O . ILE D 1 42 ? 8.512 42.436 19.905 1.00 17.41 42 ILE D O 1
ATOM 3157 N N . THR D 1 43 ? 10.596 41.934 19.219 1.00 19.58 43 THR D N 1
ATOM 3158 C CA . THR D 1 43 ? 10.869 43.256 18.666 1.00 19.95 43 THR D CA 1
ATOM 3159 C C . THR D 1 43 ? 9.898 43.620 17.545 1.00 23.17 43 THR D C 1
ATOM 3160 O O . THR D 1 43 ? 9.369 44.731 17.505 1.00 22.29 43 THR D O 1
ATOM 3164 N N . GLU D 1 44 ? 9.665 42.682 16.634 1.00 23.84 44 GLU D N 1
ATOM 3165 C CA . GLU D 1 44 ? 8.796 42.946 15.497 1.00 27.49 44 GLU D CA 1
ATOM 3166 C C . GLU D 1 44 ? 7.340 43.030 15.942 1.00 27.20 44 GLU D C 1
ATOM 3167 O O . GLU D 1 44 ? 6.562 43.824 15.414 1.00 28.59 44 GLU D O 1
ATOM 3173 N N . GLU D 1 45 ? 6.985 42.217 16.930 1.00 24.55 45 GLU D N 1
ATOM 3174 C CA . GLU D 1 45 ? 5.638 42.224 17.482 1.00 23.07 45 GLU D CA 1
ATOM 3175 C C . GLU D 1 45 ? 5.384 43.529 18.233 1.00 28.41 45 GLU D C 1
ATOM 3176 O O . GLU D 1 45 ? 4.314 44.127 18.121 1.00 28.64 45 GLU D O 1
ATOM 3182 N N . LYS D 1 46 ? 6.387 43.966 18.987 1.00 23.19 46 LYS D N 1
ATOM 3183 C CA . LYS D 1 46 ? 6.305 45.199 19.757 1.00 23.28 46 LYS D CA 1
ATOM 3184 C C . LYS D 1 46 ? 6.155 46.419 18.850 1.00 21.94 46 LYS D C 1
ATOM 3185 O O . LYS D 1 46 ? 5.368 47.318 19.142 1.00 22.48 46 LYS D O 1
ATOM 3191 N N . SER D 1 47 ? 6.904 46.444 17.750 1.00 16.93 47 SER D N 1
ATOM 3192 C CA . SER D 1 47 ? 6.869 47.575 16.819 1.00 23.40 47 SER D CA 1
ATOM 3193 C C . SER D 1 47 ? 5.527 47.733 16.109 1.00 23.83 47 SER D C 1
ATOM 3194 O O . SER D 1 47 ? 5.051 48.851 15.914 1.00 26.15 47 SER D O 1
ATOM 3197 N N . SER D 1 48 ? 4.921 46.619 15.714 1.00 23.29 48 SER D N 1
ATOM 3198 C CA . SER D 1 48 ? 3.633 46.669 15.032 1.00 27.74 48 SER D CA 1
ATOM 3199 C C . SER D 1 48 ? 2.517 47.061 15.997 1.00 24.53 48 SER D C 1
ATOM 3200 O O . SER D 1 48 ? 1.590 47.778 15.624 1.00 27.40 48 SER D O 1
ATOM 3203 N N . LEU D 1 49 ? 2.610 46.590 17.236 1.00 24.11 49 LEU D N 1
ATOM 3204 C CA . LEU D 1 49 ? 1.640 46.954 18.263 1.00 23.96 49 LEU D CA 1
ATOM 3205 C C . LEU D 1 49 ? 1.675 48.453 18.543 1.00 21.04 49 LEU D C 1
ATOM 3206 O O . LEU D 1 49 ? 0.636 49.084 18.721 1.00 21.41 49 LEU D O 1
ATOM 3211 N N . LEU D 1 50 ? 2.878 49.016 18.574 1.00 18.60 50 LEU D N 1
ATOM 3212 C CA . LEU D 1 50 ? 3.049 50.441 18.835 1.00 21.63 50 LEU D CA 1
ATOM 3213 C C . LEU D 1 50 ? 2.546 51.300 17.675 1.00 27.83 50 LEU D C 1
ATOM 3214 O O . LEU D 1 50 ? 2.110 52.434 17.880 1.00 20.48 50 LEU D O 1
ATOM 3219 N N . ALA D 1 51 ? 2.610 50.758 16.462 1.00 24.97 51 ALA D N 1
ATOM 3220 C CA . ALA D 1 51 ? 2.110 51.461 15.284 1.00 26.36 51 ALA D CA 1
ATOM 3221 C C . ALA D 1 51 ? 0.594 51.604 15.355 1.00 26.75 51 ALA D C 1
ATOM 3222 O O . ALA D 1 51 ? 0.038 52.640 14.987 1.00 27.87 51 ALA D O 1
ATOM 3224 N N . THR D 1 52 ? -0.066 50.555 15.832 1.00 26.29 52 THR D N 1
ATOM 3225 C CA . THR D 1 52 ? -1.512 50.568 16.002 1.00 28.29 52 THR D CA 1
ATOM 3226 C C . THR D 1 52 ? -1.912 51.538 17.109 1.00 27.19 52 THR D C 1
ATOM 3227 O O . THR D 1 52 ? -2.900 52.263 16.984 1.00 26.67 52 THR D O 1
ATOM 3231 N N . LEU D 1 53 ? -1.135 51.550 18.189 1.00 28.25 53 LEU D N 1
ATOM 3232 C CA . LEU D 1 53 ? -1.385 52.449 19.310 1.00 22.48 53 LEU D CA 1
ATOM 3233 C C . LEU D 1 53 ? -1.261 53.910 18.887 1.00 25.99 53 LEU D C 1
ATOM 3234 O O . LEU D 1 53 ? -2.077 54.747 19.269 1.00 26.83 53 LEU D O 1
ATOM 3239 N N . ASP D 1 54 ? -0.234 54.211 18.099 1.00 28.29 54 ASP D N 1
ATOM 3240 C CA . ASP D 1 54 ? -0.020 55.569 17.618 1.00 29.76 54 ASP D CA 1
ATOM 3241 C C . ASP D 1 54 ? -1.129 55.969 16.659 1.00 31.33 54 ASP D C 1
ATOM 3242 O O . ASP D 1 54 ? -1.550 57.124 16.628 1.00 32.69 54 ASP D O 1
ATOM 3247 N N . TYR D 1 55 ? -1.596 54.999 15.881 1.00 30.96 55 TYR D N 1
ATOM 3248 C CA . TYR D 1 55 ? -2.699 55.206 14.953 1.00 34.85 55 TYR D CA 1
ATOM 3249 C C . TYR D 1 55 ? -3.977 55.560 15.706 1.00 33.43 55 TYR D C 1
ATOM 3250 O O . TYR D 1 55 ? -4.664 56.524 15.366 1.00 29.33 55 TYR D O 1
ATOM 3259 N N . LEU D 1 56 ? -4.282 54.774 16.734 1.00 33.36 56 LEU D N 1
ATOM 3260 C CA . LEU D 1 56 ? -5.475 54.989 17.545 1.00 31.97 56 LEU D CA 1
ATOM 3261 C C . LEU D 1 56 ? -5.417 56.323 18.278 1.00 31.89 56 LEU D C 1
ATOM 3262 O O . LEU D 1 56 ? -6.427 57.014 18.404 1.00 33.51 56 LEU D O 1
ATOM 3267 N N . GLU D 1 57 ? -4.230 56.677 18.758 1.00 29.53 57 GLU D N 1
ATOM 3268 C CA . GLU D 1 57 ? -4.039 57.918 19.497 1.00 35.14 57 GLU D CA 1
ATOM 3269 C C . GLU D 1 57 ? -4.384 59.137 18.648 1.00 34.67 57 GLU D C 1
ATOM 3270 O O . GLU D 1 57 ? -5.067 60.052 19.111 1.00 34.51 57 GLU D O 1
ATOM 3276 N N . GLN D 1 58 ? -3.919 59.139 17.403 1.00 35.36 58 GLN D N 1
ATOM 3277 C CA . GLN D 1 58 ? -4.176 60.244 16.488 1.00 35.63 58 GLN D CA 1
ATOM 3278 C C . GLN D 1 58 ? -5.668 60.381 16.180 1.00 35.77 58 GLN D C 1
ATOM 3279 O O . GLN D 1 58 ? -6.168 61.486 15.973 1.00 38.09 58 GLN D O 1
ATOM 3285 N N . GLN D 1 59 ? -6.374 59.253 16.156 1.00 33.42 59 GLN D N 1
ATOM 3286 C CA . GLN D 1 59 ? -7.809 59.247 15.894 1.00 30.02 59 GLN D CA 1
ATOM 3287 C C . GLN D 1 59 ? -8.607 59.808 17.065 1.00 37.92 59 GLN D C 1
ATOM 3288 O O . GLN D 1 59 ? -9.599 60.512 16.868 1.00 38.33 59 GLN D O 1
ATOM 3294 N N . ARG D 1 60 ? -8.178 59.486 18.281 1.00 35.81 60 ARG D N 1
ATOM 3295 C CA . ARG D 1 60 ? -8.842 59.985 19.479 1.00 34.94 60 ARG D CA 1
ATOM 3296 C C . ARG D 1 60 ? -8.750 61.502 19.564 1.00 36.96 60 ARG D C 1
ATOM 3297 O O . ARG D 1 60 ? -9.677 62.166 20.026 1.00 37.96 60 ARG D O 1
ATOM 3305 N N . ARG D 1 61 ? -7.624 62.045 19.114 1.00 37.11 61 ARG D N 1
ATOM 3306 C CA . ARG D 1 61 ? -7.400 63.484 19.154 1.00 45.46 61 ARG D CA 1
ATOM 3307 C C . ARG D 1 61 ? -8.326 64.224 18.192 1.00 45.28 61 ARG D C 1
ATOM 3308 O O . ARG D 1 61 ? -8.633 65.398 18.396 1.00 50.79 61 ARG D O 1
ATOM 3316 N N . LEU D 1 62 ? -8.775 63.532 17.149 1.00 40.49 62 LEU D N 1
ATOM 3317 C CA . LEU D 1 62 ? -9.678 64.128 16.171 1.00 45.58 62 LEU D CA 1
ATOM 3318 C C . LEU D 1 62 ? -11.139 64.022 16.599 1.00 47.33 62 LEU D C 1
ATOM 3319 O O . LEU D 1 62 ? -12.038 64.423 15.861 1.00 57.16 62 LEU D O 1
ATOM 3324 N N . GLU D 1 63 ? -11.375 63.476 17.787 1.00 46.42 63 GLU D N 1
ATOM 3325 C CA . GLU D 1 63 ? -12.732 63.359 18.309 1.00 50.26 63 GLU D CA 1
ATOM 3326 C C . GLU D 1 63 ? -13.024 64.460 19.321 1.00 59.02 63 GLU D C 1
ATOM 3327 O O . GLU D 1 63 ? -13.332 64.185 20.481 1.00 64.17 63 GLU D O 1
ATOM 3333 N N . GLN D 1 64 ? -12.923 65.707 18.871 1.00 68.11 64 GLN D N 1
ATOM 3334 C CA . GLN D 1 64 ? -13.204 66.859 19.721 1.00 73.24 64 GLN D CA 1
ATOM 3335 C C . GLN D 1 64 ? -14.692 66.957 20.038 1.00 77.11 64 GLN D C 1
ATOM 3336 O O . GLN D 1 64 ? -15.081 67.314 21.150 1.00 78.40 64 GLN D O 1
ATOM 3342 N N . ASN D 1 65 ? -15.520 66.636 19.049 1.00 81.29 65 ASN D N 1
ATOM 3343 C CA . ASN D 1 65 ? -16.968 66.706 19.205 1.00 84.06 65 ASN D CA 1
ATOM 3344 C C . ASN D 1 65 ? -17.655 65.450 18.678 1.00 79.90 65 ASN D C 1
ATOM 3345 O O . ASN D 1 65 ? -18.243 64.684 19.442 1.00 79.16 65 ASN D O 1
ATOM 3350 N N . ASN D 1 71 ? -18.305 62.575 26.695 1.00 61.92 71 ASN D N 1
ATOM 3351 C CA . ASN D 1 71 ? -17.583 61.896 27.765 1.00 66.47 71 ASN D CA 1
ATOM 3352 C C . ASN D 1 71 ? -18.552 61.190 28.709 1.00 72.42 71 ASN D C 1
ATOM 3353 O O . ASN D 1 71 ? -18.900 61.712 29.769 1.00 75.35 71 ASN D O 1
ATOM 3358 N N . ASP D 1 72 ? -18.987 60.000 28.309 1.00 70.49 72 ASP D N 1
ATOM 3359 C CA . ASP D 1 72 ? -19.859 59.173 29.134 1.00 71.76 72 ASP D CA 1
ATOM 3360 C C . ASP D 1 72 ? -19.190 57.818 29.347 1.00 73.48 72 ASP D C 1
ATOM 3361 O O . ASP D 1 72 ? -19.064 57.039 28.399 1.00 76.33 72 ASP D O 1
ATOM 3366 N N . ASP D 1 73 ? -18.745 57.567 30.583 1.00 68.01 73 ASP D N 1
ATOM 3367 C CA . ASP D 1 73 ? -17.930 56.397 30.949 1.00 63.50 73 ASP D CA 1
ATOM 3368 C C . ASP D 1 73 ? -16.513 56.543 30.369 1.00 56.90 73 ASP D C 1
ATOM 3369 O O . ASP D 1 73 ? -15.653 55.681 30.548 1.00 53.27 73 ASP D O 1
ATOM 3374 N N . ILE D 1 74 ? -16.271 57.669 29.705 1.00 49.97 74 ILE D N 1
ATOM 3375 C CA . ILE D 1 74 ? -14.997 57.937 29.046 1.00 47.46 74 ILE D CA 1
ATOM 3376 C C . ILE D 1 74 ? -13.893 58.304 30.037 1.00 44.94 74 ILE D C 1
ATOM 3377 O O . ILE D 1 74 ? -12.754 57.855 29.901 1.00 39.08 74 ILE D O 1
ATOM 3382 N N . ALA D 1 75 ? -14.238 59.116 31.032 1.00 45.11 75 ALA D N 1
ATOM 3383 C CA . ALA D 1 75 ? -13.268 59.589 32.017 1.00 45.02 75 ALA D CA 1
ATOM 3384 C C . ALA D 1 75 ? -12.604 58.436 32.759 1.00 38.60 75 ALA D C 1
ATOM 3385 O O . ALA D 1 75 ? -11.411 58.485 33.062 1.00 34.13 75 ALA D O 1
ATOM 3387 N N . GLU D 1 76 ? -13.383 57.399 33.046 1.00 37.07 76 GLU D N 1
ATOM 3388 C CA . GLU D 1 76 ? -12.880 56.242 33.772 1.00 41.78 76 GLU D CA 1
ATOM 3389 C C . GLU D 1 76 ? -11.937 55.405 32.912 1.00 36.64 76 GLU D C 1
ATOM 3390 O O . GLU D 1 76 ? -10.884 54.969 33.375 1.00 35.81 76 GLU D O 1
ATOM 3396 N N . ARG D 1 77 ? -12.314 55.187 31.658 1.00 37.57 77 ARG D N 1
ATOM 3397 C CA . ARG D 1 77 ? -11.511 54.357 30.768 1.00 37.90 77 ARG D CA 1
ATOM 3398 C C . ARG D 1 77 ? -10.273 55.092 30.266 1.00 33.47 77 ARG D C 1
ATOM 3399 O O . ARG D 1 77 ? -9.259 54.469 29.959 1.00 30.51 77 ARG D O 1
ATOM 3407 N N . TRP D 1 78 ? -10.351 56.417 30.196 1.00 35.77 78 TRP D N 1
ATOM 3408 C CA . TRP D 1 78 ? -9.184 57.213 29.841 1.00 32.18 78 TRP D CA 1
ATOM 3409 C C . TRP D 1 78 ? -8.176 57.196 30.987 1.00 31.77 78 TRP D C 1
ATOM 3410 O O . TRP D 1 78 ? -6.967 57.205 30.762 1.00 30.26 78 TRP D O 1
ATOM 3421 N N . GLN D 1 79 ? -8.686 57.161 32.214 1.00 31.63 79 GLN D N 1
ATOM 3422 C CA . GLN D 1 79 ? -7.837 57.071 33.397 1.00 31.03 79 GLN D CA 1
ATOM 3423 C C . GLN D 1 79 ? -7.047 55.764 33.405 1.00 31.32 79 GLN D C 1
ATOM 3424 O O . GLN D 1 79 ? -5.863 55.745 33.740 1.00 25.95 79 GLN D O 1
ATOM 3430 N N . ALA D 1 80 ? -7.711 54.673 33.038 1.00 27.49 80 ALA D N 1
ATOM 3431 C CA . ALA D 1 80 ? -7.072 53.364 33.010 1.00 27.30 80 ALA D CA 1
ATOM 3432 C C . ALA D 1 80 ? -6.044 53.274 31.884 1.00 30.01 80 ALA D C 1
ATOM 3433 O O . ALA D 1 80 ? -5.024 52.601 32.020 1.00 27.92 80 ALA D O 1
ATOM 3435 N N . ILE D 1 81 ? -6.313 53.956 30.774 1.00 31.68 81 ILE D N 1
ATOM 3436 C CA . ILE D 1 81 ? -5.384 53.972 29.648 1.00 27.58 81 ILE D CA 1
ATOM 3437 C C . ILE D 1 81 ? -4.094 54.704 30.007 1.00 29.17 81 ILE D C 1
ATOM 3438 O O . ILE D 1 81 ? -2.999 54.181 29.801 1.00 28.55 81 ILE D O 1
ATOM 3443 N N . THR D 1 82 ? -4.225 55.908 30.557 1.00 25.89 82 THR D N 1
ATOM 3444 C CA . THR D 1 82 ? -3.060 56.709 30.920 1.00 30.06 82 THR D CA 1
ATOM 3445 C C . THR D 1 82 ? -2.214 56.023 31.991 1.00 28.68 82 THR D C 1
ATOM 3446 O O . THR D 1 82 ? -1.012 56.265 32.090 1.00 30.89 82 THR D O 1
ATOM 3450 N N . GLU D 1 83 ? -2.845 55.166 32.788 1.00 28.70 83 GLU D N 1
ATOM 3451 C CA . GLU D 1 83 ? -2.135 54.432 33.828 1.00 28.61 83 GLU D CA 1
ATOM 3452 C C . GLU D 1 83 ? -1.356 53.266 33.221 1.00 30.26 83 GLU D C 1
ATOM 3453 O O . GLU D 1 83 ? -0.229 52.980 33.625 1.00 27.44 83 GLU D O 1
ATOM 3459 N N . LYS D 1 84 ? -1.962 52.602 32.242 1.00 29.64 84 LYS D N 1
ATOM 3460 C CA . LYS D 1 84 ? -1.293 51.521 31.529 1.00 28.77 84 LYS D CA 1
ATOM 3461 C C . LYS D 1 84 ? -0.108 52.045 30.720 1.00 26.84 84 LYS D C 1
ATOM 3462 O O . LYS D 1 84 ? 0.965 51.442 30.717 1.00 24.39 84 LYS D O 1
ATOM 3468 N N . THR D 1 85 ? -0.306 53.172 30.040 1.00 24.47 85 THR D N 1
ATOM 3469 C CA . THR D 1 85 ? 0.743 53.749 29.206 1.00 28.96 85 THR D CA 1
ATOM 3470 C C . THR D 1 85 ? 1.909 54.238 30.059 1.00 26.72 85 THR D C 1
ATOM 3471 O O . THR D 1 85 ? 3.069 54.126 29.661 1.00 25.59 85 THR D O 1
ATOM 3475 N N . GLN D 1 86 ? 1.594 54.781 31.231 1.00 27.33 86 GLN D N 1
ATOM 3476 C CA . GLN D 1 86 ? 2.621 55.225 32.165 1.00 28.44 86 GLN D CA 1
ATOM 3477 C C . GLN D 1 86 ? 3.497 54.051 32.588 1.00 24.81 86 GLN D C 1
ATOM 3478 O O . GLN D 1 86 ? 4.721 54.165 32.646 1.00 22.85 86 GLN D O 1
ATOM 3484 N N . HIS D 1 87 ? 2.859 52.920 32.872 1.00 23.79 87 HIS D N 1
ATOM 3485 C CA . HIS D 1 87 ? 3.568 51.702 33.245 1.00 24.60 87 HIS D CA 1
ATOM 3486 C C . HIS D 1 87 ? 4.434 51.194 32.093 1.00 22.63 87 HIS D C 1
ATOM 3487 O O . HIS D 1 87 ? 5.575 50.784 32.298 1.00 21.93 87 HIS D O 1
ATOM 3494 N N . LEU D 1 88 ? 3.891 51.226 30.880 1.00 22.38 88 LEU D N 1
ATOM 3495 C CA . LEU D 1 88 ? 4.647 50.806 29.704 1.00 27.22 88 LEU D CA 1
ATOM 3496 C C . LEU D 1 88 ? 5.850 51.715 29.469 1.00 21.08 88 LEU D C 1
ATOM 3497 O O . LEU D 1 88 ? 6.922 51.256 29.075 1.00 17.41 88 LEU D O 1
ATOM 3502 N N . ARG D 1 89 ? 5.666 53.005 29.720 1.00 23.69 89 ARG D N 1
ATOM 3503 C CA . ARG D 1 89 ? 6.751 53.969 29.597 1.00 26.45 89 ARG D CA 1
ATOM 3504 C C . ARG D 1 89 ? 7.887 53.629 30.563 1.00 24.93 89 ARG D C 1
ATOM 3505 O O . ARG D 1 89 ? 9.063 53.741 30.215 1.00 23.58 89 ARG D O 1
ATOM 3513 N N . ASP D 1 90 ? 7.526 53.205 31.772 1.00 21.59 90 ASP D N 1
ATOM 3514 C CA . ASP D 1 90 ? 8.513 52.819 32.773 1.00 22.60 90 ASP D CA 1
ATOM 3515 C C . ASP D 1 90 ? 9.251 51.547 32.355 1.00 23.06 90 ASP D C 1
ATOM 3516 O O . ASP D 1 90 ? 10.467 51.437 32.526 1.00 18.63 90 ASP D O 1
ATOM 3521 N N . LEU D 1 91 ? 8.507 50.590 31.808 1.00 16.73 91 LEU D N 1
ATOM 3522 C CA . LEU D 1 91 ? 9.080 49.318 31.381 1.00 20.42 91 LEU D CA 1
ATOM 3523 C C . LEU D 1 91 ? 10.019 49.548 30.200 1.00 18.68 91 LEU D C 1
ATOM 3524 O O . LEU D 1 91 ? 11.108 48.978 30.134 1.00 17.45 91 LEU D O 1
ATOM 3529 N N . ASN D 1 92 ? 9.584 50.389 29.269 1.00 19.24 92 ASN D N 1
ATOM 3530 C CA . ASN D 1 92 ? 10.395 50.734 28.111 1.00 17.05 92 ASN D CA 1
ATOM 3531 C C . ASN D 1 92 ? 11.705 51.373 28.544 1.00 16.39 92 ASN D C 1
ATOM 3532 O O . ASN D 1 92 ? 12.763 51.099 27.980 1.00 15.52 92 ASN D O 1
ATOM 3537 N N . GLN D 1 93 ? 11.622 52.219 29.562 1.00 14.47 93 GLN D N 1
ATOM 3538 C CA . GLN D 1 93 ? 12.798 52.861 30.126 1.00 20.64 93 GLN D CA 1
ATOM 3539 C C . GLN D 1 93 ? 13.720 51.816 30.749 1.00 20.36 93 GLN D C 1
ATOM 3540 O O . GLN D 1 93 ? 14.945 51.907 30.639 1.00 19.30 93 GLN D O 1
ATOM 3546 N N . HIS D 1 94 ? 13.122 50.819 31.392 1.00 15.44 94 HIS D N 1
ATOM 3547 C CA . HIS D 1 94 ? 13.887 49.746 32.016 1.00 22.59 94 HIS D CA 1
ATOM 3548 C C . HIS D 1 94 ? 14.591 48.895 30.967 1.00 17.20 94 HIS D C 1
ATOM 3549 O O . HIS D 1 94 ? 15.763 48.548 31.118 1.00 14.18 94 HIS D O 1
ATOM 3556 N N . ASN D 1 95 ? 13.867 48.563 29.904 1.00 15.70 95 ASN D N 1
ATOM 3557 C CA . ASN D 1 95 ? 14.433 47.769 28.821 1.00 17.43 95 ASN D CA 1
ATOM 3558 C C . ASN D 1 95 ? 15.535 48.528 28.085 1.00 12.80 95 ASN D C 1
ATOM 3559 O O . ASN D 1 95 ? 16.512 47.931 27.633 1.00 12.79 95 ASN D O 1
ATOM 3564 N N . GLY D 1 96 ? 15.389 49.845 27.988 1.00 14.34 96 GLY D N 1
ATOM 3565 C CA . GLY D 1 96 ? 16.418 50.676 27.388 1.00 17.67 96 GLY D CA 1
ATOM 3566 C C . GLY D 1 96 ? 17.696 50.631 28.206 1.00 15.99 96 GLY D C 1
ATOM 3567 O O . GLY D 1 96 ? 18.799 50.537 27.669 1.00 14.80 96 GLY D O 1
ATOM 3568 N N . TRP D 1 97 ? 17.541 50.688 29.522 1.00 18.01 97 TRP D N 1
ATOM 3569 C CA . TRP D 1 97 ? 18.682 50.617 30.423 1.00 17.15 97 TRP D CA 1
ATOM 3570 C C . TRP D 1 97 ? 19.310 49.221 30.386 1.00 14.50 97 TRP D C 1
ATOM 3571 O O . TRP D 1 97 ? 20.523 49.079 30.526 1.00 15.89 97 TRP D O 1
ATOM 3591 N N . LEU D 1 98 ? 18.489 48.196 30.169 1.00 12.98 98 LEU D N 1
ATOM 3592 C CA . LEU D 1 98 ? 19.001 46.836 29.996 1.00 16.85 98 LEU D CA 1
ATOM 3593 C C . LEU D 1 98 ? 19.855 46.730 28.731 1.00 20.04 98 LEU D C 1
ATOM 3594 O O . LEU D 1 98 ? 20.888 46.059 28.725 1.00 17.28 98 LEU D O 1
ATOM 3599 N N . LEU D 1 99 ? 19.418 47.398 27.666 1.00 13.90 99 LEU D N 1
ATOM 3600 C CA . LEU D 1 99 ? 20.189 47.465 26.429 1.00 14.42 99 LEU D CA 1
ATOM 3601 C C . LEU D 1 99 ? 21.528 48.160 26.659 1.00 15.71 99 LEU D C 1
ATOM 3602 O O . LEU D 1 99 ? 22.559 47.724 26.146 1.00 14.15 99 LEU D O 1
ATOM 3607 N N . GLU D 1 100 ? 21.506 49.236 27.443 1.00 16.47 100 GLU D N 1
ATOM 3608 C CA . GLU D 1 100 ? 22.724 49.955 27.808 1.00 19.19 100 GLU D CA 1
ATOM 3609 C C . GLU D 1 100 ? 23.684 49.048 28.572 1.00 14.11 100 GLU D C 1
ATOM 3610 O O . GLU D 1 100 ? 24.900 49.187 28.465 1.00 17.76 100 GLU D O 1
ATOM 3616 N N . GLY D 1 101 ? 23.126 48.122 29.345 1.00 16.00 101 GLY D N 1
ATOM 3617 C CA . GLY D 1 101 ? 23.917 47.103 30.010 1.00 18.13 101 GLY D CA 1
ATOM 3618 C C . GLY D 1 101 ? 24.571 46.168 29.007 1.00 18.88 101 GLY D C 1
ATOM 3619 O O . GLY D 1 101 ? 25.730 45.782 29.172 1.00 17.33 101 GLY D O 1
ATOM 3620 N N . GLN D 1 102 ? 23.826 45.806 27.965 1.00 16.70 102 GLN D N 1
ATOM 3621 C CA . GLN D 1 102 ? 24.347 44.956 26.897 1.00 18.55 102 GLN D CA 1
ATOM 3622 C C . GLN D 1 102 ? 25.497 45.657 26.179 1.00 15.87 102 GLN D C 1
ATOM 3623 O O . GLN D 1 102 ? 26.512 45.041 25.852 1.00 15.42 102 GLN D O 1
ATOM 3629 N N . ILE D 1 103 ? 25.329 46.953 25.942 1.00 15.69 103 ILE D N 1
ATOM 3630 C CA . ILE D 1 103 ? 26.354 47.758 25.290 1.00 17.59 103 ILE D CA 1
ATOM 3631 C C . ILE D 1 103 ? 27.622 47.824 26.137 1.00 20.72 103 ILE D C 1
ATOM 3632 O O . ILE D 1 103 ? 28.733 47.694 25.616 1.00 17.29 103 ILE D O 1
ATOM 3637 N N . GLU D 1 104 ? 27.446 48.002 27.444 1.00 18.58 104 GLU D N 1
ATOM 3638 C CA . GLU D 1 104 ? 28.566 48.059 28.377 1.00 24.38 104 GLU D CA 1
ATOM 3639 C C . GLU D 1 104 ? 29.410 46.784 28.317 1.00 16.25 104 GLU D C 1
ATOM 3640 O O . GLU D 1 104 ? 30.637 46.851 28.247 1.00 17.58 104 GLU D O 1
ATOM 3646 N N . ARG D 1 105 ? 28.755 45.627 28.343 1.00 14.35 105 ARG D N 1
ATOM 3647 C CA . ARG D 1 105 ? 29.469 44.353 28.248 1.00 20.49 105 ARG D CA 1
ATOM 3648 C C . ARG D 1 105 ? 30.169 44.204 26.900 1.00 19.03 105 ARG D C 1
ATOM 3649 O O . ARG D 1 105 ? 31.263 43.646 26.818 1.00 20.42 105 ARG D O 1
ATOM 3657 N N . ASN D 1 106 ? 29.532 44.709 25.849 1.00 17.43 106 ASN D N 1
ATOM 3658 C CA . ASN D 1 106 ? 30.116 44.696 24.514 1.00 18.60 106 ASN D CA 1
ATOM 3659 C C . ASN D 1 106 ? 31.421 45.493 24.459 1.00 21.25 106 ASN D C 1
ATOM 3660 O O . ASN D 1 106 ? 32.369 45.107 23.773 1.00 19.34 106 ASN D O 1
ATOM 3665 N N . GLN D 1 107 ? 31.464 46.600 25.193 1.00 20.78 107 GLN D N 1
ATOM 3666 C CA . GLN D 1 107 ? 32.653 47.446 25.237 1.00 23.05 107 GLN D CA 1
ATOM 3667 C C . GLN D 1 107 ? 33.759 46.822 26.080 1.00 24.82 107 GLN D C 1
ATOM 3668 O O . GLN D 1 107 ? 34.943 46.972 25.774 1.00 22.89 107 GLN D O 1
ATOM 3674 N N . GLN D 1 108 ? 33.369 46.128 27.145 1.00 18.82 108 GLN D N 1
ATOM 3675 C CA . GLN D 1 108 ? 34.320 45.361 27.940 1.00 25.04 108 GLN D CA 1
ATOM 3676 C C . GLN D 1 108 ? 34.923 44.238 27.100 1.00 21.26 108 GLN D C 1
ATOM 3677 O O . GLN D 1 108 ? 36.117 43.953 27.197 1.00 19.98 108 GLN D O 1
ATOM 3683 N N . ALA D 1 109 ? 34.087 43.607 26.278 1.00 15.19 109 ALA D N 1
ATOM 3684 C CA . ALA D 1 109 ? 34.537 42.564 25.359 1.00 21.19 109 ALA D CA 1
ATOM 3685 C C . ALA D 1 109 ? 35.585 43.097 24.384 1.00 19.68 109 ALA D C 1
ATOM 3686 O O . ALA D 1 109 ? 36.581 42.431 24.102 1.00 20.79 109 ALA D O 1
ATOM 3688 N N . LEU D 1 110 ? 35.350 44.302 23.875 1.00 20.44 110 LEU D N 1
ATOM 3689 C CA . LEU D 1 110 ? 36.246 44.924 22.905 1.00 26.80 110 LEU D CA 1
ATOM 3690 C C . LEU D 1 110 ? 37.641 45.153 23.483 1.00 29.66 110 LEU D C 1
ATOM 3691 O O . LEU D 1 110 ? 38.643 45.001 22.785 1.00 30.49 110 LEU D O 1
ATOM 3696 N N . GLU D 1 111 ? 37.699 45.518 24.759 1.00 32.18 111 GLU D N 1
ATOM 3697 C CA . GLU D 1 111 ? 38.974 45.770 25.419 1.00 32.62 111 GLU D CA 1
ATOM 3698 C C . GLU D 1 111 ? 39.812 44.500 25.517 1.00 31.27 111 GLU D C 1
ATOM 3699 O O . GLU D 1 111 ? 41.031 44.542 25.366 1.00 37.26 111 GLU D O 1
ATOM 3705 N N . VAL D 1 112 ? 39.154 43.370 25.756 1.00 26.96 112 VAL D N 1
ATOM 3706 C CA . VAL D 1 112 ? 39.843 42.084 25.785 1.00 28.93 112 VAL D CA 1
ATOM 3707 C C . VAL D 1 112 ? 40.331 41.691 24.387 1.00 32.53 112 VAL D C 1
ATOM 3708 O O . VAL D 1 112 ? 41.437 41.176 24.230 1.00 30.19 112 VAL D O 1
ATOM 3712 N N . LEU D 1 113 ? 39.513 41.957 23.373 1.00 30.48 113 LEU D N 1
ATOM 3713 C CA . LEU D 1 113 ? 39.821 41.532 22.009 1.00 31.94 113 LEU D CA 1
ATOM 3714 C C . LEU D 1 113 ? 40.822 42.446 21.303 1.00 36.60 113 LEU D C 1
ATOM 3715 O O . LEU D 1 113 ? 41.159 42.222 20.142 1.00 36.58 113 LEU D O 1
ATOM 3720 N N . LYS D 1 114 ? 41.297 43.469 22.006 1.00 46.30 114 LYS D N 1
ATOM 3721 C CA . LYS D 1 114 ? 42.213 44.443 21.419 1.00 43.75 114 LYS D CA 1
ATOM 3722 C C . LYS D 1 114 ? 43.667 44.209 21.824 1.00 50.85 114 LYS D C 1
ATOM 3723 O O . LYS D 1 114 ? 43.953 43.929 22.989 1.00 52.79 114 LYS D O 1
ATOM 3729 N N . PRO D 1 115 ? 44.585 44.316 20.847 1.00 51.57 115 PRO D N 1
ATOM 3730 C CA . PRO D 1 115 ? 46.040 44.250 21.017 1.00 59.72 115 PRO D CA 1
ATOM 3731 C C . PRO D 1 115 ? 46.533 45.105 22.182 1.00 56.75 115 PRO D C 1
ATOM 3732 O O . PRO D 1 115 ? 47.615 45.685 22.075 1.00 61.19 115 PRO D O 1
#

Secondary structure (DSSP, 8-state):
-HHHHHHH--HHHHHHHH--HHHHHH-SS-TT--HHHHHHHHHHHHHHHHHHHHHHHHHTSSS---SS-THHHHHHHHHHHHHHHHHHHHHHHHHHHHHHHHHHHHHHHH--/-HHHHHHH--HHHHHHHH--HHHHHH--S-TT--HHHHHHHHHHHHHHHHHHHHHHHHHTT---TTHHHHHHHHHHHHHHHHHHHHHHHHHHHHHHHHHHHHHHHHSPPSS----/-HHHHHHH--HHHHHHHH--HHHHHH--S-TT--HHHHHHHHHHHHHHHHHHHHHHHHHHHHH---S-STHHHHHHHHHHHHHHHHHHHHHHHHHHHHHHHHHHHHHHHH--/-HHHHHHH--HHHHHHHH--HHHHHH-SS-TT--HHHHHHHHHHHHHHHHHHHHHHHHT-----SHHHHHHHHHHHHHHHHHHHHHHHHHHHHHHHHHHHHHHHT--

GO terms:
  GO:0005515 protein binding (F, IPI)

Solvent-accessible surface area: 24869 Å² total

B-factor: mean 34.88, std 17.0, range [8.27, 102.01]

InterPro domains:
  IPR007809 FlgN-like protein [PF05130] (1-128)
  IPR036679 FlgN-like superfamily [SSF140566] (1-113)

Organism: Salmonella typhimurium (strain LT2 / SGSC1412 / ATCC 700720) (NCBI:txid99287)

Radius of gyration: 27.43 Å; Cα contacts (8 Å, |Δi|>4): 392; chains: 4; bounding box: 83×83×53 Å

Nearest PDB structures (foldseek):
  5b3d-assembly5_A  TM=1.009E+00  e=9.615E-15  Salmonella enterica subsp. enterica serovar Typhimurium str. LT2
  5b3d-assembly6_C  TM=1.009E+00  e=2.439E-14  Salmonella enterica subsp. enterica serovar Typhimurium str. LT2